Protein AF-A0A1H7SQ66-F1 (afdb_monomer_lite)

InterPro domains:
  IPR025178 Lnb, N-terminal periplasmic domain [PF13387] (1-79)
  IPR057162 Domain of unknown function DUF7840 [PF25222] (220-429)

pLDDT: mean 89.67, std 8.98, range [42.75, 98.56]

Radius of gyration: 25.33 Å; chains: 1; bounding box: 66×62×64 Å

Secondary structure (DSSP, 8-state):
----EEEEB----HHHHHIIIIIIS---EEEEEE---HHHHHHHHHHHHHHBT-EEEEBTTTBSHHHHHHHHHTTT--S--S-TT-S---HHHHHHHHHT-EETTEESEEEEEEE--HHHHHHHHHHHS-HHHHHHHHHHSSBTTB--TT-HHHHTS-HHHHHHHHHHHHHHHHHHHHH---TTHHHHHHHHHHHHHTSPS-----PPPP---GGGSPPS-EEEEEEEEETTTEEEEEEEEE-B---TTS--TTS-TTEEEEEEEEEEEEETTEEEEEEEEEEEEEE----SS-S----PPEEEEEEEEEESSSS-TT-EEEEEEEEEEEE--BTTEEEEEEEEEEEES-HHHH-SEEEEEEEEEEEE-SSSEEEEEEEEEEE-SSSGGGEEEEEEEEEEEE-SSSEEEEEEEEE-SS-EEEEEEEEEE-

Sequence (430 aa):
MFGGYEAKYSRAPFYRNTALYSEREMRDLWHYRLSLSDADRELLVAHLFEVIGQDFDYRFLTQNCASRIARTLKLVVEKDLTPGNAPWVAPETLVRAIGEAVVDGKPLLKGTEHAPSRRLQTEWRYQALAAQEQQAARAVWPAVDTLDLEAAAYRELPARRRAAVLDTLLGHAAFLKQTGDEPGLAERERQLLQARLRLPTGSEPLEPGDQVPLHEATPPARVSVAGIHNDELGGAARVTLRPLQYDLLDSNATRMPNAALEIGRTEVDIGDDGPQLRRLTLFHVTNLHARSVPLPALPDVAWHASAGIERGRLECQRCLEGHATLLAGKSQRLGRHLPFAIIGGRLRSERHQAGPVAPMAQLGVLSSWSAHQRSLLQVTHVDAFKGEAGRRTRWQFQHRLALGKALDLRAGLEGDDEAHEVSLGVSWYY

Organism: NCBI:txid650850

Foldseek 3Di:
DDFDDWDAQADDDPVVVLCCCQQQVVHKDKDFDFPADPVLVVQLVVVSVVRGPPTDTDDPFARHPLNVVQVSCVVRAVDRLAPPPDSGGDNLSSVLSLQVGDDPNHRRGPDMDISGHLVLLLLLLLVPQDPLLVVLLCQQFVAPPDGDCPRPSLVPDDLQSNLSSLVSVLSVLSVQVNVDDDPCSVVVNVVSVVSNVVGDDDHDDRDRDDADDSSLFQFAWKWKWKWKQKPQPGIWIKIKTFGGGDDQWGQDRPHQHSKTKTAQIWIWTQDPVGIATAWTWRIKIWDQDEDSGPGHHDDDKTKIWTWIWHQPFDNDRPRIKTKIDIWIFHWYDDPQKIKTKIKDWMAIPPCPQQHGIWIKIKIWMWGDPDSFKIKIWMKMWTASVRPPSNIKIKIKIKMWGHPDSFKIWMWMWIDMPPMIMTMIMMMGTD

Structure (mmCIF, N/CA/C/O backbone):
data_AF-A0A1H7SQ66-F1
#
_entry.id   AF-A0A1H7SQ66-F1
#
loop_
_atom_site.group_PDB
_atom_site.id
_atom_site.type_symbol
_atom_site.label_atom_id
_atom_site.label_alt_id
_atom_site.label_comp_id
_atom_site.label_asym_id
_atom_site.label_entity_id
_atom_site.label_seq_id
_atom_site.pdbx_PDB_ins_code
_atom_site.Cartn_x
_atom_site.Cartn_y
_atom_site.Cartn_z
_atom_site.occupancy
_atom_site.B_iso_or_equiv
_atom_site.auth_seq_id
_atom_site.auth_comp_id
_atom_site.auth_asym_id
_atom_site.auth_atom_id
_atom_site.pdbx_PDB_model_num
ATOM 1 N N . MET A 1 1 ? -2.657 18.883 -9.194 1.00 49.91 1 MET A N 1
ATOM 2 C CA . MET A 1 1 ? -1.414 19.683 -9.027 1.00 49.91 1 MET A CA 1
ATOM 3 C C . MET A 1 1 ? -1.747 21.151 -9.200 1.00 49.91 1 MET A C 1
ATOM 5 O O . MET A 1 1 ? -1.537 21.920 -8.275 1.00 49.91 1 MET A O 1
ATOM 9 N N . PHE A 1 2 ? -2.378 21.480 -10.325 1.00 42.75 2 PHE A N 1
ATOM 10 C CA . PHE A 1 2 ? -3.319 22.589 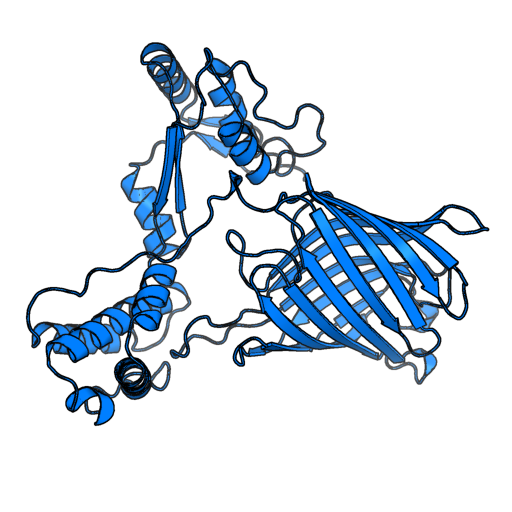-10.468 1.00 42.75 2 PHE A CA 1
ATOM 11 C C . PHE A 1 2 ? -4.651 22.221 -9.766 1.00 42.75 2 PHE A C 1
ATOM 13 O O . PHE A 1 2 ? -4.924 21.024 -9.618 1.00 42.75 2 PHE A O 1
ATOM 20 N N . GLY A 1 3 ? -5.363 23.215 -9.212 1.00 55.09 3 GLY A N 1
ATOM 21 C CA . GLY A 1 3 ? -6.572 23.077 -8.373 1.00 55.09 3 GLY A CA 1
ATOM 22 C C . GLY A 1 3 ? -7.843 22.680 -9.144 1.00 55.09 3 GLY A C 1
ATOM 23 O O . GLY A 1 3 ? -7.746 21.958 -10.130 1.00 55.09 3 GLY A O 1
ATOM 24 N N . GLY A 1 4 ? -9.022 23.130 -8.691 1.00 60.22 4 GLY A N 1
ATOM 25 C CA . GLY A 1 4 ? -10.317 22.897 -9.367 1.00 60.22 4 GLY A CA 1
ATOM 26 C C . GLY A 1 4 ? -11.363 22.116 -8.561 1.00 60.22 4 GLY A C 1
ATOM 27 O O . GLY A 1 4 ? -12.417 21.790 -9.093 1.00 60.22 4 GLY A O 1
ATOM 28 N N . TYR A 1 5 ? -11.080 21.815 -7.293 1.00 65.56 5 TYR A N 1
ATOM 29 C CA . TYR A 1 5 ? -12.041 21.216 -6.370 1.00 65.56 5 TYR A CA 1
ATOM 30 C C . TYR A 1 5 ? -12.492 22.271 -5.365 1.00 65.56 5 TYR A C 1
ATOM 32 O O . TYR A 1 5 ? -11.647 22.927 -4.752 1.00 65.56 5 TYR A O 1
ATOM 40 N N . GLU A 1 6 ? -13.801 22.405 -5.175 1.00 67.62 6 GLU A N 1
ATOM 41 C CA . GLU A 1 6 ? -14.355 23.132 -4.036 1.00 67.62 6 GLU A CA 1
ATOM 42 C C . GLU A 1 6 ? -14.148 22.289 -2.782 1.00 67.62 6 GLU A C 1
ATOM 44 O O . GLU A 1 6 ? -14.595 21.141 -2.694 1.00 67.62 6 GLU A O 1
ATOM 49 N N . ALA A 1 7 ? -13.434 22.846 -1.812 1.00 78.50 7 ALA A N 1
ATOM 50 C CA . ALA A 1 7 ? -13.241 22.215 -0.524 1.00 78.50 7 ALA A CA 1
ATOM 51 C C . ALA A 1 7 ? -13.770 23.138 0.567 1.00 78.50 7 ALA A C 1
ATOM 53 O O . ALA A 1 7 ? -13.508 24.338 0.567 1.00 78.50 7 ALA A O 1
ATOM 54 N N . LYS A 1 8 ? -14.523 22.545 1.494 1.00 84.06 8 LYS A N 1
ATOM 55 C CA . LYS A 1 8 ? -15.189 23.249 2.587 1.00 84.06 8 LYS A CA 1
ATOM 56 C C . LYS A 1 8 ? -15.148 22.436 3.865 1.00 84.06 8 LYS A C 1
ATOM 58 O O . LYS A 1 8 ? -15.172 21.201 3.836 1.00 84.06 8 LYS A O 1
ATOM 63 N N . TYR A 1 9 ? -15.141 23.129 4.996 1.00 84.25 9 TYR A N 1
ATOM 64 C CA . TYR A 1 9 ? -15.409 22.491 6.278 1.00 84.25 9 TYR A CA 1
ATOM 65 C C . TYR A 1 9 ? -16.891 22.136 6.359 1.00 84.25 9 TYR A C 1
ATOM 67 O O . TYR A 1 9 ? -17.762 22.962 6.083 1.00 84.25 9 TYR A O 1
ATOM 75 N N . SER A 1 10 ? -17.184 20.896 6.739 1.00 84.00 10 SER A N 1
ATOM 76 C CA . SER A 1 10 ? -18.552 20.413 6.906 1.00 84.00 10 SER A CA 1
ATOM 77 C C . SER A 1 10 ? -18.713 19.706 8.244 1.00 84.00 10 SER A C 1
ATOM 79 O O . SER A 1 10 ? -17.761 19.157 8.801 1.00 84.00 10 SER A O 1
ATOM 81 N N . ARG A 1 11 ? -19.940 19.728 8.766 1.00 84.44 11 ARG A N 1
ATOM 82 C CA . ARG A 1 11 ? -20.309 19.033 9.997 1.00 84.44 11 ARG A CA 1
ATOM 83 C C . ARG A 1 11 ? -21.093 17.777 9.650 1.00 84.44 11 ARG A C 1
ATOM 85 O O . ARG A 1 11 ? -22.170 17.862 9.066 1.00 84.44 11 ARG A O 1
ATOM 92 N N . ALA A 1 12 ? -20.591 16.632 10.087 1.00 83.88 12 ALA A N 1
ATOM 93 C CA . ALA A 1 12 ? -21.306 15.365 10.047 1.00 83.88 12 ALA A CA 1
ATOM 94 C C . ALA A 1 12 ? -21.246 14.704 11.432 1.00 83.88 12 ALA A C 1
ATOM 96 O O . ALA A 1 12 ? -20.236 14.846 12.125 1.00 83.88 12 ALA A O 1
ATOM 97 N N . PRO A 1 13 ? -22.297 13.979 11.858 1.00 86.19 13 PRO A N 1
ATOM 98 C CA . PRO A 1 13 ? -22.211 13.148 13.049 1.00 86.19 13 PRO A CA 1
ATOM 99 C C . PRO A 1 13 ? -21.061 12.150 12.917 1.00 86.19 13 PRO A C 1
ATOM 101 O O . PRO A 1 13 ? -20.962 11.454 11.907 1.00 86.19 13 PRO A O 1
ATOM 104 N N . PHE A 1 14 ? -20.227 12.052 13.951 1.00 83.69 14 PHE A N 1
ATOM 105 C CA . PHE A 1 14 ? -19.032 11.207 13.946 1.00 83.69 14 PHE A CA 1
ATOM 106 C C . PHE A 1 14 ? -19.333 9.756 13.529 1.00 83.69 14 PHE A C 1
ATOM 108 O O . PHE A 1 14 ? -18.708 9.239 12.605 1.00 83.69 14 PHE A O 1
ATOM 115 N N . TYR A 1 15 ? -20.379 9.151 14.108 1.00 84.50 15 TYR A N 1
ATOM 116 C CA . TYR A 1 15 ? -20.786 7.771 13.811 1.00 84.50 15 TYR A CA 1
ATOM 117 C C . TYR A 1 15 ? -21.137 7.534 12.333 1.00 84.50 15 TYR A C 1
ATOM 119 O O . TYR A 1 15 ? -20.987 6.416 11.841 1.00 84.50 15 TYR A O 1
ATOM 127 N N . ARG A 1 16 ? -21.596 8.567 11.604 1.00 86.06 16 ARG A N 1
ATOM 128 C CA . ARG A 1 16 ? -21.905 8.439 10.173 1.00 86.06 16 ARG A CA 1
ATOM 129 C C . ARG A 1 16 ? -20.640 8.274 9.348 1.00 86.06 16 ARG A C 1
ATOM 131 O O . ARG A 1 16 ? -20.654 7.474 8.424 1.00 86.06 16 ARG A O 1
ATOM 138 N N . ASN A 1 17 ? -19.569 8.992 9.686 1.00 84.88 17 ASN A N 1
ATOM 139 C CA . ASN A 1 17 ? -18.290 8.859 8.991 1.00 84.88 17 ASN A CA 1
ATOM 140 C C . ASN A 1 17 ? -17.645 7.507 9.295 1.00 84.88 17 ASN A C 1
ATOM 142 O O . ASN A 1 17 ? -17.141 6.869 8.378 1.00 84.88 17 ASN A O 1
ATOM 146 N N . THR A 1 18 ? -17.724 7.037 10.545 1.00 83.69 18 THR A N 1
ATOM 147 C CA . THR A 1 18 ? -17.264 5.688 10.895 1.00 83.69 18 THR A CA 1
ATOM 148 C C . THR A 1 18 ? -18.006 4.640 10.070 1.00 83.69 18 THR A C 1
ATOM 150 O O . THR A 1 18 ? -17.362 3.911 9.330 1.00 83.69 18 THR A O 1
ATOM 153 N N . ALA A 1 19 ? -19.345 4.628 10.085 1.00 85.88 19 ALA A N 1
ATOM 154 C CA . ALA A 1 19 ? -20.130 3.674 9.295 1.00 85.88 19 ALA A CA 1
ATOM 155 C C . ALA A 1 19 ? -19.872 3.805 7.782 1.00 85.88 19 ALA A C 1
ATOM 157 O O . ALA A 1 19 ? -19.727 2.812 7.077 1.00 85.88 19 ALA A O 1
ATOM 158 N N . LEU A 1 20 ? -19.769 5.029 7.269 1.00 87.25 20 LEU A N 1
ATOM 159 C CA . LEU A 1 20 ? -19.431 5.278 5.874 1.00 87.25 20 LEU A CA 1
ATOM 160 C C . LEU A 1 20 ? -18.100 4.617 5.492 1.00 87.25 20 LEU A C 1
ATOM 162 O O . LEU A 1 20 ? -18.051 3.834 4.548 1.00 87.25 20 LEU A O 1
ATOM 166 N N . TYR A 1 21 ? -17.026 4.905 6.219 1.00 87.81 21 TYR A N 1
ATOM 167 C CA . TYR A 1 21 ? -15.707 4.422 5.831 1.00 87.81 21 TYR A CA 1
ATOM 168 C C . TYR A 1 21 ? -15.493 2.944 6.180 1.00 87.81 21 TYR A C 1
ATOM 170 O O . TYR A 1 21 ? -15.027 2.192 5.325 1.00 87.81 21 TYR A O 1
ATOM 178 N N . SER A 1 22 ? -15.859 2.501 7.386 1.00 87.12 22 SER A N 1
ATOM 179 C CA . SER A 1 22 ? -15.567 1.140 7.857 1.00 87.12 22 SER A CA 1
ATOM 180 C C . SER A 1 22 ? -16.570 0.093 7.369 1.00 87.12 22 SER A C 1
ATOM 182 O O . SER A 1 22 ? -16.163 -1.027 7.051 1.00 87.12 22 SER A O 1
ATOM 184 N N . GLU A 1 23 ? -17.861 0.439 7.284 1.00 86.00 23 GLU A N 1
ATOM 185 C CA . GLU A 1 23 ? -18.928 -0.496 6.891 1.00 86.00 23 GLU A CA 1
ATOM 186 C C . GLU A 1 23 ? -19.256 -0.426 5.401 1.00 86.00 23 GLU A C 1
ATOM 188 O O . GLU A 1 23 ? -19.527 -1.460 4.801 1.00 86.00 23 GLU A O 1
ATOM 193 N N . ARG A 1 24 ? -19.247 0.767 4.788 1.00 85.38 24 ARG A N 1
ATOM 194 C CA . ARG A 1 24 ? -19.595 0.917 3.365 1.00 85.38 24 ARG A CA 1
ATOM 195 C C . ARG A 1 24 ? -18.369 0.888 2.459 1.00 85.38 24 ARG A C 1
ATOM 197 O O . ARG A 1 24 ? -18.336 0.122 1.509 1.00 85.38 24 ARG A O 1
ATOM 204 N N . GLU A 1 25 ? -17.350 1.695 2.744 1.00 86.75 25 GLU A N 1
ATOM 205 C CA . GLU A 1 25 ? -16.146 1.768 1.898 1.00 86.75 25 GLU A CA 1
ATOM 206 C C . GLU A 1 25 ? -15.096 0.696 2.220 1.00 86.75 25 GLU A C 1
ATOM 208 O O . GLU A 1 25 ? -14.096 0.595 1.509 1.00 86.75 25 GLU A O 1
A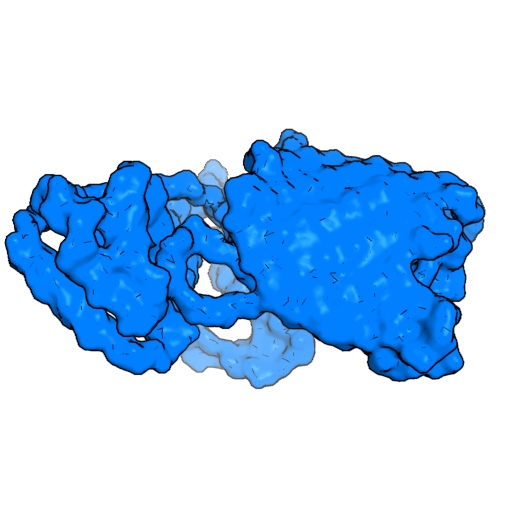TOM 213 N N . MET A 1 26 ? -15.312 -0.112 3.265 1.00 86.75 26 MET A N 1
ATOM 214 C CA . MET A 1 26 ? -14.417 -1.202 3.675 1.00 86.75 26 MET A CA 1
ATOM 215 C C . MET A 1 26 ? -12.983 -0.729 3.986 1.00 86.75 26 MET A C 1
ATOM 217 O O . MET A 1 26 ? -12.004 -1.447 3.747 1.00 86.75 26 MET A O 1
ATOM 221 N N . ARG A 1 27 ? -12.863 0.492 4.523 1.00 88.75 27 ARG A N 1
ATOM 222 C CA . ARG A 1 27 ? -11.601 1.147 4.884 1.00 88.75 27 ARG A CA 1
ATOM 223 C C . ARG A 1 27 ? -11.373 1.097 6.384 1.00 88.75 27 ARG A C 1
ATOM 225 O O . ARG A 1 27 ? -12.259 1.424 7.169 1.00 88.75 27 ARG A O 1
ATOM 232 N N . ASP A 1 28 ? -10.168 0.701 6.761 1.00 88.38 28 ASP A N 1
ATOM 233 C CA . ASP A 1 28 ? -9.736 0.720 8.151 1.00 88.38 28 ASP A CA 1
ATOM 234 C C . ASP A 1 28 ? -9.528 2.171 8.603 1.00 88.38 28 ASP A C 1
ATOM 236 O O . ASP A 1 28 ? -9.085 3.025 7.827 1.00 88.38 28 ASP A O 1
ATOM 240 N N . LEU A 1 29 ? -9.876 2.459 9.854 1.00 90.25 29 LEU A N 1
ATOM 241 C CA . LEU A 1 29 ? -9.805 3.794 10.433 1.00 90.25 29 LEU A CA 1
ATOM 242 C C . LEU A 1 29 ? -8.939 3.793 11.686 1.00 90.25 29 LEU A C 1
ATOM 244 O O . LEU A 1 29 ? -8.945 2.850 12.471 1.00 90.25 29 LEU A O 1
ATOM 248 N N . TRP A 1 30 ? -8.259 4.911 11.915 1.00 91.31 30 TRP A N 1
ATOM 249 C CA . TRP A 1 30 ? -7.535 5.171 13.152 1.00 91.31 30 TRP A CA 1
ATOM 250 C C . TRP A 1 30 ? -8.014 6.475 13.774 1.00 91.31 30 TRP A C 1
ATOM 252 O O . TRP A 1 30 ? -8.009 7.522 13.122 1.00 91.31 30 TRP A O 1
ATOM 262 N N . HIS A 1 31 ? -8.392 6.429 15.048 1.00 92.50 31 HIS A N 1
ATOM 263 C CA . HIS A 1 31 ? -8.678 7.616 15.839 1.00 92.50 31 HIS A CA 1
ATOM 264 C C . HIS A 1 31 ? -7.424 8.028 16.601 1.00 92.50 31 HIS A C 1
ATOM 266 O O . HIS A 1 31 ? -6.850 7.241 17.350 1.00 92.50 31 HIS A O 1
ATOM 272 N N . TYR A 1 32 ? -7.013 9.280 16.422 1.00 94.12 32 TYR A N 1
ATOM 273 C CA . TYR A 1 32 ? -5.888 9.881 17.128 1.00 94.12 32 TYR A CA 1
ATOM 274 C C . TYR A 1 32 ? -6.437 10.824 18.188 1.00 94.12 32 TYR A C 1
ATOM 276 O O . TYR A 1 32 ? -6.980 11.884 17.871 1.00 94.12 32 TYR A O 1
ATOM 284 N N . ARG A 1 33 ? -6.335 10.428 19.457 1.00 94.94 33 ARG A N 1
ATOM 285 C CA . ARG A 1 33 ? -6.831 11.238 20.567 1.00 94.94 33 ARG A CA 1
ATOM 286 C C . ARG A 1 33 ? -5.752 12.220 20.994 1.00 94.94 33 ARG A C 1
ATOM 288 O O . ARG A 1 33 ? -4.684 11.801 21.425 1.00 94.94 33 ARG A O 1
ATOM 295 N N . LEU A 1 34 ? -6.042 13.513 20.914 1.00 94.94 34 LEU A N 1
ATOM 296 C CA . LEU A 1 34 ? -5.110 14.563 21.325 1.00 94.94 34 LEU A CA 1
ATOM 297 C C . LEU A 1 34 ? -5.255 14.883 22.823 1.00 94.94 34 LEU A C 1
ATOM 299 O O . LEU A 1 34 ? -6.350 14.791 23.385 1.00 94.94 34 LEU A O 1
ATOM 303 N N . SER A 1 35 ? -4.152 15.253 23.469 1.00 94.31 35 SER A N 1
ATOM 304 C CA . SER A 1 35 ? -4.072 15.677 24.869 1.00 94.31 35 SER A CA 1
ATOM 305 C C . SER A 1 35 ? -4.124 17.205 24.985 1.00 94.31 35 SER A C 1
ATOM 307 O O . SER A 1 35 ? -3.172 17.826 25.447 1.00 94.31 35 SER A O 1
ATOM 309 N N . LEU A 1 36 ? -5.231 17.804 24.547 1.00 92.75 36 LEU A N 1
ATOM 310 C CA . LEU A 1 36 ? -5.445 19.256 24.601 1.00 92.75 36 LEU A CA 1
ATOM 311 C C . LEU A 1 36 ? -6.039 19.693 25.946 1.00 92.75 36 LEU A C 1
ATOM 313 O O . LEU A 1 36 ? -6.788 18.926 26.564 1.00 92.75 36 LEU A O 1
ATOM 317 N N . SER A 1 37 ? -5.742 20.925 26.370 1.00 93.12 37 SER A N 1
ATOM 318 C CA . SER A 1 37 ? -6.428 21.554 27.502 1.00 93.12 37 SER A CA 1
ATOM 319 C C . SER A 1 37 ? -7.897 21.849 27.159 1.00 93.12 37 SER A C 1
ATOM 321 O O . SER A 1 37 ? -8.301 21.818 25.992 1.00 93.12 37 SER A O 1
ATOM 323 N N . ASP A 1 38 ? -8.726 22.126 28.168 1.00 94.62 38 ASP A N 1
ATOM 324 C CA . ASP A 1 38 ? -10.122 22.508 27.924 1.00 94.62 38 ASP A CA 1
ATOM 325 C C . ASP A 1 38 ? -10.218 23.823 27.132 1.00 94.62 38 ASP 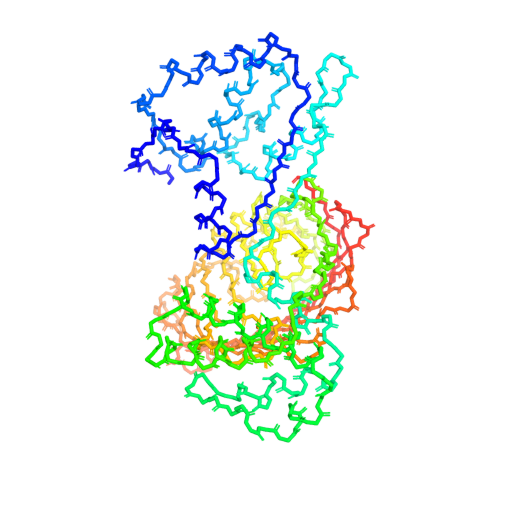A C 1
ATOM 327 O O . ASP A 1 38 ? -11.002 23.897 26.188 1.00 94.62 38 ASP A O 1
ATOM 331 N N . ALA A 1 39 ? -9.353 24.797 27.438 1.00 94.56 39 ALA A N 1
ATOM 332 C CA . ALA A 1 39 ? -9.279 26.072 26.728 1.00 94.56 39 ALA A CA 1
ATOM 333 C C . ALA A 1 39 ? -8.886 25.889 25.251 1.00 94.56 39 ALA A C 1
ATOM 335 O O . ALA A 1 39 ? -9.546 26.425 24.362 1.00 94.56 39 ALA A O 1
ATOM 336 N N . ASP A 1 40 ? -7.872 25.065 24.971 1.00 94.31 40 ASP A N 1
ATOM 337 C CA . ASP A 1 40 ? -7.449 24.758 23.598 1.00 94.31 40 ASP A CA 1
ATOM 338 C C . ASP A 1 40 ? -8.548 24.041 22.816 1.00 94.31 40 ASP A C 1
ATOM 340 O O . ASP A 1 40 ? -8.813 24.335 21.648 1.00 94.31 40 ASP A O 1
ATOM 344 N N . ARG A 1 41 ? -9.225 23.086 23.463 1.00 94.50 41 ARG A N 1
ATOM 345 C CA . ARG A 1 41 ? -10.346 22.372 22.851 1.00 94.50 41 ARG A CA 1
ATOM 346 C C . ARG A 1 41 ? -11.475 23.336 22.497 1.00 94.50 41 ARG A C 1
ATOM 348 O O . ARG A 1 41 ? -12.017 23.240 21.397 1.00 94.50 41 ARG A O 1
ATOM 355 N N . GLU A 1 42 ? -11.838 24.236 23.405 1.00 96.06 42 GLU A N 1
ATOM 356 C CA . GLU A 1 42 ? -12.876 25.243 23.171 1.00 96.06 42 GLU A CA 1
ATOM 357 C C . GLU A 1 42 ? -12.494 26.194 22.036 1.00 96.06 42 GLU A C 1
ATOM 359 O O . GLU A 1 42 ? -13.315 26.429 21.149 1.00 96.06 42 GLU A O 1
ATOM 364 N N . LEU A 1 43 ? -11.239 26.652 21.993 1.00 95.69 43 LEU A N 1
ATOM 365 C CA . LEU A 1 43 ? -10.732 27.501 20.916 1.00 95.69 43 LEU A CA 1
ATOM 366 C C . LEU A 1 43 ? -10.802 26.802 19.552 1.00 95.69 43 LEU A C 1
ATOM 368 O O . LEU A 1 43 ? -11.276 27.392 18.580 1.00 95.69 43 LEU A O 1
ATOM 372 N N . LEU A 1 44 ? -10.397 25.530 19.470 1.00 94.44 44 LEU A N 1
ATOM 373 C CA . LEU A 1 44 ? -10.512 24.749 18.235 1.00 94.44 44 LEU A CA 1
ATOM 374 C C . LEU A 1 44 ? -11.966 24.581 17.789 1.00 94.44 44 LEU A C 1
ATOM 376 O O . LEU A 1 44 ? -12.258 24.699 16.600 1.00 94.44 44 LEU A O 1
ATOM 380 N N . VAL A 1 45 ? -12.881 24.297 18.719 1.00 94.00 45 VAL A N 1
ATOM 381 C CA . VAL A 1 45 ? -14.310 24.145 18.406 1.00 94.00 45 VAL A CA 1
ATOM 382 C C . VAL A 1 45 ? -14.905 25.469 17.929 1.00 94.00 45 VAL A C 1
ATOM 384 O O . VAL A 1 45 ? -15.625 25.473 16.930 1.00 94.00 45 VAL A O 1
ATOM 387 N N . ALA A 1 46 ? -14.580 26.580 18.593 1.00 95.31 46 ALA A N 1
ATOM 388 C CA . ALA A 1 46 ? -15.018 27.914 18.196 1.00 95.31 46 ALA A CA 1
ATOM 389 C C . ALA A 1 46 ? -14.506 28.276 16.795 1.00 95.31 46 ALA A C 1
ATOM 391 O O . ALA A 1 46 ? -15.292 28.684 15.941 1.00 95.31 46 ALA A O 1
ATOM 392 N N . HIS A 1 47 ? -13.223 28.029 16.518 1.00 94.25 47 HIS A N 1
ATOM 393 C CA . HIS A 1 47 ? -12.655 28.266 15.195 1.00 94.25 47 HIS A CA 1
ATOM 394 C C . HIS A 1 47 ? -13.297 27.381 14.119 1.00 94.25 47 HIS A C 1
ATOM 396 O O . HIS A 1 47 ? -13.655 27.866 13.050 1.00 94.25 47 HIS A O 1
ATOM 402 N N . LEU A 1 48 ? -13.496 26.085 14.390 1.00 93.00 48 LEU A N 1
ATOM 403 C CA . LEU A 1 48 ? -14.189 25.190 13.459 1.00 93.00 48 LEU A CA 1
ATOM 404 C C . LEU A 1 48 ? -15.620 25.663 13.179 1.00 93.00 48 LEU A C 1
ATOM 406 O O . LEU A 1 48 ? -16.079 25.542 12.048 1.00 93.00 48 LEU A O 1
ATOM 410 N N . PHE A 1 49 ? -16.315 26.212 14.177 1.00 93.25 49 PHE A N 1
ATOM 411 C CA . PHE A 1 49 ? -17.643 26.793 13.996 1.00 93.25 49 PHE A CA 1
ATOM 412 C C . PHE A 1 49 ? -17.619 28.029 13.086 1.00 93.25 49 PHE A C 1
ATOM 414 O O . PHE A 1 49 ? -18.485 28.152 12.224 1.00 93.25 49 PHE A O 1
ATOM 421 N N . GLU A 1 50 ? -16.615 28.894 13.228 1.00 92.75 50 GLU A N 1
ATOM 422 C CA . GLU A 1 50 ? -16.416 30.080 12.386 1.00 92.75 50 GLU A CA 1
ATOM 423 C C . GLU A 1 50 ? -16.156 29.718 10.913 1.00 92.75 50 GLU A C 1
ATOM 425 O O . GLU A 1 50 ? -16.719 30.335 10.008 1.00 92.75 50 GLU A O 1
ATOM 430 N N . VAL A 1 51 ? -15.329 28.697 10.657 1.00 91.19 51 VAL A N 1
ATOM 431 C CA . VAL A 1 51 ? -14.905 28.335 9.290 1.00 91.19 51 VAL A CA 1
ATOM 432 C C . VAL A 1 51 ? -15.799 27.299 8.603 1.00 91.19 51 VAL A C 1
ATOM 434 O O . VAL A 1 51 ? -15.580 26.979 7.431 1.00 91.19 51 VAL A O 1
ATOM 437 N N . ILE A 1 52 ? -16.803 26.742 9.290 1.00 90.81 52 ILE A N 1
ATOM 438 C CA . ILE A 1 52 ? -17.766 25.818 8.673 1.00 90.81 52 ILE A CA 1
ATOM 439 C C . ILE A 1 52 ? -18.492 26.511 7.515 1.00 90.81 52 ILE A C 1
ATOM 441 O O . ILE A 1 52 ? -18.973 27.633 7.632 1.00 90.81 52 ILE A O 1
ATOM 445 N N . GLY A 1 53 ? -18.595 25.809 6.384 1.00 84.75 53 GLY A N 1
ATOM 446 C CA . GLY A 1 53 ? -19.242 26.324 5.177 1.00 84.75 53 GLY A CA 1
ATOM 447 C C . GLY A 1 53 ? -18.408 27.328 4.381 1.00 84.75 53 GLY A C 1
ATOM 448 O O . GLY A 1 53 ? -18.845 27.704 3.301 1.00 84.75 53 GLY A O 1
ATOM 449 N N . GLN A 1 54 ? -17.224 27.720 4.865 1.00 86.31 54 GLN A N 1
ATOM 450 C CA . GLN A 1 54 ? -16.302 28.563 4.110 1.00 86.31 54 GLN A CA 1
ATOM 451 C C . GLN A 1 54 ? -15.536 27.733 3.081 1.00 86.31 54 GLN A C 1
ATOM 453 O O . GLN A 1 54 ? -14.992 26.665 3.400 1.00 86.31 54 GLN A O 1
ATOM 458 N N . ASP A 1 55 ? -15.472 28.258 1.863 1.00 84.19 55 ASP A N 1
ATOM 459 C CA . ASP A 1 55 ? -14.702 27.668 0.779 1.00 84.19 55 ASP A CA 1
ATOM 460 C C . ASP A 1 55 ? -13.217 27.981 0.934 1.00 84.19 55 ASP A C 1
ATOM 462 O O . ASP A 1 55 ? -12.802 29.028 1.442 1.00 84.19 55 ASP A O 1
ATOM 466 N N . PHE A 1 56 ? -12.387 27.058 0.470 1.00 82.94 56 PHE A N 1
ATOM 467 C CA . PHE A 1 56 ? -10.957 27.274 0.403 1.00 82.94 56 PHE A CA 1
ATOM 468 C C . PHE A 1 56 ? -10.337 26.626 -0.825 1.00 82.94 56 PHE A C 1
ATOM 470 O O . PHE A 1 56 ? -10.752 25.557 -1.274 1.00 82.94 56 PHE A O 1
ATOM 477 N N . ASP A 1 57 ? -9.256 27.242 -1.305 1.00 81.56 57 ASP A N 1
ATOM 478 C CA . ASP A 1 57 ? -8.450 26.679 -2.381 1.00 81.56 57 ASP A CA 1
ATOM 479 C C . ASP A 1 57 ? -7.950 25.279 -2.008 1.00 81.56 57 ASP A C 1
ATOM 481 O O . ASP A 1 57 ? -7.236 25.090 -1.008 1.00 81.56 57 ASP A O 1
ATOM 485 N N . TYR A 1 58 ? -8.304 24.303 -2.843 1.00 83.12 58 TYR A N 1
ATOM 486 C CA . TYR A 1 58 ? -7.797 22.944 -2.753 1.00 83.12 58 TYR A CA 1
ATOM 487 C C . TYR A 1 58 ? -6.721 22.702 -3.811 1.00 83.12 58 TYR A C 1
ATOM 489 O O . TYR A 1 58 ? -6.988 22.581 -5.011 1.00 83.12 58 TYR A O 1
ATOM 497 N N . ARG A 1 59 ? -5.474 22.578 -3.353 1.00 81.50 59 ARG A N 1
ATOM 498 C CA . ARG A 1 59 ? -4.322 22.180 -4.174 1.00 81.50 59 ARG A CA 1
ATOM 499 C C . ARG A 1 59 ? -3.799 20.856 -3.651 1.00 81.50 59 ARG A C 1
ATOM 501 O O . ARG A 1 59 ? -3.270 20.800 -2.549 1.00 81.50 59 ARG A O 1
ATOM 508 N N . PHE A 1 60 ? -3.902 19.800 -4.455 1.00 79.00 60 PHE A N 1
ATOM 509 C CA . PHE A 1 60 ? -3.597 18.426 -4.031 1.00 79.00 60 PHE A CA 1
ATOM 510 C C . PHE A 1 60 ? -2.240 18.261 -3.319 1.00 79.00 60 PHE A C 1
ATOM 512 O O . PHE A 1 60 ? -2.153 17.540 -2.329 1.00 79.00 60 PHE A O 1
ATOM 519 N N . LEU A 1 61 ? -1.191 18.942 -3.798 1.00 78.69 61 LEU A N 1
ATOM 520 C CA . LEU A 1 61 ? 0.152 18.827 -3.221 1.00 78.69 61 LEU A CA 1
ATOM 521 C C . LEU A 1 61 ? 0.348 19.670 -1.955 1.00 78.69 61 LEU A C 1
ATOM 523 O O . LEU A 1 61 ? 1.042 19.222 -1.053 1.00 78.69 61 LEU A O 1
ATOM 527 N N . THR A 1 62 ? -0.240 20.866 -1.868 1.00 80.38 62 THR A N 1
ATOM 528 C CA . THR A 1 62 ? 0.134 21.870 -0.848 1.00 80.38 62 THR A CA 1
ATOM 529 C C . THR A 1 62 ? -1.015 22.335 0.044 1.00 80.38 62 THR A C 1
ATOM 531 O O . THR A 1 62 ? -0.781 22.718 1.184 1.00 80.38 62 THR A O 1
ATOM 534 N N . GLN A 1 63 ? -2.254 22.308 -0.449 1.00 82.94 63 GLN A N 1
ATOM 535 C CA . GLN A 1 63 ? -3.458 22.798 0.234 1.00 82.94 63 GLN A CA 1
ATOM 536 C C . GLN A 1 63 ? -4.536 21.702 0.293 1.00 82.94 63 GLN A C 1
ATOM 538 O O . GLN A 1 63 ? -5.686 21.914 -0.085 1.00 82.94 63 GLN A O 1
ATOM 543 N N . ASN A 1 64 ? -4.141 20.501 0.714 1.00 84.88 64 ASN A N 1
ATOM 544 C CA . ASN A 1 64 ? -5.026 19.345 0.876 1.00 84.88 64 ASN A CA 1
ATOM 545 C C . ASN A 1 64 ? -5.580 19.225 2.311 1.00 84.88 64 ASN A C 1
ATOM 547 O O . ASN A 1 64 ? -5.274 20.043 3.182 1.00 84.88 64 ASN A O 1
ATOM 551 N N . CYS A 1 65 ? -6.374 18.186 2.584 1.00 86.12 65 CYS A N 1
ATOM 552 C CA . CYS A 1 65 ? -6.982 17.952 3.899 1.00 86.12 65 CYS A CA 1
ATOM 553 C C . CYS A 1 65 ? -5.968 17.949 5.055 1.00 86.12 65 CYS A C 1
ATOM 555 O O . CYS A 1 65 ? -6.244 18.526 6.103 1.00 86.12 65 CYS A O 1
ATOM 557 N N . ALA A 1 66 ? -4.780 17.368 4.863 1.00 88.56 66 ALA A N 1
ATOM 558 C CA . ALA A 1 66 ? -3.750 17.338 5.898 1.00 88.56 66 ALA A CA 1
ATOM 559 C C . ALA A 1 66 ? -3.232 18.747 6.214 1.00 88.56 66 ALA A C 1
ATOM 561 O O . ALA A 1 66 ? -3.180 19.141 7.374 1.00 88.56 66 ALA A O 1
ATOM 562 N N . SER A 1 67 ? -2.955 19.564 5.195 1.00 87.50 67 SER A N 1
ATOM 563 C CA . SER A 1 67 ? -2.542 20.960 5.418 1.00 87.50 67 SER A CA 1
ATOM 564 C C . SER A 1 67 ? -3.586 21.781 6.193 1.00 87.50 67 SER A C 1
ATOM 566 O O . SER A 1 67 ? -3.233 22.642 6.998 1.00 87.50 67 SER A O 1
ATOM 568 N N . ARG A 1 68 ? -4.880 21.502 5.974 1.00 88.31 68 ARG A N 1
ATOM 569 C CA . ARG A 1 68 ? -5.995 22.193 6.632 1.00 88.31 68 ARG A CA 1
ATOM 570 C C . ARG A 1 68 ? -6.118 21.780 8.093 1.00 88.31 68 ARG A C 1
ATOM 572 O O . ARG A 1 68 ? -6.151 22.656 8.948 1.00 88.31 68 ARG A O 1
ATOM 579 N N . ILE A 1 69 ? -6.049 20.478 8.379 1.00 90.81 69 ILE A N 1
ATOM 580 C CA . ILE A 1 69 ? -6.009 19.957 9.753 1.00 90.81 69 ILE A CA 1
ATOM 581 C C . ILE A 1 69 ? -4.808 20.535 10.510 1.00 90.81 69 ILE A C 1
ATOM 583 O O . ILE A 1 69 ? -4.969 21.033 11.620 1.00 90.81 69 ILE A O 1
ATOM 587 N N . ALA A 1 70 ? -3.620 20.529 9.902 1.00 90.44 70 ALA A N 1
ATOM 588 C CA . ALA A 1 70 ? -2.418 21.072 10.525 1.00 90.44 70 ALA A CA 1
ATOM 589 C C . ALA A 1 70 ? -2.553 22.571 10.843 1.00 90.44 70 ALA A C 1
ATOM 591 O O . ALA A 1 70 ? -2.196 23.007 11.933 1.00 90.44 70 ALA A O 1
ATOM 592 N N . ARG A 1 71 ? -3.125 23.358 9.919 1.00 88.31 71 ARG A N 1
ATOM 593 C CA . ARG A 1 71 ? -3.381 24.790 10.130 1.00 88.31 71 ARG A CA 1
ATOM 594 C C . ARG A 1 71 ? -4.384 25.043 11.252 1.00 88.31 71 ARG A C 1
ATOM 596 O O . ARG A 1 71 ? -4.169 25.957 12.034 1.00 88.31 71 ARG A O 1
ATOM 603 N N . THR A 1 72 ? -5.446 24.244 11.341 1.00 91.19 72 THR A N 1
ATOM 604 C CA . THR A 1 72 ? -6.402 24.321 12.452 1.00 91.19 72 THR A CA 1
ATOM 605 C C . THR A 1 72 ? -5.721 23.999 13.780 1.00 91.19 72 THR A C 1
ATOM 607 O O . THR A 1 72 ? -5.882 24.743 14.739 1.00 91.19 72 THR A O 1
ATOM 610 N N . LEU A 1 73 ? -4.902 22.944 13.831 1.00 92.56 73 LEU A N 1
ATOM 611 C CA . LEU A 1 73 ? -4.169 22.570 15.043 1.00 92.56 73 LEU A CA 1
ATOM 612 C C . LEU A 1 73 ? -3.118 23.606 15.457 1.00 92.56 73 LEU A C 1
ATOM 614 O O . LEU A 1 73 ? -2.874 23.756 16.648 1.00 92.56 73 LEU A O 1
ATOM 618 N N . LYS A 1 74 ? -2.552 24.370 14.515 1.00 90.38 74 LYS A N 1
ATOM 619 C CA . LYS A 1 74 ? -1.585 25.443 14.800 1.00 90.38 74 LYS A CA 1
ATOM 620 C C . LYS A 1 74 ? -2.129 26.539 15.731 1.00 90.38 74 LYS A C 1
ATOM 622 O O . LYS A 1 74 ? -1.345 27.269 16.321 1.00 90.38 74 LYS A O 1
ATOM 627 N N . LEU A 1 75 ? -3.451 26.651 15.889 1.00 90.50 75 LEU A N 1
ATOM 628 C CA . LEU A 1 75 ? -4.058 27.570 16.861 1.00 90.50 75 LEU A CA 1
ATOM 629 C C . LEU A 1 75 ? -3.721 27.224 18.314 1.00 90.50 75 LEU A C 1
ATOM 631 O O . LEU A 1 75 ? -3.746 28.109 19.159 1.00 90.50 75 LEU A O 1
ATOM 635 N N . VAL A 1 76 ? -3.441 25.948 18.591 1.00 90.56 76 VAL A N 1
ATOM 636 C CA . VAL A 1 76 ? -3.226 25.422 19.951 1.00 90.56 76 VAL A CA 1
ATOM 637 C C . VAL A 1 76 ? -1.966 24.564 20.068 1.00 90.56 76 VAL A C 1
ATOM 639 O O . VAL A 1 76 ? -1.643 24.050 21.131 1.00 90.56 76 VAL A O 1
ATOM 642 N N . VAL A 1 77 ? -1.251 24.368 18.960 1.00 88.62 77 VAL A N 1
ATOM 643 C CA . VAL A 1 77 ? 0.004 23.623 18.897 1.00 88.62 77 VAL A CA 1
ATOM 644 C C . VAL A 1 77 ? 1.054 24.529 18.270 1.00 88.62 77 VAL A C 1
ATOM 646 O O . VAL A 1 77 ? 0.993 24.822 17.078 1.00 88.62 77 VAL A O 1
ATOM 649 N N . GLU A 1 78 ? 2.035 24.953 19.067 1.00 82.50 78 GLU A N 1
ATOM 650 C CA . GLU A 1 78 ? 3.109 25.841 18.599 1.00 82.50 78 GLU A CA 1
ATOM 651 C C . GLU A 1 78 ? 4.037 25.160 17.582 1.00 82.50 78 GLU A C 1
ATOM 653 O O . GLU A 1 78 ? 4.535 25.801 16.653 1.00 82.50 78 GLU A O 1
ATOM 658 N N . LYS A 1 79 ? 4.262 23.846 17.739 1.00 81.56 79 LYS A N 1
ATOM 659 C CA . LYS A 1 79 ? 5.085 23.051 16.820 1.00 81.56 79 LYS A CA 1
ATOM 660 C C . LYS A 1 79 ? 4.449 23.038 15.432 1.00 81.56 79 LYS A C 1
ATOM 662 O O . LYS A 1 79 ? 3.264 22.748 15.283 1.00 81.56 79 LYS A O 1
ATOM 667 N N . ASP A 1 80 ? 5.259 23.267 14.402 1.00 80.38 80 ASP A N 1
ATOM 668 C CA . ASP A 1 80 ? 4.802 23.089 13.028 1.00 80.38 80 ASP A CA 1
ATOM 669 C C . ASP A 1 80 ? 4.505 21.605 12.766 1.00 80.38 80 ASP A C 1
ATOM 671 O O . ASP A 1 80 ? 5.395 20.752 12.789 1.00 80.38 80 ASP A O 1
ATOM 675 N N . LEU A 1 81 ? 3.223 21.298 12.566 1.00 83.44 81 LEU A N 1
ATOM 676 C CA . LEU A 1 81 ? 2.733 19.956 12.248 1.00 83.44 81 LEU A CA 1
ATOM 677 C C . LEU A 1 81 ? 2.744 19.672 10.741 1.00 83.44 81 LEU A C 1
ATOM 679 O O . LEU A 1 81 ? 2.392 18.572 10.309 1.00 83.44 81 LEU A O 1
ATOM 683 N N . THR A 1 82 ? 3.122 20.660 9.930 1.00 75.31 82 THR A N 1
ATOM 684 C CA . THR A 1 82 ? 3.449 20.465 8.521 1.00 75.31 82 THR A CA 1
ATOM 685 C C . THR A 1 82 ? 4.960 20.371 8.341 1.00 75.31 82 THR A C 1
ATOM 687 O O . THR A 1 82 ? 5.717 20.896 9.155 1.00 75.31 82 THR A O 1
ATOM 690 N N . PRO A 1 83 ? 5.440 19.701 7.282 1.00 64.06 83 PRO A N 1
ATOM 691 C CA . PRO A 1 83 ? 6.862 19.669 6.971 1.00 64.06 83 PRO A CA 1
ATOM 692 C C . PRO A 1 83 ? 7.335 21.030 6.429 1.00 64.06 83 PRO A C 1
ATOM 694 O O . PRO A 1 83 ? 7.651 21.126 5.254 1.00 64.06 83 PRO A O 1
ATOM 697 N N . GLY A 1 84 ? 7.361 22.082 7.255 1.00 64.75 84 GLY A N 1
ATOM 698 C CA . GLY A 1 84 ? 7.907 23.420 6.972 1.00 64.75 84 GLY A CA 1
ATOM 699 C C . GLY A 1 84 ? 7.930 23.838 5.491 1.00 64.75 84 GLY A C 1
ATOM 700 O O . GLY A 1 84 ? 6.889 24.043 4.871 1.00 64.75 84 GLY A O 1
ATOM 701 N N . ASN A 1 85 ? 9.137 23.934 4.914 1.00 60.91 85 ASN A N 1
ATOM 702 C CA . ASN A 1 85 ? 9.386 24.354 3.523 1.00 60.91 85 ASN A CA 1
ATOM 703 C C . ASN A 1 85 ? 9.256 23.225 2.478 1.00 60.91 85 ASN A C 1
ATOM 705 O O . ASN A 1 85 ? 9.766 23.358 1.362 1.00 60.91 85 ASN A O 1
ATOM 709 N N . ALA A 1 86 ? 8.644 22.088 2.812 1.00 69.88 86 ALA A N 1
ATOM 710 C CA . ALA A 1 86 ? 8.531 20.987 1.869 1.00 69.88 86 ALA A CA 1
ATOM 711 C C . ALA A 1 86 ? 7.628 21.368 0.679 1.00 69.88 86 ALA A C 1
ATOM 713 O O . ALA A 1 86 ? 6.574 21.982 0.855 1.00 69.88 86 ALA A O 1
ATOM 714 N N . PRO A 1 87 ? 7.986 20.946 -0.545 1.00 74.25 87 PRO A N 1
ATOM 715 C CA . PRO A 1 87 ? 7.195 21.217 -1.749 1.00 74.25 87 PRO A CA 1
ATOM 716 C C . PRO A 1 87 ? 5.801 20.553 -1.759 1.00 74.25 87 PRO A C 1
ATOM 718 O O . PRO A 1 87 ? 4.988 20.849 -2.638 1.00 74.25 87 PRO A O 1
ATOM 721 N N . TRP A 1 88 ? 5.500 19.665 -0.805 1.00 80.88 88 TRP A N 1
ATOM 722 C CA . TRP A 1 88 ? 4.203 19.003 -0.642 1.00 80.88 88 TRP A CA 1
ATOM 723 C C . TRP A 1 88 ? 3.900 18.680 0.831 1.00 80.88 88 TRP A C 1
ATOM 725 O O . TRP A 1 88 ? 4.803 18.521 1.650 1.00 80.88 88 TRP A O 1
ATOM 735 N N . VAL A 1 89 ? 2.615 18.502 1.152 1.00 81.00 89 VAL A N 1
ATOM 736 C CA . VAL A 1 89 ? 2.115 18.070 2.466 1.00 81.00 89 VAL A CA 1
ATOM 737 C C . VAL A 1 89 ? 1.485 16.686 2.329 1.00 81.00 89 VAL A C 1
ATOM 739 O O . VAL A 1 89 ? 0.353 16.555 1.862 1.00 81.00 89 VAL A O 1
ATOM 742 N N . ALA A 1 90 ? 2.203 15.635 2.723 1.00 82.56 90 ALA A N 1
ATOM 743 C CA . ALA A 1 90 ? 1.649 14.283 2.735 1.00 82.56 90 ALA A CA 1
ATOM 744 C C . ALA A 1 90 ? 0.827 14.045 4.021 1.00 82.56 90 ALA A C 1
ATOM 746 O O . ALA A 1 90 ? 1.297 14.393 5.106 1.00 82.56 90 ALA A O 1
ATOM 747 N N . PRO A 1 91 ? -0.364 13.415 3.947 1.00 84.81 91 PRO A N 1
ATOM 748 C CA . PRO A 1 91 ? -1.165 13.111 5.137 1.00 84.81 91 PRO A CA 1
ATOM 749 C C . PRO A 1 91 ? -0.430 12.292 6.202 1.00 84.81 91 PRO A C 1
ATOM 751 O O . PRO A 1 91 ? -0.585 12.552 7.392 1.00 84.81 91 PRO A O 1
ATOM 754 N N . GLU A 1 92 ? 0.414 11.349 5.778 1.00 86.06 92 GLU A N 1
ATOM 755 C CA . GLU A 1 92 ? 1.238 10.542 6.684 1.00 86.06 92 GLU A CA 1
ATOM 756 C C . GLU A 1 92 ? 2.196 11.410 7.519 1.00 86.06 92 GLU A C 1
ATOM 758 O O . GLU A 1 92 ? 2.374 11.153 8.708 1.00 86.06 92 GLU A O 1
ATOM 763 N N . THR A 1 93 ? 2.752 12.478 6.937 1.00 85.00 93 THR A N 1
ATOM 764 C CA . THR A 1 93 ? 3.683 13.381 7.627 1.00 85.00 93 THR A CA 1
ATOM 765 C C . THR A 1 93 ? 3.008 14.145 8.761 1.00 85.00 93 THR A C 1
ATOM 767 O O . THR A 1 93 ? 3.585 14.247 9.838 1.00 85.00 93 THR A O 1
ATOM 770 N N . LEU A 1 94 ? 1.772 14.621 8.567 1.00 89.06 94 LEU A N 1
ATOM 771 C CA . LEU A 1 94 ? 1.001 15.265 9.638 1.00 89.06 94 LEU A CA 1
ATOM 772 C C . LEU A 1 94 ? 0.761 14.298 10.801 1.00 89.06 94 LEU A C 1
ATOM 774 O O . LEU A 1 94 ? 0.970 14.633 11.963 1.00 89.06 94 LEU A O 1
ATOM 778 N N . VAL A 1 95 ? 0.307 13.087 10.484 1.00 91.06 95 VAL A N 1
ATOM 779 C CA . VAL A 1 95 ? -0.025 12.077 11.492 1.00 91.06 95 VAL A CA 1
ATOM 780 C C . VAL A 1 95 ? 1.218 11.671 12.292 1.00 91.06 95 VAL A C 1
ATOM 782 O O . VAL A 1 95 ? 1.140 11.505 13.510 1.00 91.06 95 VAL A O 1
ATOM 785 N N . ARG A 1 96 ? 2.377 11.583 11.631 1.00 89.56 96 ARG A N 1
ATOM 786 C CA . ARG A 1 96 ? 3.679 11.393 12.279 1.00 89.56 96 ARG A CA 1
ATOM 787 C C . ARG A 1 96 ? 4.062 12.574 13.168 1.00 89.56 96 ARG A C 1
ATOM 789 O O . ARG A 1 96 ? 4.374 12.365 14.335 1.00 89.56 96 ARG A O 1
ATOM 796 N N . ALA A 1 97 ? 3.944 13.801 12.660 1.00 90.31 97 ALA A N 1
ATOM 797 C CA . ALA A 1 97 ? 4.245 15.008 13.424 1.00 90.31 97 ALA A CA 1
ATOM 798 C C . ALA A 1 97 ? 3.388 15.116 14.697 1.00 90.31 97 ALA A C 1
ATOM 800 O O . ALA A 1 97 ? 3.909 15.503 15.738 1.00 90.31 97 ALA A O 1
ATOM 801 N N . ILE A 1 98 ? 2.111 14.713 14.641 1.00 92.56 98 ILE A N 1
ATOM 802 C CA . ILE A 1 98 ? 1.229 14.611 15.816 1.00 92.56 98 ILE A CA 1
ATOM 803 C C . ILE A 1 98 ? 1.761 13.588 16.828 1.00 92.56 98 ILE A C 1
ATOM 805 O O . ILE A 1 98 ? 1.773 13.871 18.024 1.00 92.56 98 ILE A O 1
ATOM 809 N N . GLY A 1 99 ? 2.204 12.415 16.362 1.00 92.06 99 GLY A N 1
ATOM 810 C CA . GLY A 1 99 ? 2.774 11.371 17.221 1.00 92.06 99 GLY A CA 1
ATOM 811 C C . GLY A 1 99 ? 4.075 11.780 17.921 1.00 92.06 99 GLY A C 1
ATOM 812 O O . GLY A 1 99 ? 4.365 11.288 19.005 1.00 92.06 99 GLY A O 1
ATOM 813 N N . GLU A 1 100 ? 4.829 12.710 17.334 1.00 89.88 100 GLU A N 1
ATOM 814 C CA . GLU A 1 100 ? 6.112 13.209 17.849 1.00 89.88 100 GLU A CA 1
ATOM 815 C C . GLU A 1 100 ? 6.008 14.590 18.526 1.00 89.88 100 GLU A C 1
ATOM 817 O O . GLU A 1 100 ? 7.013 15.159 18.961 1.00 89.88 100 GLU A O 1
ATOM 822 N N . ALA A 1 101 ? 4.830 15.214 18.533 1.00 90.75 101 ALA A N 1
ATOM 823 C CA . ALA A 1 101 ? 4.640 16.550 19.085 1.00 90.75 101 ALA A CA 1
ATOM 824 C C . ALA A 1 101 ? 4.496 16.517 20.610 1.00 90.75 101 ALA A C 1
ATOM 826 O O . ALA A 1 101 ? 3.891 15.612 21.184 1.00 90.75 101 ALA A O 1
ATOM 827 N N . VAL A 1 102 ? 5.023 17.557 21.253 1.00 89.06 102 VAL A N 1
ATOM 828 C CA . VAL A 1 102 ? 4.924 17.801 22.693 1.00 89.06 102 VAL A CA 1
ATOM 829 C C . VAL A 1 102 ? 4.395 19.221 22.878 1.00 89.06 102 VAL A C 1
ATOM 831 O O . VAL A 1 102 ? 4.904 20.141 22.241 1.00 89.06 102 VAL A O 1
ATOM 834 N N . VAL A 1 103 ? 3.375 19.382 23.717 1.00 86.19 103 VAL A N 1
ATOM 835 C CA . VAL A 1 103 ? 2.751 20.663 24.083 1.00 86.19 103 VAL A CA 1
ATOM 836 C C . VAL A 1 103 ? 2.758 20.749 25.607 1.00 86.19 103 VAL A C 1
ATOM 838 O O . VAL A 1 103 ? 2.376 19.789 26.276 1.00 86.19 103 VAL A O 1
ATOM 841 N N . ASP A 1 104 ? 3.280 21.844 26.163 1.00 85.00 104 ASP A N 1
ATOM 842 C CA . ASP A 1 104 ? 3.429 22.054 27.615 1.00 85.00 104 ASP A CA 1
ATOM 843 C C . ASP A 1 104 ? 4.120 20.893 28.352 1.00 85.00 104 ASP A C 1
ATOM 845 O O . ASP A 1 104 ? 3.706 20.448 29.426 1.00 85.00 104 ASP A O 1
ATOM 849 N N . GLY A 1 105 ? 5.170 20.339 27.737 1.00 85.62 105 GLY A N 1
ATOM 850 C CA . GLY A 1 105 ? 5.927 19.214 28.291 1.00 85.62 105 GLY A CA 1
ATOM 851 C C . GLY A 1 105 ? 5.187 17.869 28.279 1.00 85.62 105 GLY A C 1
ATOM 852 O O . GLY A 1 105 ? 5.699 16.897 28.833 1.00 85.62 105 GLY A O 1
ATOM 853 N N . LYS A 1 106 ? 4.010 17.777 27.644 1.00 89.94 106 LYS A N 1
ATOM 854 C CA . LYS A 1 106 ? 3.229 16.539 27.503 1.00 89.94 106 LYS A CA 1
ATOM 855 C C . LYS A 1 106 ? 3.114 16.122 26.035 1.00 89.94 106 LYS A C 1
ATOM 857 O O . LYS A 1 106 ? 2.961 16.987 25.174 1.00 89.94 106 LYS A O 1
ATOM 862 N N . PRO A 1 107 ? 3.152 14.818 25.714 1.00 93.81 107 PRO A N 1
ATOM 863 C CA . PRO A 1 107 ? 2.873 14.351 24.360 1.00 93.81 107 PRO A CA 1
ATOM 864 C C . PRO A 1 107 ? 1.511 14.852 23.869 1.00 93.81 107 PRO A C 1
ATOM 866 O O . PRO A 1 107 ? 0.503 14.712 24.565 1.00 93.81 107 PRO A O 1
ATOM 869 N N . LEU A 1 108 ? 1.474 15.409 22.657 1.00 94.44 108 LEU A N 1
ATOM 870 C CA . LEU A 1 108 ? 0.231 15.845 22.024 1.00 94.44 108 LEU A CA 1
ATOM 871 C C . LEU A 1 108 ? -0.693 14.648 21.778 1.00 94.44 108 LEU A C 1
ATOM 873 O O . LEU A 1 108 ? -1.906 14.755 21.943 1.00 94.44 108 LEU A O 1
ATOM 877 N N . LEU A 1 109 ? -0.133 13.503 21.390 1.00 95.50 109 LEU A N 1
ATOM 878 C CA . LEU A 1 109 ? -0.882 12.269 21.200 1.00 95.50 109 LEU A CA 1
ATOM 879 C C . LEU A 1 109 ? -1.129 11.579 22.548 1.00 95.50 109 LEU A C 1
ATOM 881 O O . LEU A 1 109 ? -0.211 11.063 23.177 1.00 95.50 109 LEU A O 1
ATOM 885 N N . LYS A 1 110 ? -2.396 11.522 22.967 1.00 94.81 110 LYS A N 1
ATOM 886 C CA . LYS A 1 110 ? -2.839 10.795 24.166 1.00 94.81 110 LYS A CA 1
ATOM 887 C C . LYS A 1 110 ? -2.931 9.287 23.934 1.00 94.81 110 LYS A C 1
ATOM 889 O O . LYS A 1 110 ? -2.734 8.510 24.861 1.00 94.81 110 LYS A O 1
ATOM 894 N N . GLY A 1 111 ? -3.308 8.876 22.726 1.00 94.69 111 GLY A N 1
ATOM 895 C CA . GLY A 1 111 ? -3.466 7.472 22.365 1.00 94.69 111 GLY A CA 1
ATOM 896 C C . GLY A 1 111 ? -4.107 7.296 20.996 1.00 94.69 111 GLY A C 1
ATOM 897 O O . GLY A 1 111 ? -4.632 8.251 20.414 1.00 94.69 111 GLY A O 1
ATOM 898 N N . THR A 1 112 ? -4.071 6.063 20.499 1.00 94.50 112 THR A N 1
ATOM 899 C CA . THR A 1 112 ? -4.707 5.679 19.239 1.00 94.50 112 THR A CA 1
ATOM 900 C C . THR A 1 112 ? -5.724 4.570 19.458 1.00 94.50 112 THR A C 1
ATOM 902 O O . THR A 1 112 ? -5.568 3.742 20.352 1.00 94.50 112 THR A O 1
ATOM 905 N N . GLU A 1 113 ? -6.780 4.575 18.654 1.00 92.25 113 GLU A N 1
ATOM 906 C CA . GLU A 1 113 ? -7.795 3.526 18.632 1.00 92.25 113 GLU A CA 1
ATOM 907 C C . GLU A 1 113 ? -8.000 3.086 17.185 1.00 92.25 113 GLU A C 1
ATOM 909 O O . GLU A 1 113 ? -8.216 3.918 16.300 1.00 92.25 113 GLU A O 1
ATOM 914 N N . HIS A 1 114 ? -7.909 1.783 16.942 1.00 91.12 114 HIS A N 1
ATOM 915 C CA . HIS A 1 114 ? -8.159 1.211 15.630 1.00 91.12 114 HIS A CA 1
ATOM 916 C C . HIS A 1 114 ? -9.637 0.841 15.497 1.00 91.12 114 HIS A C 1
ATOM 918 O O . HIS A 1 114 ? -10.163 0.054 16.282 1.00 91.12 114 HIS A O 1
ATOM 924 N N . ALA A 1 115 ? -10.292 1.386 14.477 1.00 90.25 115 ALA A N 1
ATOM 925 C CA . ALA A 1 115 ? -11.642 1.030 14.075 1.00 90.25 115 ALA A CA 1
ATOM 926 C C . ALA A 1 115 ? -11.559 0.204 12.773 1.00 90.25 115 ALA A C 1
ATOM 928 O O . ALA A 1 115 ? -11.509 0.778 11.678 1.00 90.25 115 ALA A O 1
ATOM 929 N N . PRO A 1 116 ? -11.502 -1.140 12.871 1.00 90.25 116 PRO A N 1
ATOM 930 C CA . PRO A 1 116 ? -11.304 -2.012 11.719 1.00 90.25 116 PRO A CA 1
ATOM 931 C C . PRO A 1 116 ? -12.518 -1.991 10.786 1.00 90.25 116 PRO A C 1
ATOM 933 O O . PRO A 1 116 ? -13.671 -1.983 11.230 1.00 90.25 116 PRO A O 1
ATOM 936 N N . SER A 1 117 ? -12.269 -2.062 9.481 1.00 90.94 117 SER A N 1
ATOM 937 C CA . SER A 1 117 ? -13.325 -2.233 8.483 1.00 90.94 117 SER A CA 1
ATOM 938 C C . SER A 1 117 ? -14.066 -3.557 8.646 1.00 90.94 117 SER A C 1
ATOM 940 O O . SER A 1 117 ? -13.524 -4.539 9.160 1.00 90.94 117 SER A O 1
ATOM 942 N N . ARG A 1 118 ? -15.295 -3.628 8.125 1.00 89.06 118 ARG A N 1
ATOM 943 C CA . ARG A 1 118 ? -16.051 -4.888 8.058 1.00 89.06 118 ARG A CA 1
ATOM 944 C C . ARG A 1 118 ? -15.278 -5.975 7.299 1.00 89.06 118 ARG A C 1
ATOM 946 O O . ARG A 1 118 ? -15.319 -7.141 7.697 1.00 89.06 118 ARG A O 1
ATOM 953 N N . ARG A 1 119 ? -14.528 -5.593 6.257 1.00 89.94 119 ARG A N 1
ATOM 954 C CA . ARG A 1 119 ? -13.611 -6.481 5.526 1.00 89.94 119 ARG A CA 1
ATOM 955 C C . ARG A 1 119 ? -12.554 -7.068 6.461 1.00 89.94 119 ARG A C 1
ATOM 957 O O . ARG A 1 119 ? -12.473 -8.285 6.574 1.00 89.94 119 ARG A O 1
ATOM 964 N N . LEU A 1 120 ? -11.791 -6.231 7.166 1.00 89.44 120 LEU A N 1
ATOM 965 C CA . LEU A 1 120 ? -10.719 -6.695 8.054 1.00 89.44 120 LEU A CA 1
ATOM 966 C C . LEU A 1 120 ? -11.253 -7.540 9.221 1.00 89.44 120 LEU A C 1
ATOM 968 O O . LEU A 1 120 ? -10.682 -8.574 9.552 1.00 89.44 120 LEU A O 1
ATOM 972 N N . GLN A 1 121 ? -12.403 -7.166 9.787 1.00 91.25 121 GLN A N 1
ATOM 973 C CA . GLN A 1 121 ? -13.077 -7.979 10.803 1.00 91.25 121 GLN A CA 1
ATOM 974 C C . GLN A 1 121 ? -13.450 -9.373 10.275 1.00 91.25 121 GLN A C 1
ATOM 976 O O . GLN A 1 121 ? -13.316 -10.361 10.992 1.00 91.25 121 GLN A O 1
ATOM 981 N N . THR A 1 122 ? -13.910 -9.467 9.024 1.00 91.38 122 THR A N 1
ATOM 982 C CA . THR A 1 122 ? -14.225 -10.748 8.370 1.00 91.38 122 THR A CA 1
ATOM 983 C C . THR A 1 122 ? -12.965 -11.585 8.164 1.00 91.38 122 THR A C 1
ATOM 985 O O . THR A 1 122 ? -12.978 -12.788 8.421 1.00 91.38 122 THR A O 1
ATOM 988 N N . GLU A 1 123 ? -11.863 -10.952 7.755 1.00 90.50 123 GLU A N 1
ATOM 989 C CA . GLU A 1 123 ? -10.565 -11.612 7.595 1.00 90.50 123 GLU A CA 1
ATOM 990 C C . GLU A 1 123 ? -10.063 -12.199 8.918 1.00 90.50 123 GLU A C 1
ATOM 992 O O . GLU A 1 123 ? -9.701 -13.374 8.964 1.00 90.50 123 GLU A O 1
ATOM 997 N N . TRP A 1 124 ? -10.105 -11.422 10.004 1.00 91.62 124 TRP A N 1
ATOM 998 C CA . TRP A 1 124 ? -9.725 -11.892 11.337 1.00 91.62 124 TRP A CA 1
ATOM 999 C C . TRP A 1 124 ? -10.618 -13.024 11.835 1.00 91.62 124 TRP A C 1
ATOM 1001 O O . TRP A 1 124 ? -10.104 -14.022 12.332 1.00 91.62 124 TRP A O 1
ATOM 1011 N N . ARG A 1 125 ? -11.941 -12.923 11.639 1.00 92.12 125 ARG A N 1
ATOM 1012 C CA . ARG A 1 125 ? -12.870 -14.014 11.973 1.00 92.12 125 ARG A CA 1
ATOM 1013 C C . ARG A 1 125 ? -12.498 -15.294 11.240 1.00 92.12 125 ARG A C 1
ATOM 1015 O O . ARG A 1 125 ? -12.360 -16.329 11.877 1.00 92.12 125 ARG A O 1
ATOM 1022 N N . TYR A 1 126 ? -12.266 -15.215 9.930 1.00 93.56 126 TYR A N 1
ATOM 1023 C CA . TYR A 1 126 ? -11.870 -16.374 9.135 1.00 93.56 126 TYR A CA 1
ATOM 1024 C C . TYR A 1 126 ? -10.531 -16.967 9.600 1.00 93.56 126 TYR A C 1
ATOM 1026 O O . TYR A 1 126 ? -10.389 -18.184 9.668 1.00 93.56 126 TYR A O 1
ATOM 1034 N N . GLN A 1 127 ? -9.546 -16.126 9.920 1.00 91.31 127 GLN A N 1
ATOM 1035 C CA . GLN A 1 127 ? -8.230 -16.572 10.388 1.00 91.31 127 GLN A CA 1
ATOM 1036 C C . GLN A 1 127 ? -8.280 -17.206 11.784 1.00 91.31 127 GLN A C 1
ATOM 1038 O O . GLN A 1 127 ? -7.500 -18.117 12.052 1.00 91.31 127 GLN A O 1
ATOM 1043 N N . ALA A 1 128 ? -9.203 -16.763 12.641 1.00 91.88 128 ALA A N 1
ATOM 1044 C CA . ALA A 1 128 ? -9.437 -17.337 13.962 1.00 91.88 128 ALA A CA 1
ATOM 1045 C C . ALA A 1 128 ? -10.161 -18.697 13.913 1.00 91.88 128 ALA A C 1
ATOM 1047 O O . ALA A 1 128 ? -10.063 -19.469 14.867 1.00 91.88 128 ALA A O 1
ATOM 1048 N N . LEU A 1 129 ? -10.856 -19.013 12.810 1.00 93.19 129 LEU A N 1
ATOM 1049 C CA . LEU A 1 129 ? -11.477 -20.324 12.616 1.00 93.19 129 LEU A CA 1
ATOM 1050 C C . LEU A 1 129 ? -10.417 -21.433 12.596 1.00 93.19 129 LEU A C 1
ATOM 1052 O O . LEU A 1 129 ? -9.385 -21.328 11.923 1.00 93.19 129 LEU A O 1
ATOM 1056 N N . ALA A 1 130 ? -10.721 -22.549 13.255 1.00 94.81 130 ALA A N 1
ATOM 1057 C CA . ALA A 1 130 ? -9.907 -23.757 13.177 1.00 94.81 130 ALA A CA 1
ATOM 1058 C C . ALA A 1 130 ? -9.873 -24.311 11.739 1.00 94.81 130 ALA A C 1
ATOM 1060 O O . ALA A 1 130 ? -10.770 -24.064 10.933 1.00 94.81 130 ALA A O 1
ATOM 1061 N N . ALA A 1 131 ? -8.875 -25.133 11.402 1.00 95.62 131 ALA A N 1
ATOM 1062 C CA . ALA A 1 131 ? -8.712 -25.657 10.039 1.00 95.62 131 ALA A CA 1
ATOM 1063 C C . ALA A 1 131 ? -9.967 -26.383 9.496 1.00 95.62 131 ALA A C 1
ATOM 1065 O O . ALA A 1 131 ? -10.319 -26.213 8.327 1.00 95.62 131 ALA A O 1
ATOM 1066 N N . GLN A 1 132 ? -10.669 -27.137 10.352 1.00 96.62 132 GLN A N 1
ATOM 1067 C CA . GLN A 1 132 ? -11.938 -27.800 10.012 1.00 96.62 132 GLN A CA 1
ATOM 1068 C C . GLN A 1 132 ? -13.069 -26.795 9.743 1.00 96.62 132 GLN A C 1
ATOM 1070 O O . GLN A 1 132 ? -13.839 -26.961 8.803 1.00 96.62 132 GLN A O 1
ATOM 1075 N N . GLU A 1 133 ? -13.144 -25.716 10.519 1.00 96.56 133 GLU A N 1
ATOM 1076 C CA . GLU A 1 133 ? -14.141 -24.653 10.351 1.00 96.56 133 GLU A CA 1
ATOM 1077 C C . GLU A 1 133 ? -13.871 -23.827 9.087 1.00 96.56 133 GLU A C 1
ATOM 1079 O O . GLU A 1 133 ? -14.797 -23.494 8.352 1.00 96.56 133 GLU A O 1
ATOM 1084 N N . GLN A 1 134 ? -12.603 -23.560 8.766 1.00 96.50 134 GLN A N 1
ATOM 1085 C CA . GLN A 1 134 ? -12.216 -22.939 7.498 1.00 96.50 134 GLN A CA 1
ATOM 1086 C C . GLN A 1 134 ? -12.578 -23.823 6.297 1.00 96.50 134 GLN A C 1
ATOM 1088 O O . GLN A 1 134 ? -13.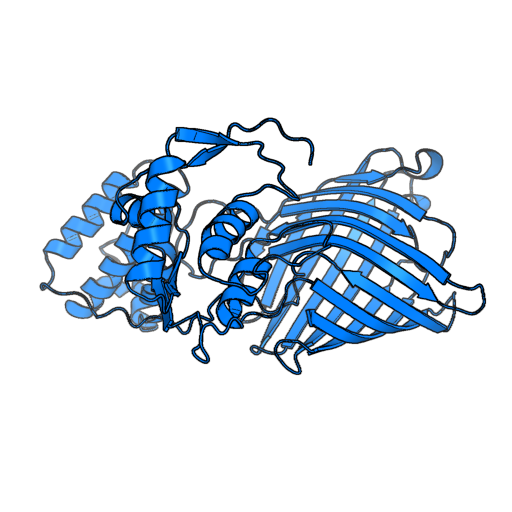021 -23.321 5.263 1.00 96.50 134 GLN A O 1
ATOM 1093 N N . GLN A 1 135 ? -12.394 -25.143 6.411 1.00 96.50 135 GLN A N 1
ATOM 1094 C CA . GLN A 1 135 ? -12.838 -26.092 5.389 1.00 96.50 135 GLN A CA 1
ATOM 1095 C C . GLN A 1 135 ? -14.360 -26.071 5.237 1.00 96.50 135 GLN A C 1
ATOM 1097 O O . GLN A 1 135 ? -14.845 -26.026 4.109 1.00 96.50 135 GLN A O 1
ATOM 1102 N N . ALA A 1 136 ? -15.099 -26.035 6.346 1.00 97.56 136 ALA A N 1
ATOM 1103 C CA . ALA A 1 136 ? -16.548 -25.895 6.333 1.00 97.56 136 ALA A CA 1
ATOM 1104 C C . ALA A 1 136 ? -16.995 -24.586 5.668 1.00 97.56 136 ALA A C 1
ATOM 1106 O O . ALA A 1 136 ? -17.888 -24.614 4.832 1.00 97.56 136 ALA A O 1
ATOM 1107 N N . ALA A 1 137 ? -16.343 -23.456 5.961 1.00 97.50 137 ALA A N 1
ATOM 1108 C CA . ALA A 1 137 ? -16.649 -22.168 5.336 1.00 97.50 137 ALA A CA 1
ATOM 1109 C C . ALA A 1 137 ? -16.493 -22.214 3.805 1.00 97.50 137 ALA A C 1
ATOM 1111 O O . ALA A 1 137 ? -17.379 -21.763 3.081 1.00 97.50 137 ALA A O 1
ATOM 1112 N N . ARG A 1 138 ? -15.404 -22.821 3.309 1.00 96.62 138 ARG A N 1
ATOM 1113 C CA . ARG A 1 138 ? -15.179 -23.026 1.866 1.00 96.62 138 ARG A CA 1
ATOM 1114 C C . ARG A 1 138 ? -16.159 -24.019 1.243 1.00 96.62 138 ARG A C 1
ATOM 1116 O O . ARG A 1 138 ? -16.499 -23.871 0.078 1.00 96.62 138 ARG A O 1
ATOM 1123 N N . ALA A 1 139 ? -16.588 -25.029 1.996 1.00 96.75 139 ALA A N 1
ATOM 1124 C CA . ALA A 1 139 ? -17.574 -25.998 1.528 1.00 96.75 139 ALA A CA 1
ATOM 1125 C C . ALA A 1 139 ? -18.980 -25.386 1.451 1.00 96.75 139 ALA A C 1
ATOM 1127 O O . ALA A 1 139 ? -19.709 -25.675 0.512 1.00 96.75 139 ALA A O 1
ATOM 1128 N N . VAL A 1 140 ? -19.334 -24.506 2.396 1.00 97.69 140 VAL A N 1
ATOM 1129 C CA . VAL A 1 140 ? -20.620 -23.796 2.399 1.00 97.69 140 VAL A CA 1
ATOM 1130 C C . VAL A 1 140 ? -20.693 -22.759 1.289 1.00 97.69 140 VAL A C 1
ATOM 1132 O O . VAL A 1 140 ? -21.754 -22.580 0.703 1.00 97.69 140 VAL A O 1
ATOM 1135 N N . TRP A 1 141 ? -19.594 -22.072 0.981 1.00 96.31 141 TRP A N 1
ATOM 1136 C CA . TRP A 1 141 ? -19.568 -21.071 -0.083 1.00 96.31 141 TRP A CA 1
ATOM 1137 C C . TRP A 1 141 ? -18.405 -21.343 -1.051 1.00 96.31 141 TRP A C 1
ATOM 1139 O O . TRP A 1 141 ? -17.362 -20.696 -0.954 1.00 96.31 141 TRP A O 1
ATOM 1149 N N . PRO A 1 142 ? -18.543 -22.321 -1.967 1.00 94.06 142 PRO A N 1
ATOM 1150 C CA . PRO A 1 142 ? -17.456 -22.739 -2.856 1.00 94.06 142 PRO A CA 1
ATOM 1151 C C . PRO A 1 142 ? -17.249 -21.811 -4.063 1.00 94.06 142 PRO A C 1
ATOM 1153 O O . PRO A 1 142 ? -16.132 -21.703 -4.568 1.00 94.06 142 PRO A O 1
ATOM 1156 N N . ALA A 1 143 ? -18.299 -21.125 -4.522 1.00 91.56 143 ALA A N 1
ATOM 1157 C CA . ALA A 1 143 ? -18.260 -20.185 -5.643 1.00 91.56 143 ALA A CA 1
ATOM 1158 C C . ALA A 1 143 ? -19.186 -18.993 -5.375 1.00 91.56 143 ALA A C 1
ATOM 1160 O O . ALA A 1 143 ? -20.124 -19.109 -4.594 1.00 91.56 143 ALA A O 1
ATOM 1161 N N . VAL A 1 144 ? -18.938 -17.838 -6.003 1.00 88.75 144 VAL A N 1
ATOM 1162 C CA . VAL A 1 144 ? -19.677 -16.585 -5.722 1.00 88.75 144 VAL A CA 1
ATOM 1163 C C . VAL A 1 144 ? -21.195 -16.770 -5.863 1.00 88.75 144 VAL A C 1
ATOM 1165 O O . VAL A 1 144 ? -21.970 -16.225 -5.074 1.00 88.75 144 VAL A O 1
ATOM 1168 N N . ASP A 1 145 ? -21.610 -17.605 -6.812 1.00 90.50 145 ASP A N 1
ATOM 1169 C CA . ASP A 1 145 ? -22.999 -17.899 -7.143 1.00 90.50 145 ASP A CA 1
ATOM 1170 C C . ASP A 1 145 ? -23.615 -19.082 -6.373 1.00 90.50 145 ASP A C 1
ATOM 1172 O O . ASP A 1 145 ? -24.841 -19.231 -6.374 1.00 90.50 145 ASP A O 1
ATOM 1176 N N . THR A 1 146 ? -22.799 -19.869 -5.670 1.00 92.38 146 THR A N 1
ATOM 1177 C CA . THR A 1 146 ? -23.171 -21.174 -5.109 1.00 92.38 146 THR A CA 1
ATOM 1178 C C . THR A 1 146 ? -23.068 -21.176 -3.583 1.00 92.38 146 THR A C 1
ATOM 1180 O O . THR A 1 146 ? -22.003 -20.907 -3.030 1.00 92.38 146 THR A O 1
ATOM 1183 N N . LEU A 1 147 ? -24.163 -21.531 -2.902 1.00 95.56 147 LEU A N 1
ATOM 1184 C CA . LEU A 1 147 ? -24.220 -21.714 -1.448 1.00 95.56 147 LEU A CA 1
ATOM 1185 C C . LEU A 1 147 ? -24.739 -23.123 -1.117 1.00 95.56 147 LEU A C 1
ATOM 1187 O O . LEU A 1 147 ? -25.806 -23.506 -1.592 1.00 95.56 147 LEU A O 1
ATOM 1191 N N . ASP A 1 148 ? -24.010 -23.870 -0.289 1.00 96.81 148 ASP A N 1
ATOM 1192 C CA . ASP A 1 148 ? -24.346 -25.228 0.151 1.00 96.81 148 ASP A CA 1
ATOM 1193 C C . ASP A 1 148 ? -24.347 -25.340 1.686 1.00 96.81 148 ASP A C 1
ATOM 1195 O O . ASP A 1 148 ? -23.366 -25.713 2.331 1.00 96.81 148 ASP A O 1
ATOM 1199 N N . LEU A 1 149 ? -25.490 -25.032 2.301 1.00 96.44 149 LEU A N 1
ATOM 1200 C CA . LEU A 1 149 ? -25.684 -25.189 3.748 1.00 96.44 149 LEU A CA 1
ATOM 1201 C C . LEU A 1 149 ? -25.790 -26.659 4.199 1.00 96.44 149 LEU A C 1
ATOM 1203 O O . LEU A 1 149 ? -25.784 -26.923 5.403 1.00 96.44 149 LEU A O 1
ATOM 1207 N N . GLU A 1 150 ? -25.860 -27.610 3.264 1.00 96.56 150 GLU A N 1
ATOM 1208 C CA . GLU A 1 150 ? -25.927 -29.048 3.540 1.00 96.56 150 GLU A CA 1
ATOM 1209 C C . GLU A 1 150 ? -24.556 -29.738 3.450 1.00 96.56 150 GLU A C 1
ATOM 1211 O O . GLU A 1 150 ? -24.445 -30.943 3.713 1.00 96.56 150 GLU A O 1
ATOM 1216 N N . ALA A 1 151 ? -23.491 -28.983 3.166 1.00 96.75 151 ALA A N 1
ATOM 1217 C CA . ALA A 1 151 ? -22.125 -29.483 3.137 1.00 96.75 151 ALA A CA 1
ATOM 1218 C C . ALA A 1 151 ? -21.791 -30.290 4.409 1.00 96.75 151 ALA A C 1
ATOM 1220 O O . ALA A 1 151 ? -21.927 -29.804 5.537 1.00 96.75 151 ALA A O 1
ATOM 1221 N N . ALA A 1 152 ? -21.324 -31.535 4.239 1.00 96.62 152 ALA A N 1
ATOM 1222 C CA . ALA A 1 152 ? -21.040 -32.453 5.351 1.00 96.62 152 ALA A CA 1
ATOM 1223 C C . ALA A 1 152 ? -20.054 -31.846 6.364 1.00 96.62 152 ALA A C 1
ATOM 1225 O O . ALA A 1 152 ? -20.341 -31.806 7.559 1.00 96.62 152 ALA A O 1
ATOM 1226 N N . ALA A 1 153 ? -18.976 -31.235 5.856 1.00 96.50 153 ALA A N 1
ATOM 1227 C CA . ALA A 1 153 ? -17.965 -30.545 6.657 1.00 96.50 153 ALA A CA 1
ATOM 1228 C C . ALA A 1 153 ? -18.540 -29.431 7.551 1.00 96.50 153 ALA A C 1
ATOM 1230 O O . ALA A 1 153 ? -17.940 -29.098 8.565 1.00 96.50 153 ALA A O 1
ATOM 1231 N N . TYR A 1 154 ? -19.687 -28.849 7.189 1.00 97.50 154 TYR A N 1
ATOM 1232 C CA . TYR A 1 154 ? -20.387 -27.857 8.000 1.00 97.50 154 TYR A CA 1
ATOM 1233 C C . TYR A 1 154 ? -21.396 -28.492 8.958 1.00 97.50 154 TYR A C 1
ATOM 1235 O O . TYR A 1 154 ? -21.430 -28.128 10.133 1.00 97.50 154 TYR A O 1
ATOM 1243 N N . ARG A 1 155 ? -22.208 -29.450 8.496 1.00 96.62 155 ARG A N 1
ATOM 1244 C CA . ARG A 1 155 ? -23.256 -30.074 9.323 1.00 96.62 155 ARG A CA 1
ATOM 1245 C C . ARG A 1 155 ? -22.705 -30.871 10.500 1.00 96.62 155 ARG A C 1
ATOM 1247 O O . ARG A 1 155 ? -23.341 -30.896 11.551 1.00 96.62 155 ARG A O 1
ATOM 1254 N N . GLU A 1 156 ? -21.533 -31.471 10.332 1.00 96.00 156 GLU A N 1
ATOM 1255 C CA . GLU A 1 156 ? -20.848 -32.248 11.370 1.00 96.00 156 GLU A CA 1
ATOM 1256 C C . GLU A 1 156 ? -20.267 -31.372 12.492 1.00 96.00 156 GLU A C 1
ATOM 1258 O O . GLU A 1 156 ? -19.952 -31.874 13.573 1.00 96.00 156 GLU A O 1
ATOM 1263 N N . LEU A 1 157 ? -20.162 -30.053 12.287 1.00 96.75 157 LEU A N 1
ATOM 1264 C CA . LEU A 1 157 ? -19.646 -29.150 13.309 1.00 96.75 157 LEU A CA 1
ATOM 1265 C C . LEU A 1 157 ? -20.645 -28.956 14.468 1.00 96.75 157 LEU A C 1
ATOM 1267 O O . LEU A 1 157 ? -21.857 -28.793 14.257 1.00 96.75 157 LEU A O 1
ATOM 1271 N N . PRO A 1 158 ? -20.148 -28.836 15.715 1.00 95.69 158 PRO A N 1
ATOM 1272 C CA . PRO A 1 158 ? -20.971 -28.432 16.849 1.00 95.69 158 PRO A CA 1
ATOM 1273 C C . PRO A 1 158 ? -21.696 -27.106 16.582 1.00 95.69 158 PRO A C 1
ATOM 1275 O O . PRO A 1 158 ? -21.168 -26.217 15.915 1.00 95.69 158 PRO A O 1
ATOM 1278 N N . ALA A 1 159 ? -22.892 -26.927 17.153 1.00 94.62 159 ALA A N 1
ATOM 1279 C CA . ALA A 1 159 ? -23.748 -25.762 16.885 1.00 94.62 159 ALA A CA 1
ATOM 1280 C C . ALA A 1 159 ? -23.037 -24.403 17.066 1.00 94.62 159 ALA A C 1
ATOM 1282 O O . ALA A 1 159 ? -23.233 -23.499 16.258 1.00 94.62 159 ALA A O 1
ATOM 1283 N N . ARG A 1 160 ? -22.170 -24.269 18.081 1.00 93.25 160 ARG A N 1
ATOM 1284 C CA . ARG A 1 160 ? -21.367 -23.049 18.292 1.00 93.25 160 ARG A CA 1
ATOM 1285 C C . ARG A 1 160 ? -20.355 -22.798 17.169 1.00 93.25 160 ARG A C 1
ATOM 1287 O O . ARG A 1 160 ? -20.221 -21.666 16.725 1.00 93.25 160 ARG A O 1
ATOM 1294 N N . ARG A 1 161 ? -19.695 -23.845 16.664 1.00 94.62 161 ARG A N 1
ATOM 1295 C CA . ARG A 1 161 ? -18.720 -23.729 15.567 1.00 94.62 161 ARG A CA 1
ATOM 1296 C C . ARG A 1 161 ? -19.400 -23.440 14.230 1.00 94.62 161 ARG A C 1
ATOM 1298 O O . ARG A 1 161 ? -18.924 -22.611 13.463 1.00 94.62 161 ARG A O 1
ATOM 1305 N N . ARG A 1 162 ? -20.587 -24.015 13.999 1.00 96.19 162 ARG A N 1
ATOM 1306 C CA . ARG A 1 162 ? -21.453 -23.632 12.869 1.00 96.19 162 ARG A CA 1
ATOM 1307 C C . ARG A 1 162 ? -21.829 -22.153 12.907 1.00 96.19 162 ARG A C 1
ATOM 1309 O O . ARG A 1 162 ? -21.834 -21.508 11.864 1.00 96.19 162 ARG A O 1
ATOM 1316 N N . ALA A 1 163 ? -22.120 -21.612 14.091 1.00 95.75 163 ALA A N 1
ATOM 1317 C CA . ALA A 1 163 ? -22.437 -20.196 14.248 1.00 95.75 163 ALA A CA 1
ATOM 1318 C C . ALA A 1 163 ? -21.236 -19.303 13.896 1.00 95.75 163 ALA A C 1
ATOM 1320 O O . ALA A 1 163 ? -21.412 -18.346 13.149 1.00 95.75 163 ALA A O 1
ATOM 1321 N N . ALA A 1 164 ? -20.023 -19.657 14.338 1.00 94.88 164 ALA A N 1
ATOM 1322 C CA . ALA A 1 164 ? -18.797 -18.927 13.998 1.00 94.88 164 ALA A CA 1
ATOM 1323 C C . ALA A 1 164 ? -18.509 -18.912 12.482 1.00 94.88 164 ALA A C 1
ATOM 1325 O O . ALA A 1 164 ? -18.170 -17.867 11.916 1.00 94.88 164 ALA A O 1
ATOM 1326 N N . VAL A 1 165 ? -18.717 -20.047 11.802 1.00 96.44 165 VAL A N 1
ATOM 1327 C CA . VAL A 1 165 ? -18.616 -20.142 10.335 1.00 96.44 165 VAL A CA 1
ATOM 1328 C C . VAL A 1 165 ? -19.631 -19.216 9.663 1.00 96.44 165 VAL A C 1
ATOM 1330 O O . VAL A 1 165 ? -19.250 -18.400 8.827 1.00 96.44 165 VAL A O 1
ATOM 1333 N N . LEU A 1 166 ? -20.908 -19.282 10.050 1.00 96.94 166 LEU A N 1
ATOM 1334 C CA . LEU A 1 166 ? -21.947 -18.427 9.467 1.00 96.94 166 LEU A CA 1
ATOM 1335 C C . LEU A 1 166 ? -21.711 -16.936 9.736 1.00 96.94 166 LEU A C 1
ATOM 1337 O O . LEU A 1 166 ? -21.904 -16.133 8.830 1.00 96.94 166 LEU A O 1
ATOM 1341 N N . ASP A 1 167 ? -21.256 -16.556 10.932 1.00 95.38 167 ASP A N 1
ATOM 1342 C CA . ASP A 1 167 ? -20.930 -15.161 11.259 1.00 95.38 167 ASP A CA 1
ATOM 1343 C C . ASP A 1 167 ? -19.805 -14.623 10.357 1.00 95.38 167 ASP A C 1
ATOM 1345 O O . ASP A 1 167 ? -19.841 -13.471 9.923 1.00 95.38 167 ASP A O 1
ATOM 1349 N N . THR A 1 168 ? -18.826 -15.471 10.027 1.00 95.50 168 THR A N 1
ATOM 1350 C CA . THR A 1 168 ? -17.756 -15.145 9.072 1.00 95.50 168 THR A CA 1
ATOM 1351 C C . THR A 1 168 ? -18.309 -14.978 7.655 1.00 95.50 168 THR A C 1
ATOM 1353 O O . THR A 1 168 ? -18.011 -13.990 6.986 1.00 95.50 168 THR A O 1
ATOM 1356 N N . LEU A 1 169 ? -19.160 -15.903 7.200 1.00 96.19 169 LEU A N 1
ATOM 1357 C CA . LEU A 1 169 ? -19.762 -15.846 5.864 1.00 96.19 169 LEU A CA 1
ATOM 1358 C C . LEU A 1 169 ? -20.732 -14.666 5.699 1.00 96.19 169 LEU A C 1
ATOM 1360 O O . LEU A 1 169 ? -20.802 -14.088 4.620 1.00 96.19 169 LEU A O 1
ATOM 1364 N N . LEU A 1 170 ? -21.436 -14.254 6.755 1.00 95.38 170 LEU A N 1
ATOM 1365 C CA . LEU A 1 170 ? -22.266 -13.044 6.749 1.00 95.38 170 LEU A CA 1
ATOM 1366 C C . LEU A 1 170 ? -21.418 -11.774 6.593 1.00 95.38 170 LEU A C 1
ATOM 1368 O O . LEU A 1 170 ? -21.773 -10.888 5.816 1.00 95.38 170 LEU A O 1
ATOM 1372 N N . GLY A 1 171 ? -20.268 -11.701 7.273 1.00 92.88 171 GLY A N 1
ATOM 1373 C CA . GLY A 1 171 ? -19.292 -10.629 7.052 1.00 92.88 171 GLY A CA 1
ATOM 1374 C C . GLY A 1 171 ? -18.778 -10.601 5.609 1.00 92.88 171 GLY A C 1
ATOM 1375 O O . GLY A 1 171 ? -18.694 -9.538 4.992 1.00 92.88 171 GLY A O 1
ATOM 1376 N N . HIS A 1 172 ? -18.533 -11.781 5.034 1.00 93.25 172 HIS A N 1
ATOM 1377 C CA . HIS A 1 172 ? -18.117 -11.928 3.639 1.00 93.25 172 HIS A CA 1
ATOM 1378 C C . HIS A 1 172 ? -19.209 -11.512 2.642 1.00 93.25 172 HIS A C 1
ATOM 1380 O O . HIS A 1 172 ? -18.921 -10.814 1.672 1.00 93.25 172 HIS A O 1
ATOM 1386 N N . ALA A 1 173 ? -20.476 -11.844 2.907 1.00 92.94 173 ALA A N 1
ATOM 1387 C CA . ALA A 1 173 ? -21.609 -11.382 2.105 1.00 92.94 173 ALA A CA 1
ATOM 1388 C C . ALA A 1 173 ? -21.700 -9.846 2.082 1.00 92.94 173 ALA A C 1
ATOM 1390 O O . ALA A 1 173 ? -21.879 -9.247 1.020 1.00 92.94 173 ALA A O 1
ATOM 1391 N N . ALA A 1 174 ? -21.508 -9.198 3.237 1.00 90.06 174 ALA A N 1
ATOM 1392 C CA . ALA A 1 174 ? -21.477 -7.740 3.332 1.00 90.06 174 ALA A CA 1
ATOM 1393 C C . ALA A 1 174 ? -20.310 -7.129 2.535 1.00 90.06 174 ALA A C 1
ATOM 1395 O O . ALA A 1 174 ? -20.481 -6.086 1.904 1.00 90.06 174 ALA A O 1
ATOM 1396 N N . PHE A 1 175 ? -19.145 -7.785 2.526 1.00 88.81 175 PHE A N 1
ATOM 1397 C CA . PHE A 1 175 ? -18.007 -7.396 1.691 1.00 88.81 175 PHE A CA 1
ATOM 1398 C C . PHE A 1 175 ? -18.319 -7.502 0.190 1.00 88.81 175 PHE A C 1
ATOM 1400 O O . PHE A 1 175 ? -18.111 -6.537 -0.550 1.00 88.81 175 PHE A O 1
ATOM 1407 N N . LEU A 1 176 ? -18.883 -8.628 -0.258 1.00 88.69 176 LEU A N 1
ATOM 1408 C CA . LEU A 1 176 ? -19.278 -8.827 -1.657 1.00 88.69 176 LEU A CA 1
ATOM 1409 C C . LEU A 1 176 ? -20.242 -7.738 -2.140 1.00 88.69 176 LEU A C 1
ATOM 1411 O O . LEU A 1 176 ? -20.038 -7.159 -3.202 1.00 88.69 176 LEU A O 1
ATOM 1415 N N . LYS A 1 177 ? -21.212 -7.368 -1.302 1.00 88.06 177 LYS A N 1
ATOM 1416 C CA . LYS A 1 177 ? -22.218 -6.340 -1.600 1.00 88.06 177 LYS A CA 1
ATOM 1417 C C . LYS A 1 177 ? -21.633 -4.951 -1.883 1.00 88.06 177 LYS A C 1
ATOM 1419 O O . LYS A 1 177 ? -22.283 -4.149 -2.542 1.00 88.06 177 LYS A O 1
ATOM 1424 N N . GLN A 1 178 ? -20.438 -4.647 -1.369 1.00 85.00 178 GLN A N 1
ATOM 1425 C CA . GLN A 1 178 ? -19.750 -3.373 -1.625 1.00 85.00 178 GLN A CA 1
ATOM 1426 C C . GLN A 1 178 ? -18.783 -3.433 -2.810 1.00 85.00 178 GLN A C 1
ATOM 1428 O O . GLN A 1 178 ? -18.388 -2.392 -3.328 1.00 85.00 178 GLN A O 1
ATOM 1433 N N . THR A 1 179 ? -18.371 -4.632 -3.227 1.00 77.50 179 THR A N 1
ATOM 1434 C CA . THR A 1 179 ? -17.375 -4.810 -4.297 1.00 77.50 179 THR A CA 1
ATOM 1435 C C . THR A 1 179 ? -18.002 -4.979 -5.677 1.00 77.50 179 THR A C 1
ATOM 1437 O O . THR A 1 179 ? -17.323 -4.747 -6.676 1.00 77.50 179 THR A O 1
ATOM 1440 N N . GLY A 1 180 ? -19.294 -5.303 -5.749 1.00 75.69 180 GLY A N 1
ATOM 1441 C CA . GLY A 1 180 ? -20.064 -5.322 -6.988 1.00 75.69 180 GLY A CA 1
ATOM 1442 C C . GLY A 1 180 ? -21.516 -5.734 -6.764 1.00 75.69 180 GLY A C 1
ATOM 1443 O O . GLY A 1 180 ? -21.911 -6.112 -5.661 1.00 75.69 180 GLY A O 1
ATOM 1444 N N . ASP A 1 181 ? -22.311 -5.642 -7.826 1.00 76.25 181 ASP A N 1
ATOM 1445 C CA . ASP A 1 181 ? -23.722 -6.031 -7.816 1.00 76.25 181 ASP A CA 1
ATOM 1446 C C . ASP A 1 181 ? -23.859 -7.490 -8.263 1.00 76.25 181 ASP A C 1
ATOM 1448 O O . ASP A 1 181 ? -24.068 -7.788 -9.437 1.00 76.25 181 ASP A O 1
ATOM 1452 N N . GLU A 1 182 ? -23.638 -8.409 -7.322 1.00 82.31 182 GLU A N 1
ATOM 1453 C CA . GLU A 1 182 ? -23.681 -9.846 -7.585 1.00 82.31 182 GLU A CA 1
ATOM 1454 C C . GLU A 1 182 ? -25.119 -10.393 -7.541 1.00 82.31 182 GLU A C 1
ATOM 1456 O O . GLU A 1 182 ? -25.748 -10.405 -6.470 1.00 82.31 182 GLU A O 1
ATOM 1461 N N . PRO A 1 183 ? -25.655 -10.920 -8.663 1.00 85.56 183 PRO A N 1
ATOM 1462 C CA . PRO A 1 183 ? -27.011 -11.450 -8.704 1.00 85.56 183 PRO A CA 1
ATOM 1463 C C . PRO A 1 183 ? -27.228 -12.558 -7.667 1.00 85.56 183 PRO A C 1
ATOM 1465 O O . PRO A 1 183 ? -26.421 -13.480 -7.506 1.00 85.56 183 PRO A O 1
ATOM 1468 N N . GLY A 1 184 ? -28.349 -12.480 -6.949 1.00 90.00 184 GLY A N 1
ATOM 1469 C CA . GLY A 1 184 ? -28.724 -13.463 -5.929 1.00 90.00 184 GLY A CA 1
ATOM 1470 C C . GLY A 1 184 ? -27.966 -13.348 -4.601 1.00 90.00 184 GLY A C 1
ATOM 1471 O O . GLY A 1 184 ? -28.266 -14.113 -3.686 1.00 90.00 184 GLY A O 1
ATOM 1472 N N . LEU A 1 185 ? -27.042 -12.389 -4.434 1.00 92.31 185 LEU A N 1
ATOM 1473 C CA . LEU A 1 185 ? -26.309 -12.214 -3.173 1.00 92.31 185 LEU A CA 1
ATOM 1474 C C . LEU A 1 185 ? -27.249 -11.941 -1.989 1.00 92.31 185 LEU A C 1
ATOM 1476 O O . LEU A 1 185 ? -27.055 -12.508 -0.919 1.00 92.31 185 LEU A O 1
ATOM 1480 N N . ALA A 1 186 ? -28.302 -11.144 -2.193 1.00 92.56 186 ALA A N 1
ATOM 1481 C CA . ALA A 1 186 ? -29.310 -10.871 -1.165 1.00 92.56 186 ALA A CA 1
ATOM 1482 C C . ALA A 1 186 ? -30.057 -12.140 -0.711 1.00 92.56 186 ALA A C 1
ATOM 1484 O O . ALA A 1 186 ? -30.384 -12.285 0.465 1.00 92.56 186 ALA A O 1
ATOM 1485 N N . GLU A 1 187 ? -30.300 -13.080 -1.628 1.00 94.50 187 GLU A N 1
ATOM 1486 C CA . GLU A 1 187 ? -30.929 -14.363 -1.305 1.00 94.50 187 GLU A CA 1
ATOM 1487 C C . GLU A 1 187 ? -29.971 -15.271 -0.524 1.00 94.50 187 GLU A C 1
ATOM 1489 O O . GLU A 1 187 ? -30.367 -15.862 0.478 1.00 94.50 187 GLU A O 1
ATOM 1494 N N . ARG A 1 188 ? -28.690 -15.325 -0.910 1.00 94.69 188 ARG A N 1
ATOM 1495 C CA . ARG A 1 188 ? -27.658 -16.068 -0.162 1.00 94.69 188 ARG A CA 1
ATOM 1496 C C . ARG A 1 188 ? -27.459 -15.487 1.242 1.00 94.69 188 ARG A C 1
ATOM 1498 O O . ARG A 1 188 ? -27.424 -16.234 2.216 1.00 94.69 188 ARG A O 1
ATOM 1505 N N . GLU A 1 189 ? -27.407 -14.159 1.366 1.00 95.31 189 GLU A N 1
ATOM 1506 C CA . GLU A 1 189 ? -27.372 -13.450 2.653 1.00 95.31 189 GLU A CA 1
ATOM 1507 C C . GLU A 1 189 ? -28.588 -13.833 3.515 1.00 95.31 189 GLU A C 1
ATOM 1509 O O . GLU A 1 189 ? -28.436 -14.193 4.684 1.00 95.31 189 GLU A O 1
ATOM 1514 N N . ARG A 1 190 ? -29.793 -13.863 2.927 1.00 96.62 190 ARG A N 1
ATOM 1515 C CA . ARG A 1 190 ? -31.019 -14.307 3.608 1.00 96.62 190 ARG A CA 1
ATOM 1516 C C . ARG A 1 190 ? -30.923 -15.755 4.096 1.00 96.62 190 ARG A C 1
ATOM 1518 O O . ARG A 1 190 ? -31.304 -16.027 5.234 1.00 96.62 190 ARG A O 1
ATOM 1525 N N . GLN A 1 191 ? -30.412 -16.674 3.279 1.00 97.44 191 GLN A N 1
ATOM 1526 C CA . GLN A 1 191 ? -30.232 -18.085 3.646 1.00 97.44 191 GLN A CA 1
ATOM 1527 C C . GLN A 1 191 ? -29.234 -18.254 4.801 1.00 97.44 191 GLN A C 1
ATOM 1529 O O . GLN A 1 191 ? -29.519 -18.975 5.761 1.00 97.44 191 GLN A O 1
ATOM 1534 N N . LEU A 1 192 ? -28.109 -17.532 4.765 1.00 97.38 192 LEU A N 1
ATOM 1535 C CA . LEU A 1 192 ? -27.129 -17.501 5.856 1.00 97.38 192 LEU A CA 1
ATOM 1536 C C . LEU A 1 192 ? -27.746 -16.970 7.158 1.00 97.38 192 LEU A C 1
ATOM 1538 O O . LEU A 1 192 ? -27.567 -17.578 8.214 1.00 97.38 192 LEU A O 1
ATOM 1542 N N . LEU A 1 193 ? -28.523 -15.882 7.088 1.00 97.06 193 LEU A N 1
ATOM 1543 C CA . LEU A 1 193 ? -29.235 -15.323 8.242 1.00 97.06 193 LEU A CA 1
ATOM 1544 C C . LEU A 1 193 ? -30.245 -16.324 8.820 1.00 97.06 193 LEU A C 1
ATOM 1546 O O . LEU A 1 193 ? -30.285 -16.532 10.031 1.00 97.06 193 LEU A O 1
ATOM 1550 N N . GLN A 1 194 ? -31.029 -16.991 7.971 1.00 97.69 194 GLN A N 1
ATOM 1551 C CA . GLN A 1 194 ? -31.987 -18.015 8.399 1.00 97.69 194 GLN A CA 1
ATOM 1552 C C . GLN A 1 194 ? -31.303 -19.203 9.081 1.00 97.69 194 GLN A C 1
ATOM 1554 O O . GLN A 1 194 ? -31.780 -19.672 10.116 1.00 97.69 194 GLN A O 1
ATOM 1559 N N . ALA A 1 195 ? -30.180 -19.677 8.536 1.00 96.94 195 ALA A N 1
ATOM 1560 C CA . ALA A 1 195 ? -29.387 -20.731 9.157 1.00 96.94 195 ALA A CA 1
ATOM 1561 C C . ALA A 1 195 ? -28.821 -20.275 10.510 1.00 96.94 195 ALA A C 1
ATOM 1563 O O . ALA A 1 195 ? -28.873 -21.019 11.491 1.00 96.94 195 ALA A O 1
ATOM 1564 N N . ARG A 1 196 ? -28.356 -19.023 10.593 1.00 96.81 196 ARG A N 1
ATOM 1565 C CA . ARG A 1 196 ? -27.778 -18.447 11.808 1.00 96.81 196 ARG A CA 1
ATOM 1566 C C . ARG A 1 196 ? -28.797 -18.281 12.935 1.00 96.81 196 ARG A C 1
ATOM 1568 O O . ARG A 1 196 ? -28.451 -18.526 14.091 1.00 96.81 196 ARG A O 1
ATOM 1575 N N . LEU A 1 197 ? -30.038 -17.920 12.602 1.00 96.19 197 LEU A N 1
ATOM 1576 C CA . LEU A 1 197 ? -31.154 -17.768 13.548 1.00 96.19 197 LEU A CA 1
ATOM 1577 C C . LEU A 1 197 ? -31.567 -19.085 14.226 1.00 96.19 197 LEU A C 1
ATOM 1579 O O . LEU A 1 197 ? -32.151 -19.054 15.304 1.00 96.19 197 LEU A O 1
ATOM 1583 N N . ARG A 1 198 ? -31.269 -20.241 13.618 1.00 95.56 198 ARG A N 1
ATOM 1584 C CA . ARG A 1 198 ? -31.564 -21.572 14.186 1.00 95.56 198 ARG A CA 1
ATOM 1585 C C . ARG A 1 198 ? -30.509 -22.053 15.189 1.00 95.56 198 ARG A C 1
ATOM 1587 O O . ARG A 1 198 ? -30.674 -23.116 15.783 1.00 95.56 198 ARG A O 1
ATOM 1594 N N . LEU A 1 199 ? -29.409 -21.318 15.342 1.00 95.38 199 LEU A N 1
ATOM 1595 C CA . LEU A 1 199 ? -28.297 -21.663 16.225 1.00 95.38 199 LEU A CA 1
ATOM 1596 C C . LEU A 1 199 ? -28.347 -20.835 17.520 1.00 95.38 199 LEU A C 1
ATOM 1598 O O . LEU A 1 199 ? -28.997 -19.789 17.551 1.00 95.38 199 LEU A O 1
ATOM 1602 N N . PRO A 1 200 ? -27.656 -21.268 18.594 1.00 92.00 200 PRO A N 1
ATOM 1603 C CA . PRO A 1 200 ? -27.618 -20.526 19.849 1.00 92.00 200 PRO A CA 1
ATOM 1604 C C . PRO A 1 200 ? -27.195 -19.059 19.679 1.00 92.00 200 PRO A C 1
ATOM 1606 O O . PRO A 1 200 ? -26.389 -18.707 18.809 1.00 92.00 200 PRO A O 1
ATOM 1609 N N . THR A 1 201 ? -27.731 -18.201 20.544 1.00 88.81 201 THR A N 1
ATOM 1610 C CA . THR A 1 201 ? -27.389 -16.776 20.600 1.00 88.81 201 THR A CA 1
ATOM 1611 C C . THR A 1 201 ? -25.941 -16.554 21.033 1.00 88.81 201 THR A C 1
ATOM 1613 O O . THR A 1 201 ? -25.386 -17.339 21.803 1.00 88.81 201 THR A O 1
ATOM 1616 N N . GLY A 1 202 ? -25.372 -15.426 20.607 1.00 81.62 202 GLY A N 1
ATOM 1617 C CA . GLY A 1 202 ? -24.000 -15.028 20.916 1.00 81.62 202 GLY A CA 1
ATOM 1618 C C . GLY A 1 202 ? -23.039 -15.343 19.775 1.00 81.62 202 GLY A C 1
ATOM 1619 O O . GLY A 1 202 ? -23.264 -16.268 18.999 1.00 81.62 202 GLY A O 1
ATOM 1620 N N . SER A 1 203 ? -21.984 -14.546 19.669 1.00 77.12 203 SER A N 1
ATOM 1621 C CA . SER A 1 203 ? -20.880 -14.728 18.728 1.00 77.12 203 SER A CA 1
ATOM 1622 C C . SER A 1 203 ? -19.591 -14.905 19.513 1.00 77.12 203 SER A C 1
ATOM 1624 O O . SER A 1 203 ? -19.463 -14.348 20.606 1.00 77.12 203 SER A O 1
ATOM 1626 N N . GLU A 1 204 ? -18.623 -15.628 18.957 1.00 78.75 204 GLU A N 1
ATOM 1627 C CA . GLU A 1 204 ? -17.274 -15.598 19.521 1.00 78.75 204 GLU A CA 1
ATOM 1628 C C . GLU A 1 204 ? -16.742 -14.150 19.473 1.00 78.75 204 GLU A C 1
ATOM 1630 O O . GLU A 1 204 ? -16.973 -13.452 18.472 1.00 78.75 204 GLU A O 1
ATOM 1635 N N . PRO A 1 205 ? -16.119 -13.655 20.560 1.00 79.50 205 PRO A N 1
ATOM 1636 C CA . PRO A 1 205 ? -15.449 -12.365 20.550 1.00 79.50 205 PRO A CA 1
ATOM 1637 C C . PRO A 1 205 ? -14.436 -12.305 19.410 1.00 79.50 205 PRO A C 1
ATOM 1639 O O . PRO A 1 205 ? -13.722 -13.270 19.143 1.00 79.50 205 PRO A O 1
ATOM 1642 N N . LEU A 1 206 ? -14.401 -11.170 18.719 1.00 81.75 206 LEU A N 1
ATOM 1643 C CA . LEU A 1 206 ? -13.385 -10.921 17.713 1.00 81.75 206 LEU A CA 1
ATOM 1644 C C . LEU A 1 206 ? -12.139 -10.402 18.418 1.00 81.75 206 LEU A C 1
ATOM 1646 O O . LEU A 1 206 ? -12.135 -9.257 18.861 1.00 81.75 206 LEU A O 1
ATOM 1650 N N . GLU A 1 207 ? -11.101 -11.226 18.488 1.00 80.56 207 GLU A N 1
ATOM 1651 C CA . GLU A 1 207 ? -9.776 -10.771 18.899 1.00 80.56 207 GLU A CA 1
ATOM 1652 C C . GLU A 1 207 ? -9.166 -9.955 17.747 1.00 80.56 207 GLU A C 1
ATOM 1654 O O . GLU A 1 207 ? -8.989 -10.493 16.646 1.00 80.56 207 GLU A O 1
ATOM 1659 N N . PRO A 1 208 ? -8.894 -8.651 17.934 1.00 79.38 208 PRO A N 1
ATOM 1660 C CA . PRO A 1 208 ? -8.253 -7.849 16.905 1.00 79.38 208 PRO A CA 1
ATOM 1661 C C . PRO A 1 208 ? -6.848 -8.381 16.630 1.00 79.38 208 PRO A C 1
ATOM 1663 O O . PRO A 1 208 ? -6.101 -8.684 17.557 1.00 79.38 208 PRO A O 1
ATOM 1666 N N . GLY A 1 209 ? -6.466 -8.456 15.356 1.00 74.94 209 GLY A N 1
ATOM 1667 C CA . GLY A 1 209 ? -5.068 -8.694 15.012 1.00 74.94 209 GLY A CA 1
ATOM 1668 C C . GLY A 1 209 ? -4.194 -7.508 15.425 1.00 74.94 209 GLY A C 1
ATOM 1669 O O . GLY A 1 209 ? -4.677 -6.377 15.519 1.00 74.94 209 GLY A O 1
ATOM 1670 N N . ASP A 1 210 ? -2.894 -7.746 15.600 1.00 76.94 210 ASP A N 1
ATOM 1671 C CA . ASP A 1 210 ? -1.928 -6.670 15.821 1.00 76.94 210 ASP A CA 1
ATOM 1672 C C . ASP A 1 210 ? -1.960 -5.690 14.645 1.00 76.94 210 ASP A C 1
ATOM 1674 O O . ASP A 1 210 ? -1.855 -6.084 13.478 1.00 76.94 210 ASP A O 1
ATOM 1678 N N . GLN A 1 211 ? -2.119 -4.403 14.944 1.00 83.50 211 GLN A N 1
ATOM 1679 C CA . GLN A 1 211 ? -2.128 -3.335 13.951 1.00 83.50 211 GLN A CA 1
ATOM 1680 C C . GLN A 1 211 ? -1.187 -2.226 14.392 1.00 83.50 211 GLN A C 1
ATOM 1682 O O . GLN A 1 211 ? -1.179 -1.815 15.551 1.00 83.50 211 GLN A O 1
ATOM 1687 N N . VAL A 1 212 ? -0.393 -1.733 13.447 1.00 87.19 212 VAL A N 1
ATOM 1688 C CA . VAL A 1 212 ? 0.541 -0.636 13.697 1.00 87.19 212 VAL A CA 1
ATOM 1689 C C . VAL A 1 212 ? -0.164 0.673 13.327 1.00 87.19 212 VAL A C 1
ATOM 1691 O O . VAL A 1 212 ? -0.720 0.773 12.234 1.00 87.19 212 VAL A O 1
ATOM 1694 N N . PRO A 1 213 ? -0.177 1.698 14.188 1.00 89.69 213 PRO A N 1
ATOM 1695 C CA . PRO A 1 213 ? -0.679 3.010 13.806 1.00 89.69 213 PRO A CA 1
ATOM 1696 C C . PRO A 1 213 ? 0.164 3.636 12.688 1.00 89.69 213 PRO A C 1
ATOM 1698 O O . PRO A 1 213 ? 1.378 3.441 12.616 1.00 89.69 213 PRO A O 1
ATOM 1701 N N . LEU A 1 214 ? -0.439 4.479 11.847 1.00 88.56 214 LEU A N 1
ATOM 1702 C CA . LEU A 1 214 ? 0.259 5.093 10.707 1.00 88.56 214 LEU A CA 1
ATOM 1703 C C . LEU A 1 214 ? 1.518 5.886 11.114 1.00 88.56 214 LEU A C 1
ATOM 1705 O O . LEU A 1 214 ? 2.523 5.845 10.411 1.00 88.56 214 LEU A O 1
ATOM 1709 N N . HIS A 1 215 ? 1.487 6.564 12.267 1.00 89.38 215 HIS A N 1
ATOM 1710 C CA . HIS A 1 215 ? 2.618 7.359 12.770 1.00 89.38 215 HIS A CA 1
ATOM 1711 C C . HIS A 1 215 ? 3.814 6.500 13.209 1.00 89.38 215 HIS A C 1
ATOM 1713 O O . HIS A 1 215 ? 4.934 6.992 13.304 1.00 89.38 215 HIS A O 1
ATOM 1719 N N . GLU A 1 216 ? 3.597 5.206 13.431 1.00 88.62 216 GLU A N 1
ATOM 1720 C CA . GLU A 1 216 ? 4.630 4.250 13.814 1.00 88.62 216 GLU A CA 1
ATOM 1721 C C . GLU A 1 216 ? 5.178 3.434 12.641 1.00 88.62 216 GLU A C 1
ATOM 1723 O O . GLU A 1 216 ? 6.167 2.714 12.806 1.00 88.62 216 GLU A O 1
ATOM 1728 N N . ALA A 1 217 ? 4.550 3.540 11.469 1.00 87.12 217 ALA A N 1
ATOM 1729 C CA . ALA A 1 217 ? 4.978 2.862 10.256 1.00 87.12 217 ALA A CA 1
ATOM 1730 C C . ALA A 1 217 ? 6.321 3.404 9.746 1.00 87.12 217 ALA A C 1
ATOM 1732 O O . ALA A 1 217 ? 6.713 4.528 10.069 1.00 87.12 217 ALA A O 1
ATOM 1733 N N . THR A 1 218 ? 7.004 2.625 8.901 1.00 87.75 218 THR A N 1
ATOM 1734 C CA . THR A 1 218 ? 8.192 3.088 8.167 1.00 87.75 218 THR A CA 1
ATOM 1735 C C . THR A 1 218 ? 7.856 4.363 7.394 1.00 87.75 218 THR A C 1
ATOM 1737 O O . THR A 1 218 ? 6.890 4.329 6.630 1.00 87.75 218 THR A O 1
ATOM 1740 N N . PRO A 1 219 ? 8.619 5.458 7.546 1.00 87.88 219 PRO A N 1
ATOM 1741 C CA . PRO A 1 219 ? 8.343 6.703 6.839 1.00 87.88 219 PRO A CA 1
ATOM 1742 C C . PRO A 1 219 ? 8.273 6.539 5.310 1.00 87.88 219 PRO A C 1
ATOM 1744 O O . PRO A 1 219 ? 8.818 5.578 4.759 1.00 87.88 219 PRO A O 1
ATOM 1747 N N . PRO A 1 220 ? 7.546 7.419 4.603 1.00 86.06 220 PRO A N 1
ATOM 1748 C CA . PRO A 1 220 ? 7.306 7.253 3.176 1.00 86.06 220 PRO A CA 1
ATOM 1749 C C . PRO A 1 220 ? 8.510 7.683 2.331 1.00 86.06 220 PRO A C 1
ATOM 1751 O O . PRO A 1 220 ? 8.750 7.081 1.282 1.00 86.06 220 PRO A O 1
ATOM 1754 N N . ALA A 1 221 ? 9.260 8.702 2.762 1.00 89.12 221 ALA A N 1
ATOM 1755 C CA . ALA A 1 221 ? 10.412 9.178 2.017 1.00 89.12 221 ALA A CA 1
ATOM 1756 C C . ALA A 1 221 ? 11.629 8.302 2.313 1.00 89.12 221 ALA A C 1
ATOM 1758 O O . ALA A 1 221 ? 11.779 7.761 3.408 1.00 89.12 221 ALA A O 1
ATOM 1759 N N . ARG A 1 222 ? 12.493 8.136 1.312 1.00 92.56 222 ARG A N 1
ATOM 1760 C CA . ARG A 1 222 ? 13.693 7.310 1.410 1.00 92.56 222 ARG A CA 1
ATOM 1761 C C . ARG A 1 222 ? 14.838 7.923 0.620 1.00 92.56 222 ARG A C 1
ATOM 1763 O O . ARG A 1 222 ? 14.666 8.294 -0.541 1.00 92.56 222 ARG A O 1
ATOM 1770 N N . VAL A 1 223 ? 16.020 7.929 1.221 1.00 96.44 223 VAL A N 1
ATOM 1771 C CA . VAL A 1 223 ? 17.298 8.113 0.524 1.00 96.44 223 VAL A CA 1
ATOM 1772 C C . VAL A 1 223 ? 18.093 6.824 0.663 1.00 96.44 223 VAL A C 1
ATOM 1774 O O . VAL A 1 223 ? 18.119 6.230 1.737 1.00 96.44 223 VAL A O 1
ATOM 1777 N N . SER A 1 224 ? 18.729 6.364 -0.409 1.00 97.25 224 SER A N 1
ATOM 1778 C CA . SER A 1 224 ? 19.619 5.204 -0.347 1.00 97.25 224 SER A CA 1
ATOM 1779 C C . SER A 1 224 ? 20.912 5.438 -1.105 1.00 97.25 224 SER A C 1
ATOM 1781 O O . SER A 1 224 ? 20.933 6.144 -2.116 1.00 97.25 224 SER A O 1
ATOM 1783 N N . VAL A 1 225 ? 21.970 4.794 -0.623 1.00 98.38 225 VAL A N 1
ATOM 1784 C CA . VAL A 1 225 ? 23.280 4.741 -1.271 1.00 98.38 225 VAL A CA 1
ATOM 1785 C C . VAL A 1 225 ? 23.643 3.275 -1.469 1.00 98.38 225 VAL A C 1
ATOM 1787 O O . VAL A 1 225 ? 23.543 2.480 -0.532 1.00 98.38 225 VAL A O 1
ATOM 1790 N N . ALA A 1 226 ? 24.033 2.912 -2.687 1.00 98.44 226 ALA A N 1
ATOM 1791 C CA . ALA A 1 226 ? 24.430 1.556 -3.043 1.00 98.44 226 ALA A CA 1
ATOM 1792 C C . ALA A 1 226 ? 25.728 1.557 -3.850 1.00 98.44 226 ALA A C 1
ATOM 1794 O O . ALA A 1 226 ? 25.926 2.423 -4.697 1.00 98.44 226 ALA A O 1
ATOM 1795 N N . GLY A 1 227 ? 26.588 0.570 -3.617 1.00 98.31 227 GLY A N 1
ATOM 1796 C CA . GLY A 1 227 ? 27.634 0.216 -4.571 1.00 98.31 227 GLY A CA 1
ATOM 1797 C C . GLY A 1 227 ? 27.026 -0.641 -5.675 1.00 98.31 227 GLY A C 1
ATOM 1798 O O . GLY A 1 227 ? 26.233 -1.540 -5.377 1.00 98.31 227 GLY A O 1
ATOM 1799 N N . ILE A 1 228 ? 27.372 -0.352 -6.926 1.00 97.38 228 ILE A N 1
ATOM 1800 C CA . ILE A 1 228 ? 26.955 -1.135 -8.087 1.00 97.38 228 ILE A CA 1
ATOM 1801 C C . ILE A 1 228 ? 28.170 -1.620 -8.872 1.00 97.38 228 ILE A C 1
ATOM 1803 O O . ILE A 1 228 ? 29.194 -0.938 -8.926 1.00 97.38 228 ILE A O 1
ATOM 1807 N N . HIS A 1 229 ? 28.036 -2.784 -9.493 1.00 97.44 229 HIS A N 1
ATOM 1808 C CA . HIS A 1 229 ? 28.966 -3.285 -10.494 1.00 97.44 229 HIS A CA 1
ATOM 1809 C C . HIS A 1 229 ? 28.163 -3.775 -11.690 1.00 97.44 229 HIS A C 1
ATOM 1811 O O . HIS A 1 229 ? 27.319 -4.658 -11.539 1.00 97.44 229 HIS A O 1
ATOM 1817 N N . ASN A 1 230 ? 28.418 -3.177 -12.846 1.00 96.25 230 ASN A N 1
ATOM 1818 C CA . ASN A 1 230 ? 27.923 -3.616 -14.135 1.00 96.25 230 ASN A CA 1
ATOM 1819 C C . ASN A 1 230 ? 29.093 -4.212 -14.926 1.00 96.25 230 ASN A C 1
ATOM 1821 O O . ASN A 1 230 ? 30.203 -3.682 -14.871 1.00 96.25 230 ASN A O 1
ATOM 1825 N N . ASP A 1 231 ? 28.856 -5.320 -15.617 1.00 96.12 231 ASP A N 1
ATOM 1826 C CA . ASP A 1 231 ? 29.883 -6.027 -16.389 1.00 96.12 231 ASP A CA 1
ATOM 1827 C C . ASP A 1 231 ? 30.417 -5.207 -17.578 1.00 96.12 231 ASP A C 1
ATOM 1829 O O . ASP A 1 231 ? 31.614 -5.266 -17.849 1.00 96.12 231 ASP A O 1
ATOM 1833 N N . GLU A 1 232 ? 29.583 -4.371 -18.201 1.00 95.25 232 GLU A N 1
ATOM 1834 C CA . GLU A 1 232 ? 29.972 -3.510 -19.333 1.00 95.25 232 GLU A CA 1
ATOM 1835 C C . GLU A 1 232 ? 30.442 -2.102 -18.913 1.00 95.25 232 GLU A C 1
ATOM 1837 O O . GLU A 1 232 ? 31.363 -1.530 -19.495 1.00 95.25 232 GLU A O 1
ATOM 1842 N N . LEU A 1 233 ? 29.822 -1.517 -17.884 1.00 93.00 233 LEU A N 1
ATOM 1843 C CA . LEU A 1 233 ? 30.057 -0.133 -17.443 1.00 93.00 233 LEU A CA 1
ATOM 1844 C C . LEU A 1 233 ? 30.951 -0.010 -16.202 1.00 93.00 233 LEU A C 1
ATOM 1846 O O . LEU A 1 233 ? 31.273 1.104 -15.788 1.00 93.00 233 LEU A O 1
ATOM 1850 N N . GLY A 1 234 ? 31.339 -1.127 -15.587 1.00 94.56 234 GLY A N 1
ATOM 1851 C CA . GLY A 1 234 ? 32.193 -1.151 -14.405 1.00 94.56 234 GLY A CA 1
ATOM 1852 C C . GLY A 1 234 ? 31.479 -0.783 -13.100 1.00 94.56 234 GLY A C 1
ATOM 1853 O O . GLY A 1 234 ? 30.279 -0.996 -12.914 1.00 94.56 234 GLY A O 1
ATOM 1854 N N . GLY A 1 235 ? 32.256 -0.302 -12.127 1.00 96.38 235 GLY A N 1
ATOM 1855 C CA . GLY A 1 235 ? 31.767 0.041 -10.789 1.00 96.38 235 GLY A CA 1
ATOM 1856 C C . GLY A 1 235 ? 31.258 1.480 -10.684 1.00 96.38 235 GLY A C 1
ATOM 1857 O O . GLY A 1 235 ? 31.860 2.394 -11.238 1.00 96.38 235 GLY A O 1
ATOM 1858 N N . ALA A 1 236 ? 30.186 1.702 -9.920 1.00 97.00 236 ALA A N 1
ATOM 1859 C CA . ALA A 1 236 ? 29.712 3.048 -9.587 1.00 97.00 236 ALA A CA 1
ATOM 1860 C C . ALA A 1 236 ? 29.016 3.091 -8.216 1.00 97.00 236 ALA A C 1
ATOM 1862 O O . ALA A 1 236 ? 28.693 2.061 -7.619 1.00 97.00 236 ALA A O 1
ATOM 1863 N N . ALA A 1 237 ? 28.750 4.295 -7.713 1.00 98.06 237 ALA A N 1
ATOM 1864 C CA . ALA A 1 237 ? 27.880 4.514 -6.562 1.00 98.06 237 ALA A CA 1
ATOM 1865 C C . ALA A 1 237 ? 26.503 5.006 -7.028 1.00 98.06 237 ALA A C 1
ATOM 1867 O O . ALA A 1 237 ? 26.404 6.006 -7.732 1.00 98.06 237 ALA A O 1
ATOM 1868 N N . ARG A 1 238 ? 25.422 4.346 -6.610 1.00 98.06 238 ARG A N 1
ATOM 1869 C CA . ARG A 1 238 ? 24.046 4.766 -6.894 1.00 98.06 238 ARG A CA 1
ATOM 1870 C C . ARG A 1 238 ? 23.455 5.514 -5.713 1.00 98.06 238 ARG A C 1
ATOM 1872 O O . ARG A 1 238 ? 23.322 4.956 -4.624 1.00 98.06 238 ARG A O 1
ATOM 1879 N N . VAL A 1 239 ? 23.001 6.738 -5.959 1.00 98.44 239 VAL A N 1
ATOM 1880 C CA . VAL A 1 239 ? 22.168 7.508 -5.031 1.00 98.44 239 VAL A CA 1
ATOM 1881 C C . VAL A 1 239 ? 20.725 7.450 -5.511 1.00 98.44 239 VAL A C 1
ATOM 1883 O O . VAL A 1 239 ? 20.425 7.793 -6.653 1.00 98.44 239 VAL A O 1
ATOM 1886 N N . THR A 1 240 ? 19.815 7.014 -4.641 1.00 97.75 240 THR A N 1
ATOM 1887 C CA . THR A 1 240 ? 18.373 7.021 -4.921 1.00 97.75 240 THR A CA 1
ATOM 1888 C C . THR A 1 240 ? 17.661 7.957 -3.964 1.00 97.75 240 THR A C 1
ATOM 1890 O O . THR A 1 240 ? 17.744 7.787 -2.750 1.00 97.75 240 THR A O 1
ATOM 1893 N N . LEU A 1 241 ? 16.903 8.898 -4.516 1.00 96.50 241 LEU A N 1
ATOM 1894 C CA . LEU A 1 241 ? 15.961 9.737 -3.789 1.00 96.50 241 LEU A CA 1
ATOM 1895 C C . LEU A 1 241 ? 14.544 9.288 -4.139 1.00 96.50 241 LEU A C 1
ATOM 1897 O O . LEU A 1 241 ? 14.141 9.346 -5.298 1.00 96.50 241 LEU A O 1
ATOM 1901 N N . ARG A 1 242 ? 13.768 8.868 -3.144 1.00 93.62 242 ARG A N 1
ATOM 1902 C CA . ARG A 1 242 ? 12.345 8.552 -3.289 1.00 93.62 242 ARG A CA 1
ATOM 1903 C C . ARG A 1 242 ? 11.557 9.426 -2.315 1.00 93.62 242 ARG A C 1
ATOM 1905 O O . ARG A 1 242 ? 11.440 9.069 -1.147 1.00 93.62 242 ARG A O 1
ATOM 1912 N N . PRO A 1 243 ? 11.028 10.572 -2.765 1.00 89.12 243 PRO A N 1
ATOM 1913 C CA . PRO A 1 243 ? 10.374 11.513 -1.867 1.00 89.12 243 PRO A CA 1
ATOM 1914 C C . PRO A 1 243 ? 9.014 11.023 -1.366 1.00 89.12 243 PRO A C 1
ATOM 1916 O O . PRO A 1 243 ? 8.600 11.401 -0.273 1.00 89.12 243 PRO A O 1
ATOM 1919 N N . LEU A 1 244 ? 8.296 10.227 -2.166 1.00 84.31 244 LEU A N 1
ATOM 1920 C CA . LEU A 1 244 ? 6.925 9.848 -1.855 1.00 84.31 244 LEU A CA 1
ATOM 1921 C C . LEU A 1 244 ? 6.620 8.373 -2.124 1.00 84.31 244 LEU A C 1
ATOM 1923 O O . LEU A 1 244 ? 6.821 7.855 -3.225 1.00 84.31 244 LEU A O 1
ATOM 1927 N N . GLN A 1 245 ? 6.049 7.818 -1.052 1.00 81.06 245 GLN A N 1
ATOM 1928 C CA . GLN A 1 245 ? 5.479 6.501 -0.785 1.00 81.06 245 GLN A CA 1
ATOM 1929 C C . GLN A 1 245 ? 6.413 5.299 -1.004 1.00 81.06 245 GLN A C 1
ATOM 1931 O O . GLN A 1 245 ? 7.625 5.417 -0.860 1.00 81.06 245 GLN A O 1
ATOM 1936 N N . TYR A 1 246 ? 5.837 4.107 -1.112 1.00 89.31 246 TYR A N 1
ATOM 1937 C CA . TYR A 1 246 ? 6.453 2.829 -0.778 1.00 89.31 246 TYR A CA 1
ATOM 1938 C C . TYR A 1 246 ? 6.517 1.899 -1.985 1.00 89.31 246 TYR A C 1
ATOM 1940 O O . TYR A 1 246 ? 5.657 1.935 -2.866 1.00 89.31 246 TYR A O 1
ATOM 1948 N N . ASP A 1 247 ? 7.531 1.038 -2.001 1.00 92.69 247 ASP A N 1
ATOM 1949 C CA . ASP A 1 247 ? 7.680 -0.003 -3.017 1.00 92.69 247 ASP A CA 1
ATOM 1950 C C . ASP A 1 247 ? 7.126 -1.359 -2.545 1.00 92.69 247 ASP A C 1
ATOM 1952 O O . ASP A 1 247 ? 6.668 -1.514 -1.413 1.00 92.69 247 ASP A O 1
ATOM 1956 N N . LEU A 1 248 ? 7.160 -2.370 -3.421 1.00 93.12 248 LEU A N 1
ATOM 1957 C CA . LEU A 1 248 ? 6.635 -3.707 -3.115 1.00 93.12 248 LEU A CA 1
ATOM 1958 C C . LEU A 1 248 ? 7.395 -4.424 -1.985 1.00 93.12 248 LEU A C 1
ATOM 1960 O O . LEU A 1 248 ? 6.862 -5.391 -1.433 1.00 93.12 248 LEU A O 1
ATOM 1964 N N . LEU A 1 249 ? 8.620 -3.998 -1.657 1.00 93.31 249 LEU A N 1
ATOM 1965 C CA . LEU A 1 249 ? 9.473 -4.610 -0.633 1.00 93.31 249 LEU A CA 1
ATOM 1966 C C . LEU A 1 249 ? 9.344 -3.926 0.729 1.00 93.31 249 LEU A C 1
ATOM 1968 O O . LEU A 1 249 ? 9.706 -4.522 1.748 1.00 93.31 249 LEU A O 1
ATOM 1972 N N . ASP A 1 250 ? 8.820 -2.706 0.777 1.00 88.44 250 ASP A N 1
ATOM 1973 C CA . ASP A 1 250 ? 8.589 -1.991 2.026 1.00 88.44 250 ASP A CA 1
ATOM 1974 C C . ASP A 1 250 ? 7.621 -2.744 2.955 1.00 88.44 250 ASP A C 1
ATOM 1976 O O . ASP A 1 250 ? 6.874 -3.641 2.552 1.00 88.44 250 ASP A O 1
ATOM 1980 N N . SER A 1 251 ? 7.686 -2.440 4.255 1.00 68.00 251 SER A N 1
ATOM 1981 C CA . SER A 1 251 ? 6.750 -3.020 5.222 1.00 68.00 251 SER A CA 1
ATOM 1982 C C . SER A 1 251 ? 5.355 -2.441 4.991 1.00 68.00 251 SER A C 1
ATOM 1984 O O . SER A 1 251 ? 5.185 -1.223 4.920 1.00 68.00 251 SER A O 1
ATOM 1986 N N . ASN A 1 252 ? 4.362 -3.326 4.889 1.00 66.69 252 ASN A N 1
ATOM 1987 C CA . ASN A 1 252 ? 2.994 -2.978 4.509 1.00 66.69 252 ASN A CA 1
ATOM 1988 C C . ASN A 1 252 ? 2.007 -2.993 5.686 1.00 66.69 252 ASN A C 1
ATOM 1990 O O . ASN A 1 252 ? 0.809 -2.972 5.442 1.00 66.69 252 ASN A O 1
ATOM 1994 N N . ALA A 1 253 ? 2.465 -3.037 6.944 1.00 66.25 253 ALA A N 1
ATOM 1995 C CA . ALA A 1 253 ? 1.570 -3.216 8.098 1.00 66.25 253 ALA A CA 1
ATOM 1996 C C . ALA A 1 253 ? 0.445 -2.162 8.194 1.00 66.25 253 ALA A C 1
ATOM 1998 O O . ALA A 1 253 ? -0.610 -2.451 8.741 1.00 66.25 253 ALA A O 1
ATOM 1999 N N . THR A 1 254 ? 0.657 -0.963 7.643 1.00 75.12 254 THR A N 1
ATOM 2000 C CA . THR A 1 254 ? -0.289 0.171 7.682 1.00 75.12 254 THR A CA 1
ATOM 2001 C C . THR A 1 254 ? -0.690 0.673 6.294 1.00 75.12 254 THR A C 1
ATOM 2003 O O . THR A 1 254 ? -1.308 1.729 6.151 1.00 75.12 254 THR A O 1
ATOM 2006 N N . ARG A 1 255 ? -0.277 -0.049 5.250 1.00 79.81 255 ARG A N 1
ATOM 2007 C CA . ARG A 1 255 ? -0.373 0.345 3.841 1.00 79.81 255 ARG A CA 1
ATOM 2008 C C . ARG A 1 255 ? -1.135 -0.713 3.068 1.00 79.81 255 ARG A C 1
ATOM 2010 O O . ARG A 1 255 ? -1.334 -1.826 3.547 1.00 79.81 255 ARG A O 1
ATOM 2017 N N . MET A 1 256 ? -1.551 -0.380 1.849 1.00 80.25 256 MET A N 1
ATOM 2018 C CA . MET A 1 256 ? -2.266 -1.349 1.030 1.00 80.25 256 MET A CA 1
ATOM 2019 C C . MET A 1 256 ? -1.354 -2.562 0.757 1.00 80.25 256 MET A C 1
ATOM 2021 O O . MET A 1 256 ? -0.244 -2.400 0.238 1.00 80.25 256 MET A O 1
ATOM 2025 N N . PRO A 1 257 ? -1.769 -3.785 1.126 1.00 81.56 257 PRO A N 1
ATOM 2026 C CA . PRO A 1 257 ? -0.899 -4.942 1.031 1.00 81.56 257 PRO A CA 1
ATOM 2027 C C . PRO A 1 257 ? -0.643 -5.308 -0.434 1.00 81.56 257 PRO A C 1
ATOM 2029 O O . PRO A 1 257 ? -1.563 -5.415 -1.239 1.00 81.56 257 PRO A O 1
ATOM 2032 N N . ASN A 1 258 ? 0.620 -5.593 -0.760 1.00 88.69 258 ASN A N 1
ATOM 2033 C CA . ASN A 1 258 ? 1.067 -6.000 -2.104 1.00 88.69 258 ASN A CA 1
ATOM 2034 C C . ASN A 1 258 ? 0.805 -4.936 -3.177 1.00 88.69 258 ASN A C 1
ATOM 2036 O O . ASN A 1 258 ? 0.596 -5.257 -4.348 1.00 88.69 258 ASN A O 1
ATOM 2040 N N . ALA A 1 259 ? 0.832 -3.676 -2.755 1.00 91.81 259 ALA A N 1
ATOM 2041 C CA . ALA A 1 259 ? 0.816 -2.525 -3.627 1.00 91.81 259 ALA A CA 1
ATOM 2042 C C . ALA A 1 259 ? 2.131 -1.746 -3.508 1.00 91.81 259 ALA A C 1
ATOM 2044 O O . ALA A 1 259 ? 2.862 -1.883 -2.526 1.00 91.81 259 ALA A O 1
ATOM 2045 N N . ALA A 1 260 ? 2.411 -0.940 -4.522 1.00 93.31 260 ALA A N 1
ATOM 2046 C CA . ALA A 1 260 ? 3.473 0.050 -4.536 1.00 93.31 260 ALA A CA 1
ATOM 2047 C C . ALA A 1 260 ? 2.918 1.362 -5.087 1.00 93.31 260 ALA A C 1
ATOM 2049 O O . ALA A 1 260 ? 2.108 1.352 -6.017 1.00 93.31 260 ALA A O 1
ATOM 2050 N N . LEU A 1 261 ? 3.384 2.472 -4.529 1.00 92.12 261 LEU A N 1
ATOM 2051 C CA . LEU A 1 261 ? 3.141 3.816 -5.024 1.00 92.12 261 LEU A CA 1
ATOM 2052 C C . LEU A 1 261 ? 4.432 4.604 -4.844 1.00 92.12 261 LEU A C 1
ATOM 2054 O O . LEU A 1 261 ? 4.799 4.943 -3.727 1.00 92.12 261 LEU A O 1
ATOM 2058 N N . GLU A 1 262 ? 5.113 4.903 -5.939 1.00 92.75 262 GLU A N 1
ATOM 2059 C CA . GLU A 1 262 ? 6.317 5.728 -5.925 1.00 92.75 262 GLU A CA 1
ATOM 2060 C C . GLU A 1 262 ? 6.088 6.946 -6.816 1.00 92.75 262 GLU A C 1
ATOM 2062 O O . GLU A 1 262 ? 5.613 6.821 -7.946 1.00 92.75 262 GLU A O 1
ATOM 2067 N N . ILE A 1 263 ? 6.409 8.135 -6.311 1.00 91.56 263 ILE A N 1
ATOM 2068 C CA . ILE A 1 263 ? 6.283 9.397 -7.050 1.00 91.56 263 ILE A CA 1
ATOM 2069 C C . ILE A 1 263 ? 7.613 10.138 -6.950 1.00 91.56 263 ILE A C 1
ATOM 2071 O O . ILE A 1 263 ? 8.165 10.280 -5.859 1.00 91.56 263 ILE A O 1
ATOM 2075 N N . GLY A 1 264 ? 8.129 10.614 -8.084 1.00 93.12 264 GLY A N 1
ATOM 2076 C CA . GLY A 1 264 ? 9.356 11.416 -8.134 1.00 93.12 264 GLY A CA 1
ATOM 2077 C C . GLY A 1 264 ? 10.641 10.661 -7.775 1.00 93.12 264 GLY A C 1
ATOM 2078 O O . GLY A 1 264 ? 11.618 11.295 -7.376 1.00 93.12 264 GLY A O 1
ATOM 2079 N N . ARG A 1 265 ? 10.664 9.323 -7.870 1.00 96.25 265 ARG A N 1
ATOM 2080 C CA . ARG A 1 265 ? 11.879 8.538 -7.586 1.00 96.25 265 ARG A CA 1
ATOM 2081 C C . ARG A 1 265 ? 12.970 8.876 -8.597 1.00 96.25 265 ARG A C 1
ATOM 2083 O O . ARG A 1 265 ? 12.764 8.712 -9.795 1.00 96.25 265 ARG A O 1
ATOM 2090 N N . THR A 1 266 ? 14.127 9.290 -8.105 1.00 97.75 266 THR A N 1
ATOM 2091 C CA . THR A 1 266 ? 15.286 9.689 -8.906 1.00 97.75 266 THR A CA 1
ATOM 2092 C C . THR A 1 266 ? 16.484 8.824 -8.538 1.00 97.75 266 THR A C 1
ATOM 2094 O O . THR A 1 266 ? 16.803 8.694 -7.358 1.00 97.75 266 THR A O 1
ATOM 2097 N N . GLU A 1 267 ? 17.141 8.241 -9.535 1.00 97.94 267 GLU A N 1
ATOM 2098 C CA . GLU A 1 267 ? 18.353 7.432 -9.387 1.00 97.94 267 GLU A CA 1
ATOM 2099 C C . GLU A 1 267 ? 19.476 8.038 -10.216 1.00 97.94 267 GLU A C 1
ATOM 2101 O O . GLU A 1 267 ? 19.323 8.245 -11.425 1.00 97.94 267 GLU A O 1
ATOM 2106 N N . VAL A 1 268 ? 20.603 8.289 -9.563 1.00 98.00 268 VAL A N 1
ATOM 2107 C CA . VAL A 1 268 ? 21.816 8.819 -10.181 1.00 98.00 268 VAL A CA 1
ATOM 2108 C C . VAL A 1 268 ? 22.953 7.851 -9.895 1.00 98.00 268 VAL A C 1
ATOM 2110 O O . VAL A 1 268 ? 23.201 7.522 -8.734 1.00 98.00 268 VAL A O 1
ATOM 2113 N N . ASP A 1 269 ? 23.627 7.410 -10.952 1.00 97.12 269 ASP A N 1
ATOM 2114 C CA . ASP A 1 269 ? 24.854 6.623 -10.861 1.00 97.12 269 ASP A CA 1
ATOM 2115 C C . ASP A 1 269 ? 26.048 7.586 -10.933 1.00 97.12 269 ASP A C 1
ATOM 2117 O O . ASP A 1 269 ? 26.103 8.454 -11.803 1.00 97.12 269 ASP A O 1
ATOM 2121 N N . ILE A 1 270 ? 26.985 7.457 -10.000 1.00 97.06 270 ILE A N 1
ATOM 2122 C CA . ILE A 1 270 ? 28.190 8.278 -9.874 1.00 97.06 270 ILE A CA 1
ATOM 2123 C C . ILE A 1 270 ? 29.383 7.353 -10.111 1.00 97.06 270 ILE A C 1
ATOM 2125 O O . ILE A 1 270 ? 29.747 6.573 -9.229 1.00 97.06 270 ILE A O 1
ATOM 2129 N N . GLY A 1 271 ? 29.933 7.411 -11.322 1.00 93.06 271 GLY A N 1
ATOM 2130 C CA . GLY A 1 271 ? 31.138 6.685 -11.730 1.00 93.06 271 GLY A CA 1
ATOM 2131 C C . GLY A 1 271 ? 32.246 7.645 -12.162 1.00 93.06 271 GLY A C 1
ATOM 2132 O O . GLY A 1 271 ? 32.196 8.837 -11.849 1.00 93.06 271 GLY A O 1
ATOM 2133 N N . ASP A 1 272 ? 33.215 7.134 -12.919 1.00 89.00 272 ASP A N 1
ATOM 2134 C CA . ASP A 1 272 ? 34.392 7.898 -13.356 1.00 89.00 272 ASP A CA 1
ATOM 2135 C C . ASP A 1 272 ? 34.039 9.065 -14.298 1.00 89.00 272 ASP A C 1
ATOM 2137 O O . ASP A 1 272 ? 34.619 10.146 -14.199 1.00 89.00 272 ASP A O 1
ATOM 2141 N N . ASP A 1 273 ? 33.015 8.899 -15.142 1.00 87.69 273 ASP A N 1
ATOM 2142 C CA . ASP A 1 273 ? 32.502 9.938 -16.053 1.00 87.69 273 ASP A CA 1
ATOM 2143 C C . ASP A 1 273 ? 31.628 11.003 -15.357 1.00 87.69 273 ASP A C 1
ATOM 2145 O O . ASP A 1 273 ? 31.012 11.853 -16.011 1.00 87.69 273 ASP A O 1
ATOM 2149 N N . GLY A 1 274 ? 31.536 10.954 -14.026 1.00 92.44 274 GLY A N 1
ATOM 2150 C CA . GLY A 1 274 ? 30.712 11.842 -13.214 1.00 92.44 274 GLY A CA 1
ATOM 2151 C C . GLY A 1 274 ? 29.271 11.350 -13.007 1.00 92.44 274 GLY A C 1
ATOM 2152 O O . GLY A 1 274 ? 28.933 10.203 -13.309 1.00 92.44 274 GLY A O 1
ATOM 2153 N N . PRO A 1 275 ? 28.399 12.200 -12.431 1.00 95.62 275 PRO A N 1
ATOM 2154 C CA . PRO A 1 275 ? 27.029 11.828 -12.099 1.00 95.62 275 PRO A CA 1
ATOM 2155 C C . PRO A 1 275 ? 26.158 11.737 -13.353 1.00 95.62 275 PRO A C 1
ATOM 2157 O O . PRO A 1 275 ? 26.041 12.690 -14.125 1.00 95.62 275 PRO A O 1
ATOM 2160 N N . GLN A 1 276 ? 25.473 10.612 -13.517 1.00 95.94 276 GLN A N 1
ATOM 2161 C CA . GLN A 1 276 ? 24.568 10.373 -14.630 1.00 95.94 276 GLN A CA 1
ATOM 2162 C C . GLN A 1 276 ? 23.199 9.910 -14.146 1.00 95.94 276 GLN A C 1
ATOM 2164 O O . GLN A 1 276 ? 23.075 9.030 -13.293 1.00 95.94 276 GLN A O 1
ATOM 2169 N N . LEU A 1 277 ? 22.146 10.479 -14.731 1.00 96.69 277 LEU A N 1
ATOM 2170 C CA . LEU A 1 277 ? 20.784 10.039 -14.461 1.00 96.69 277 LEU A CA 1
ATOM 2171 C C . LEU A 1 277 ? 20.594 8.613 -14.994 1.00 96.69 277 LEU A C 1
ATOM 2173 O O . LEU A 1 277 ? 20.790 8.356 -16.181 1.00 96.69 277 LEU A O 1
ATOM 2177 N N . ARG A 1 278 ? 20.160 7.701 -14.124 1.00 95.62 278 ARG A N 1
ATOM 2178 C CA . ARG A 1 278 ? 19.727 6.352 -14.506 1.00 95.62 278 ARG A CA 1
ATOM 2179 C C . ARG A 1 278 ? 18.220 6.297 -14.719 1.00 95.62 278 ARG A C 1
ATOM 2181 O O . ARG A 1 278 ? 17.748 5.694 -15.683 1.00 95.62 278 ARG A O 1
ATOM 2188 N N . ARG A 1 279 ? 17.466 6.897 -13.794 1.00 97.00 279 ARG A N 1
ATOM 2189 C CA . ARG A 1 279 ? 16.004 6.801 -13.736 1.00 97.00 279 ARG A CA 1
ATOM 2190 C C . ARG A 1 279 ? 15.396 8.032 -13.077 1.00 97.00 279 ARG A C 1
ATOM 2192 O O . ARG A 1 279 ? 15.821 8.440 -12.003 1.00 97.00 279 ARG A O 1
ATOM 2199 N N . LEU A 1 280 ? 14.337 8.552 -13.679 1.00 97.81 280 LEU A N 1
ATOM 2200 C CA . LEU A 1 280 ? 13.400 9.499 -13.093 1.00 97.81 280 LEU A CA 1
ATOM 2201 C C . LEU A 1 280 ? 11.982 8.947 -13.261 1.00 97.81 280 LEU A C 1
ATOM 2203 O O . LEU A 1 280 ? 11.433 8.918 -14.357 1.00 97.81 280 LEU A O 1
ATOM 2207 N N . THR A 1 281 ? 11.375 8.511 -12.168 1.00 97.31 281 THR A N 1
ATOM 2208 C CA . THR A 1 281 ? 10.001 8.004 -12.132 1.00 97.31 281 THR A CA 1
ATOM 2209 C C . THR A 1 281 ? 9.061 9.150 -11.797 1.00 97.31 281 THR A C 1
ATOM 2211 O O . THR A 1 281 ? 9.145 9.713 -10.706 1.00 97.31 281 THR A O 1
ATOM 2214 N N . LEU A 1 282 ? 8.139 9.482 -12.701 1.00 95.75 282 LEU A N 1
ATOM 2215 C CA . LEU A 1 282 ? 7.095 10.468 -12.418 1.00 95.75 282 LEU A CA 1
ATOM 2216 C C . LEU A 1 282 ? 6.051 9.857 -11.485 1.00 95.75 282 LEU A C 1
ATOM 2218 O O . LEU A 1 282 ? 5.765 10.412 -10.426 1.00 95.75 282 LEU A O 1
ATOM 2222 N N . PHE A 1 283 ? 5.546 8.680 -11.851 1.00 95.31 283 PHE A N 1
ATOM 2223 C CA . PHE A 1 283 ? 4.724 7.837 -10.993 1.00 95.31 283 PHE A CA 1
ATOM 2224 C C . PHE A 1 283 ? 4.953 6.360 -11.322 1.00 95.31 283 PHE A C 1
ATOM 2226 O O . PHE A 1 283 ? 5.213 5.996 -12.469 1.00 95.31 283 PHE A O 1
ATOM 2233 N N . HIS A 1 284 ? 4.820 5.508 -10.316 1.00 96.25 284 HIS A N 1
ATOM 2234 C CA . HIS A 1 284 ? 4.845 4.060 -10.446 1.00 96.25 284 HIS A CA 1
ATOM 2235 C C . HIS A 1 284 ? 3.848 3.480 -9.450 1.00 96.25 284 HIS A C 1
ATOM 2237 O O . HIS A 1 284 ? 4.058 3.542 -8.239 1.00 96.25 284 HIS A O 1
ATOM 2243 N N . VAL A 1 285 ? 2.747 2.940 -9.965 1.00 96.44 285 VAL A N 1
ATOM 2244 C CA . VAL A 1 285 ? 1.666 2.369 -9.169 1.00 96.44 285 VAL A CA 1
ATOM 2245 C C . VAL A 1 285 ? 1.501 0.914 -9.550 1.00 96.44 285 VAL A C 1
ATOM 2247 O O . VAL A 1 285 ? 1.344 0.579 -10.719 1.00 96.44 285 VAL A O 1
ATOM 2250 N N . THR A 1 286 ? 1.554 0.035 -8.562 1.00 95.69 286 THR A N 1
ATOM 2251 C CA . THR A 1 286 ? 1.279 -1.389 -8.745 1.00 95.69 286 THR A CA 1
ATOM 2252 C C . THR A 1 286 ? 0.296 -1.817 -7.684 1.00 95.69 286 THR A C 1
ATOM 2254 O O . THR A 1 286 ? 0.470 -1.481 -6.516 1.00 95.69 286 THR A O 1
ATOM 2257 N N . ASN A 1 287 ? -0.710 -2.589 -8.065 1.00 93.88 287 ASN A N 1
ATOM 2258 C CA . ASN A 1 287 ? -1.558 -3.283 -7.119 1.00 93.88 287 ASN A CA 1
ATOM 2259 C C . ASN A 1 287 ? -1.684 -4.731 -7.558 1.00 93.88 287 ASN A C 1
ATOM 2261 O O . ASN A 1 287 ? -2.336 -5.029 -8.555 1.00 93.88 287 ASN A O 1
ATOM 2265 N N . LEU A 1 288 ? -1.035 -5.636 -6.828 1.00 92.19 288 LEU A N 1
ATOM 2266 C CA . LEU A 1 288 ? -1.075 -7.047 -7.185 1.00 92.19 288 LEU A CA 1
ATOM 2267 C C . LEU A 1 288 ? -2.392 -7.710 -6.780 1.00 92.19 288 LEU A C 1
ATOM 2269 O O . LEU A 1 288 ? -2.634 -8.807 -7.256 1.00 92.19 288 LEU A O 1
ATOM 2273 N N . HIS A 1 289 ? -3.234 -7.073 -5.953 1.00 81.56 289 HIS A N 1
ATOM 2274 C CA . HIS A 1 289 ? -4.515 -7.623 -5.489 1.00 81.56 289 HIS A CA 1
ATOM 2275 C C . HIS A 1 289 ? -4.403 -9.098 -5.058 1.00 81.56 289 HIS A C 1
ATOM 2277 O O . HIS A 1 289 ? -4.735 -10.019 -5.799 1.00 81.56 289 HIS A O 1
ATOM 2283 N N . ALA A 1 290 ? -3.910 -9.333 -3.840 1.00 72.38 290 ALA A N 1
ATOM 2284 C CA . ALA A 1 290 ? -3.830 -10.680 -3.280 1.00 72.38 290 ALA A CA 1
ATOM 2285 C C . ALA A 1 290 ? -4.933 -10.881 -2.242 1.00 72.38 290 ALA A C 1
ATOM 2287 O O . ALA A 1 290 ? -4.954 -10.172 -1.235 1.00 72.38 290 ALA A O 1
ATOM 2288 N N . ARG A 1 291 ? -5.801 -11.875 -2.459 1.00 74.31 291 ARG A N 1
ATOM 2289 C CA . ARG A 1 291 ? -6.825 -12.251 -1.477 1.00 74.31 291 ARG A CA 1
ATOM 2290 C C . ARG A 1 291 ? -6.161 -12.709 -0.174 1.00 74.31 291 ARG A C 1
ATOM 2292 O O . ARG A 1 291 ? -5.240 -13.527 -0.190 1.00 74.31 291 ARG A O 1
ATOM 2299 N N . SER A 1 292 ? -6.632 -12.156 0.936 1.00 73.75 292 SER A N 1
ATOM 2300 C CA . SER A 1 292 ? -6.222 -12.470 2.310 1.00 73.75 292 SER A CA 1
ATOM 2301 C C . SER A 1 292 ? -6.879 -13.756 2.824 1.00 73.75 292 SER A C 1
ATOM 2303 O O . SER A 1 292 ? -6.266 -14.492 3.596 1.00 73.75 292 SER A O 1
ATOM 2305 N N . VAL A 1 293 ? -8.097 -14.051 2.355 1.00 84.81 293 VAL A N 1
ATOM 2306 C CA . VAL A 1 293 ? -8.879 -15.244 2.702 1.00 84.81 293 VAL A CA 1
ATOM 2307 C C . VAL A 1 293 ? -9.321 -16.002 1.441 1.00 84.81 293 VAL A C 1
ATOM 2309 O O . VAL A 1 293 ? -9.655 -15.376 0.433 1.00 84.81 293 VAL A O 1
ATOM 2312 N N . PRO A 1 294 ? -9.340 -17.347 1.456 1.00 87.25 294 PRO A N 1
ATOM 2313 C CA . PRO A 1 294 ? -9.722 -18.177 0.315 1.00 87.25 294 PRO A CA 1
ATOM 2314 C C . PRO A 1 294 ? -11.250 -18.368 0.234 1.00 87.25 294 PRO A C 1
ATOM 2316 O O . PRO A 1 294 ? -11.729 -19.496 0.132 1.00 87.25 294 PRO A O 1
ATOM 2319 N N . LEU A 1 295 ? -12.010 -17.273 0.318 1.00 88.94 295 LEU A N 1
ATOM 2320 C CA . LEU A 1 295 ? -13.456 -17.254 0.076 1.00 88.94 295 LEU A CA 1
ATOM 2321 C C . LEU A 1 295 ? -13.744 -16.715 -1.337 1.00 88.94 295 LEU A C 1
ATOM 2323 O O . LEU A 1 295 ? -12.934 -15.942 -1.864 1.00 88.94 295 LEU A O 1
ATOM 2327 N N . PRO A 1 296 ? -14.867 -17.096 -1.974 1.00 86.75 296 PRO A N 1
ATOM 2328 C CA . PRO A 1 296 ? -15.189 -16.631 -3.317 1.00 86.75 296 PRO A CA 1
ATOM 2329 C C . PRO A 1 296 ? -15.362 -15.118 -3.346 1.00 86.75 296 PRO A C 1
ATOM 2331 O O . PRO A 1 296 ? -16.181 -14.571 -2.618 1.00 86.75 296 PRO A O 1
ATOM 2334 N N . ALA A 1 297 ? -14.618 -14.437 -4.205 1.00 82.19 297 ALA A N 1
ATOM 2335 C CA . ALA A 1 297 ? -14.736 -13.002 -4.401 1.00 82.19 297 ALA A CA 1
ATOM 2336 C C . ALA A 1 297 ? -14.762 -12.669 -5.887 1.00 82.19 297 ALA A C 1
ATOM 2338 O O . ALA A 1 297 ? -14.343 -13.477 -6.726 1.00 82.19 297 ALA A O 1
ATOM 2339 N N . LEU A 1 298 ? -15.234 -11.462 -6.185 1.00 75.69 298 LEU A N 1
ATOM 2340 C CA . LEU A 1 298 ? -15.238 -10.902 -7.527 1.00 75.69 298 LEU A CA 1
ATOM 2341 C C . LEU A 1 298 ? -13.851 -10.988 -8.188 1.00 75.69 298 LEU A C 1
ATOM 2343 O O . LEU A 1 298 ? -12.831 -11.125 -7.497 1.00 75.69 298 LEU A O 1
ATOM 2347 N N . PRO A 1 299 ? -13.767 -10.977 -9.529 1.00 70.19 299 PRO A N 1
ATOM 2348 C CA . PRO A 1 299 ? -12.488 -11.033 -10.218 1.00 70.19 299 PRO A CA 1
ATOM 2349 C C . PRO A 1 299 ? -11.625 -9.803 -9.903 1.00 70.19 299 PRO A C 1
ATOM 2351 O O . PRO A 1 299 ? -11.731 -8.773 -10.555 1.00 70.19 299 PRO A O 1
ATOM 2354 N N . ASP A 1 300 ? -10.694 -9.945 -8.964 1.00 78.00 300 ASP A N 1
ATOM 2355 C CA . ASP A 1 300 ? -9.701 -8.907 -8.700 1.00 78.00 300 ASP A CA 1
ATOM 2356 C C . ASP A 1 300 ? -8.656 -8.905 -9.826 1.00 78.00 300 ASP A C 1
ATOM 2358 O O . ASP A 1 300 ? -8.160 -9.964 -10.241 1.00 78.00 300 ASP A O 1
ATOM 2362 N N . VAL A 1 301 ? -8.352 -7.727 -10.370 1.00 89.25 301 VAL A N 1
ATOM 2363 C CA . VAL A 1 301 ? -7.357 -7.545 -11.434 1.00 89.25 301 VAL A CA 1
ATOM 2364 C C . VAL A 1 301 ? -6.082 -6.994 -10.812 1.00 89.25 301 VAL A C 1
ATOM 2366 O O . VAL A 1 301 ? -6.090 -5.911 -10.233 1.00 89.25 301 VAL A O 1
ATOM 2369 N N . ALA A 1 302 ? -4.981 -7.735 -10.943 1.00 94.50 302 ALA A N 1
ATOM 2370 C CA . ALA A 1 302 ? -3.662 -7.186 -10.662 1.00 94.50 302 ALA A CA 1
ATOM 2371 C C . ALA A 1 302 ? -3.328 -6.177 -11.760 1.00 94.50 302 ALA A C 1
ATOM 2373 O O . ALA A 1 302 ? -3.533 -6.473 -12.935 1.00 94.50 302 ALA A O 1
ATOM 2374 N N . TRP A 1 303 ? -2.815 -5.004 -11.414 1.00 95.88 303 TRP A N 1
ATOM 2375 C CA . TRP A 1 303 ? -2.522 -3.972 -12.404 1.00 95.88 303 TRP A CA 1
ATOM 2376 C C . TRP A 1 303 ? -1.276 -3.170 -12.056 1.00 95.88 303 TRP A C 1
ATOM 2378 O O . TRP A 1 303 ? -0.845 -3.092 -10.902 1.00 95.88 303 TRP A O 1
ATOM 2388 N N . HIS A 1 304 ? -0.698 -2.573 -13.090 1.00 97.38 304 HIS A N 1
ATOM 2389 C CA . HIS A 1 304 ? 0.475 -1.725 -12.995 1.00 97.38 304 HIS A CA 1
ATOM 2390 C C . HIS A 1 304 ? 0.339 -0.548 -13.957 1.00 97.38 304 HIS A C 1
ATOM 2392 O O . HIS A 1 304 ? 0.008 -0.735 -15.126 1.00 97.38 304 HIS A O 1
ATOM 2398 N N . ALA A 1 305 ? 0.632 0.654 -13.472 1.00 97.94 305 ALA A N 1
ATOM 2399 C CA . ALA A 1 305 ? 0.741 1.852 -14.286 1.00 97.94 305 ALA A CA 1
ATOM 2400 C C . ALA A 1 305 ? 1.991 2.639 -13.890 1.00 97.94 305 ALA A C 1
ATOM 2402 O O . ALA A 1 305 ? 2.202 2.928 -12.711 1.00 97.94 305 ALA A O 1
ATOM 2403 N N . SER A 1 306 ? 2.807 3.027 -14.864 1.00 97.56 306 SER A N 1
ATOM 2404 C CA . SER A 1 306 ? 4.013 3.818 -14.610 1.00 97.56 306 SER A CA 1
ATOM 2405 C C . SER A 1 306 ? 4.302 4.807 -15.728 1.00 97.56 306 SER A C 1
ATOM 2407 O O . SER A 1 306 ? 3.902 4.603 -16.872 1.00 97.56 306 SER A O 1
ATOM 2409 N N . ALA A 1 307 ? 5.004 5.886 -15.396 1.00 97.75 307 ALA A N 1
ATOM 2410 C CA . ALA A 1 307 ? 5.605 6.778 -16.374 1.00 97.75 307 ALA A CA 1
ATOM 2411 C C . ALA A 1 307 ? 6.898 7.385 -15.831 1.00 97.75 307 ALA A C 1
ATOM 2413 O O . ALA A 1 307 ? 7.011 7.698 -14.640 1.00 97.75 307 ALA A O 1
ATOM 2414 N N . GLY A 1 308 ? 7.864 7.599 -16.715 1.00 97.12 308 GLY A N 1
ATOM 2415 C CA . GLY A 1 308 ? 9.163 8.123 -16.328 1.00 97.12 308 GLY A CA 1
ATOM 2416 C C . GLY A 1 308 ? 10.151 8.202 -17.475 1.00 97.12 308 GLY A C 1
ATOM 2417 O O . GLY A 1 308 ? 9.806 8.001 -18.636 1.00 97.12 308 GLY A O 1
ATOM 2418 N N . ILE A 1 309 ? 11.391 8.496 -17.114 1.00 96.12 309 ILE A N 1
ATOM 2419 C CA . ILE A 1 309 ? 12.559 8.466 -17.982 1.00 96.12 309 ILE A CA 1
ATOM 2420 C C . ILE A 1 309 ? 13.527 7.457 -17.373 1.00 96.12 309 ILE A C 1
ATOM 2422 O O . ILE A 1 309 ? 13.810 7.524 -16.180 1.00 96.12 309 ILE A O 1
ATOM 2426 N N . GLU A 1 310 ? 14.021 6.505 -18.149 1.00 94.75 310 GLU A N 1
ATOM 2427 C CA . GLU A 1 310 ? 15.023 5.543 -17.679 1.00 94.75 310 GLU A CA 1
ATOM 2428 C C . GLU A 1 310 ? 16.012 5.198 -18.787 1.00 94.75 310 GLU A C 1
ATOM 2430 O O . GLU A 1 310 ? 15.710 5.395 -19.963 1.00 94.75 310 GLU A O 1
ATOM 2435 N N . ARG A 1 311 ? 17.188 4.678 -18.426 1.00 91.75 311 ARG A N 1
ATOM 2436 C CA . ARG A 1 311 ? 18.091 4.063 -19.405 1.00 91.75 311 ARG A CA 1
ATOM 2437 C C . ARG A 1 311 ? 17.385 2.881 -20.065 1.00 91.75 311 ARG A C 1
ATOM 2439 O O . ARG A 1 311 ? 16.886 1.989 -19.377 1.00 91.75 311 ARG A O 1
ATOM 2446 N N . GLY A 1 312 ? 17.350 2.883 -21.394 1.00 87.56 312 GLY A N 1
ATOM 2447 C CA . GLY A 1 312 ? 16.687 1.834 -22.163 1.00 87.56 312 GLY A CA 1
ATOM 2448 C C . GLY A 1 312 ? 17.388 0.477 -22.074 1.00 87.56 312 GLY A C 1
ATOM 2449 O O . GLY A 1 312 ? 16.723 -0.545 -22.246 1.00 87.56 312 GLY A O 1
ATOM 2450 N N . ARG A 1 313 ? 18.703 0.464 -21.830 1.00 89.38 313 ARG A N 1
ATOM 2451 C CA . ARG A 1 313 ? 19.525 -0.745 -21.693 1.00 89.38 313 ARG A CA 1
ATOM 2452 C C . ARG A 1 313 ? 20.554 -0.598 -20.575 1.00 89.38 313 ARG A C 1
ATOM 2454 O O . ARG A 1 313 ? 20.867 0.536 -20.197 1.00 89.38 313 ARG A O 1
ATOM 2461 N N . LEU A 1 314 ? 21.038 -1.713 -20.039 1.00 91.50 314 LEU A N 1
ATOM 2462 C CA . LEU A 1 314 ? 21.992 -1.727 -18.931 1.00 91.50 314 LEU A CA 1
ATOM 2463 C C . LEU A 1 314 ? 23.416 -1.359 -19.364 1.00 91.50 314 LEU A C 1
ATOM 2465 O O . LEU A 1 314 ? 24.068 -0.616 -18.636 1.00 91.50 314 LEU A O 1
ATOM 2469 N N . GLU A 1 315 ? 23.854 -1.759 -20.558 1.00 92.56 315 GLU A N 1
ATOM 2470 C CA . GLU A 1 315 ? 25.191 -1.478 -21.107 1.00 92.56 315 GLU A CA 1
ATOM 2471 C C . GLU A 1 315 ? 25.379 -0.020 -21.560 1.00 92.56 315 GLU A C 1
ATOM 2473 O O . GLU A 1 315 ? 26.447 0.388 -22.009 1.00 92.56 315 GLU A O 1
ATOM 2478 N N . CYS A 1 316 ? 24.326 0.799 -21.485 1.00 89.88 316 CYS A N 1
ATOM 2479 C CA . CYS A 1 316 ? 24.294 2.097 -22.137 1.00 89.88 316 CYS A CA 1
ATOM 2480 C C . CYS A 1 316 ? 24.002 3.255 -21.173 1.00 89.88 316 CYS A C 1
ATOM 2482 O O . CYS A 1 316 ? 22.910 3.435 -20.630 1.00 89.88 316 CYS A O 1
ATOM 2484 N N . GLN A 1 317 ? 24.997 4.131 -21.038 1.00 86.62 317 GLN A N 1
ATOM 2485 C CA . GLN A 1 317 ? 24.963 5.297 -20.158 1.00 86.62 317 GLN A CA 1
ATOM 2486 C C . GLN A 1 317 ? 24.117 6.473 -20.682 1.00 86.62 317 GLN A C 1
ATOM 2488 O O . GLN A 1 317 ? 23.535 7.216 -19.889 1.00 86.62 317 GLN A O 1
ATOM 2493 N N . ARG A 1 318 ? 24.029 6.651 -22.010 1.00 88.06 318 ARG A N 1
ATOM 2494 C CA . ARG A 1 318 ? 23.434 7.835 -22.674 1.00 88.06 318 ARG A CA 1
ATOM 2495 C C . ARG A 1 318 ? 22.219 7.519 -23.558 1.00 88.06 318 ARG A C 1
ATOM 2497 O O . ARG A 1 318 ? 21.997 8.185 -24.562 1.00 88.06 318 ARG A O 1
ATOM 2504 N N . CYS A 1 319 ? 21.412 6.532 -23.181 1.00 89.38 319 CYS A N 1
ATOM 2505 C CA . CYS A 1 319 ? 20.161 6.167 -23.868 1.00 89.38 319 CYS A CA 1
ATOM 2506 C C . CYS A 1 319 ? 18.963 6.301 -22.929 1.00 89.38 319 CYS A C 1
ATOM 2508 O O . CYS A 1 319 ? 18.237 5.342 -22.653 1.00 89.38 319 CYS A O 1
ATOM 2510 N N . LEU A 1 320 ? 18.784 7.504 -22.389 1.00 92.25 320 LEU A N 1
ATOM 2511 C CA . LEU A 1 320 ? 17.589 7.827 -21.626 1.00 92.25 320 LEU A CA 1
ATOM 2512 C C . LEU A 1 320 ? 16.380 7.873 -22.552 1.00 92.25 320 LEU A C 1
ATOM 2514 O O . LEU A 1 320 ? 16.371 8.586 -23.554 1.00 92.25 320 LEU A O 1
ATOM 2518 N N . GLU A 1 321 ? 15.332 7.167 -22.160 1.00 90.38 321 GLU A N 1
ATOM 2519 C CA . GLU A 1 321 ? 14.073 7.150 -22.875 1.00 90.38 321 GLU A CA 1
ATOM 2520 C C . GLU A 1 321 ? 12.895 7.426 -21.954 1.00 90.38 321 GLU A C 1
ATOM 2522 O O . GLU A 1 321 ? 12.805 6.921 -20.833 1.00 90.38 321 GLU A O 1
ATOM 2527 N N . GLY A 1 322 ? 11.960 8.225 -22.457 1.00 93.12 322 GLY A N 1
ATOM 2528 C CA . GLY A 1 322 ? 10.661 8.396 -21.834 1.00 93.12 322 GLY A CA 1
ATOM 2529 C C . GLY A 1 322 ? 9.799 7.163 -22.072 1.00 93.12 322 GLY A C 1
ATOM 2530 O O . GLY A 1 322 ? 9.783 6.617 -23.178 1.00 93.12 322 GLY A O 1
ATOM 2531 N N . HIS A 1 323 ? 9.048 6.750 -21.057 1.00 93.12 323 HIS A N 1
ATOM 2532 C CA . HIS A 1 323 ? 8.087 5.664 -21.166 1.00 93.12 323 HIS A CA 1
ATOM 2533 C C . HIS A 1 323 ? 6.791 5.943 -20.407 1.00 93.12 323 HIS A C 1
ATOM 2535 O O . HIS A 1 323 ? 6.763 6.708 -19.440 1.00 93.12 323 HIS A O 1
ATOM 2541 N N . ALA A 1 324 ? 5.726 5.269 -20.837 1.00 95.75 324 ALA A N 1
ATOM 2542 C CA . ALA A 1 324 ? 4.485 5.128 -20.084 1.00 95.75 324 ALA A CA 1
ATOM 2543 C C . ALA A 1 324 ? 3.956 3.701 -20.250 1.00 95.75 324 ALA A C 1
ATOM 2545 O O . ALA A 1 324 ? 3.832 3.222 -21.373 1.00 95.75 324 ALA A O 1
ATOM 2546 N N . THR A 1 325 ? 3.647 3.017 -19.156 1.00 95.94 325 THR A N 1
ATOM 2547 C CA . THR A 1 325 ? 3.286 1.596 -19.151 1.00 95.94 325 THR A CA 1
ATOM 2548 C C . THR A 1 325 ? 1.933 1.401 -18.486 1.00 95.94 325 THR A C 1
ATOM 2550 O O . THR A 1 325 ? 1.668 2.004 -17.446 1.00 95.94 325 THR A O 1
ATOM 2553 N N . LEU A 1 326 ? 1.102 0.529 -19.056 1.00 97.56 326 LEU A N 1
ATOM 2554 C CA . LEU A 1 326 ? -0.152 0.077 -18.459 1.00 97.56 326 LEU A CA 1
ATOM 2555 C C . LEU A 1 326 ? -0.296 -1.436 -18.652 1.00 97.56 326 LEU A C 1
ATOM 2557 O O . LEU A 1 326 ? -0.332 -1.909 -19.789 1.00 97.56 326 LEU A O 1
ATOM 2561 N N . LEU A 1 327 ? -0.386 -2.179 -17.547 1.00 97.56 327 LEU A N 1
ATOM 2562 C CA . LEU A 1 327 ? -0.501 -3.639 -17.518 1.00 97.56 327 LEU A CA 1
ATOM 2563 C C . LEU A 1 327 ? -1.661 -4.074 -16.616 1.00 97.56 327 LEU A C 1
ATOM 2565 O O . LEU A 1 327 ? -1.959 -3.424 -15.611 1.00 97.56 327 LEU A O 1
ATOM 2569 N N . ALA A 1 328 ? -2.254 -5.219 -16.937 1.00 97.50 328 ALA A N 1
ATOM 2570 C CA . ALA A 1 328 ? -3.283 -5.881 -16.148 1.00 97.50 328 ALA A CA 1
ATOM 2571 C C . ALA A 1 328 ? -3.091 -7.406 -16.171 1.00 97.50 328 ALA A C 1
ATOM 2573 O O . ALA A 1 328 ? -2.519 -7.966 -17.104 1.00 97.50 328 ALA A O 1
ATOM 2574 N N . GLY A 1 329 ? -3.571 -8.097 -15.144 1.00 96.12 329 GLY A N 1
ATOM 2575 C CA . GLY A 1 329 ? -3.475 -9.546 -15.050 1.00 96.12 329 GLY A CA 1
ATOM 2576 C C . GLY A 1 329 ? -3.925 -10.088 -13.702 1.00 96.12 329 GLY A C 1
ATOM 2577 O O . GLY A 1 329 ? -4.932 -9.648 -13.142 1.00 96.12 329 GLY A O 1
ATOM 2578 N N . LYS A 1 330 ? -3.206 -11.089 -13.193 1.00 94.25 330 LYS A N 1
ATOM 2579 C CA . LYS A 1 330 ? -3.593 -11.849 -11.999 1.00 94.25 330 LYS A CA 1
ATOM 2580 C C . LYS A 1 330 ? -2.408 -12.081 -11.071 1.00 94.25 330 LYS A C 1
ATOM 2582 O O . LYS A 1 330 ? -1.263 -12.184 -11.506 1.00 94.25 330 LYS A O 1
ATOM 2587 N N . SER A 1 331 ? -2.710 -12.217 -9.786 1.00 93.25 331 SER A N 1
ATOM 2588 C CA . SER A 1 331 ? -1.792 -12.747 -8.784 1.00 93.25 331 SER A CA 1
ATOM 2589 C C . SER A 1 331 ? -2.508 -13.778 -7.918 1.00 93.25 331 SER A C 1
ATOM 2591 O O . SER A 1 331 ? -3.741 -13.803 -7.850 1.00 93.25 331 SER A O 1
ATOM 2593 N N . GLN A 1 332 ? -1.743 -14.645 -7.261 1.00 89.94 332 GLN A N 1
ATOM 2594 C CA . GLN A 1 332 ? -2.296 -15.632 -6.342 1.00 89.94 332 GLN A CA 1
ATOM 2595 C C . GLN A 1 332 ? -1.366 -15.844 -5.154 1.00 89.94 332 GLN A C 1
ATOM 2597 O O . GLN A 1 332 ? -0.176 -16.090 -5.323 1.00 89.94 332 GLN A O 1
ATOM 2602 N N . ARG A 1 333 ? -1.906 -15.769 -3.934 1.00 89.19 333 ARG A N 1
ATOM 2603 C CA . ARG A 1 333 ? -1.149 -16.062 -2.713 1.00 89.19 333 ARG A CA 1
ATOM 2604 C C . ARG A 1 333 ? -0.967 -17.573 -2.562 1.00 89.19 333 ARG A C 1
ATOM 2606 O O . ARG A 1 333 ? -1.950 -18.299 -2.464 1.00 89.19 333 ARG A O 1
ATOM 2613 N N . LEU A 1 334 ? 0.283 -18.020 -2.471 1.00 89.88 334 LEU A N 1
ATOM 2614 C CA . LEU A 1 334 ? 0.686 -19.400 -2.200 1.00 89.88 334 LEU A CA 1
ATOM 2615 C C . LEU A 1 334 ? 1.617 -19.412 -0.979 1.00 89.88 334 LEU A C 1
ATOM 2617 O O . LEU A 1 334 ? 2.837 -19.261 -1.084 1.00 89.88 334 LEU A O 1
ATOM 2621 N N . GLY A 1 335 ? 1.024 -19.519 0.213 1.00 88.56 335 GLY A N 1
ATOM 2622 C CA . GLY A 1 335 ? 1.752 -19.395 1.476 1.00 88.56 335 GLY A CA 1
ATOM 2623 C C . GLY A 1 335 ? 2.457 -18.040 1.581 1.00 88.56 335 GLY A C 1
ATOM 2624 O O . GLY A 1 335 ? 1.822 -16.989 1.528 1.00 88.56 335 GLY A O 1
ATOM 2625 N N . ARG A 1 336 ? 3.788 -18.055 1.698 1.00 91.19 336 ARG A N 1
ATOM 2626 C CA . ARG A 1 336 ? 4.611 -16.835 1.779 1.00 91.19 336 ARG A CA 1
ATOM 2627 C C . ARG A 1 336 ? 4.906 -16.175 0.428 1.00 91.19 336 ARG A C 1
ATOM 2629 O O . ARG A 1 336 ? 5.475 -15.084 0.405 1.00 91.19 336 ARG A O 1
ATOM 2636 N N . HIS A 1 337 ? 4.542 -16.825 -0.674 1.00 95.12 337 HIS A N 1
ATOM 2637 C CA . HIS A 1 337 ? 4.833 -16.380 -2.032 1.00 95.12 337 HIS A CA 1
ATOM 2638 C C . HIS A 1 337 ? 3.585 -15.797 -2.692 1.00 95.12 337 HIS A C 1
ATOM 2640 O O . HIS A 1 337 ? 2.467 -16.262 -2.477 1.00 95.12 337 HIS A O 1
ATOM 2646 N N . LEU A 1 338 ? 3.782 -14.771 -3.506 1.00 94.69 338 LEU A N 1
ATOM 2647 C CA . LEU A 1 338 ? 2.756 -14.135 -4.316 1.00 94.69 338 LEU A CA 1
ATOM 2648 C C . LEU A 1 338 ? 3.266 -14.051 -5.759 1.00 94.69 338 LEU A C 1
ATOM 2650 O O . LEU A 1 338 ? 3.814 -13.015 -6.151 1.00 94.69 338 LEU A O 1
ATOM 2654 N N . PRO A 1 339 ? 3.169 -15.149 -6.531 1.00 96.81 339 PRO A N 1
ATOM 2655 C CA . PRO A 1 339 ? 3.338 -15.093 -7.973 1.00 96.81 339 PRO A CA 1
ATOM 2656 C C . PRO A 1 339 ? 2.294 -14.180 -8.621 1.00 96.81 339 PRO A C 1
ATOM 2658 O O . PRO A 1 339 ? 1.131 -14.142 -8.206 1.00 96.81 339 PRO A O 1
ATOM 2661 N N . PHE A 1 340 ? 2.712 -13.470 -9.661 1.00 96.69 340 PHE A N 1
ATOM 2662 C CA . PHE A 1 340 ? 1.855 -12.641 -10.492 1.00 96.69 340 PHE A CA 1
ATOM 2663 C C . PHE A 1 340 ? 2.280 -12.698 -11.959 1.00 96.69 340 PHE A C 1
ATOM 2665 O O . PHE A 1 340 ? 3.452 -12.891 -12.285 1.00 96.69 340 PHE A O 1
ATOM 2672 N N . ALA A 1 341 ? 1.299 -12.503 -12.831 1.00 97.62 341 ALA A N 1
ATOM 2673 C CA . ALA A 1 341 ? 1.472 -12.375 -14.266 1.00 97.62 341 ALA A CA 1
ATOM 2674 C C . ALA A 1 341 ? 0.581 -11.235 -14.756 1.00 97.62 341 ALA A C 1
ATOM 2676 O O . ALA A 1 341 ? -0.638 -11.272 -14.566 1.00 97.62 341 ALA A O 1
ATOM 2677 N N . ILE A 1 342 ? 1.190 -10.216 -15.354 1.00 97.62 342 ILE A N 1
ATOM 2678 C CA . ILE A 1 342 ? 0.503 -9.038 -15.885 1.00 97.62 342 ILE A CA 1
ATOM 2679 C C . ILE A 1 342 ? 1.008 -8.743 -17.297 1.00 97.62 342 ILE A C 1
ATOM 2681 O O . ILE A 1 342 ? 2.194 -8.884 -17.586 1.00 97.62 342 ILE A O 1
ATOM 2685 N N . ILE A 1 343 ? 0.100 -8.359 -18.188 1.00 97.69 343 ILE A N 1
ATOM 2686 C CA . ILE A 1 343 ? 0.383 -8.067 -19.595 1.00 97.69 343 ILE A CA 1
ATOM 2687 C C . ILE A 1 343 ? -0.267 -6.745 -19.996 1.00 97.69 343 ILE A C 1
ATOM 2689 O O . ILE A 1 343 ? -1.239 -6.306 -19.382 1.00 97.69 343 ILE A O 1
ATOM 2693 N N . GLY A 1 344 ? 0.255 -6.100 -21.029 1.00 96.38 344 GLY A N 1
ATOM 2694 C CA . GLY A 1 344 ? -0.310 -4.860 -21.543 1.00 96.38 344 GLY A CA 1
ATOM 2695 C C . GLY A 1 344 ? 0.618 -4.188 -22.536 1.00 96.38 344 GLY A C 1
ATOM 2696 O O . GLY A 1 344 ? 1.201 -4.858 -23.387 1.00 96.38 344 GLY A O 1
ATOM 2697 N N . GLY A 1 345 ? 0.739 -2.867 -22.443 1.00 93.94 345 GLY A N 1
ATOM 2698 C CA . GLY A 1 345 ? 1.495 -2.069 -23.402 1.00 93.94 345 GLY A CA 1
ATOM 2699 C C . GLY A 1 345 ? 2.404 -1.045 -22.741 1.00 93.94 345 GLY A C 1
ATOM 2700 O O . GLY A 1 345 ? 2.095 -0.495 -21.681 1.00 93.94 345 GLY A O 1
ATOM 2701 N N . ARG A 1 346 ? 3.516 -0.762 -23.416 1.00 92.44 346 ARG A N 1
ATOM 2702 C CA . ARG A 1 346 ? 4.471 0.282 -23.059 1.00 92.44 346 ARG A CA 1
ATOM 2703 C C . ARG A 1 346 ? 4.654 1.248 -24.221 1.00 92.44 346 ARG A C 1
ATOM 2705 O O . ARG A 1 346 ? 5.006 0.845 -25.327 1.00 92.44 346 ARG A O 1
ATOM 2712 N N . LEU A 1 347 ? 4.443 2.528 -23.948 1.00 90.81 347 LEU A N 1
ATOM 2713 C CA . LEU A 1 347 ? 4.789 3.631 -24.828 1.00 90.81 347 LEU A CA 1
ATOM 2714 C C . LEU A 1 347 ? 6.243 4.041 -24.614 1.00 90.81 347 LEU A C 1
ATOM 2716 O O . LEU A 1 347 ? 6.700 4.047 -23.470 1.00 90.81 347 LEU A O 1
ATOM 2720 N N . ARG A 1 348 ? 6.959 4.404 -25.685 1.00 86.94 348 ARG A N 1
ATOM 2721 C CA . ARG A 1 348 ? 8.365 4.854 -25.629 1.00 86.94 348 ARG A CA 1
ATOM 2722 C C . ARG A 1 348 ? 8.587 6.107 -26.477 1.00 86.94 348 ARG A C 1
ATOM 2724 O O . ARG A 1 348 ? 7.954 6.276 -27.519 1.00 86.94 348 ARG A O 1
ATOM 2731 N N . SER A 1 349 ? 9.496 6.983 -26.045 1.00 83.56 349 SER A N 1
ATOM 2732 C CA . SER A 1 349 ? 9.838 8.214 -26.775 1.00 83.56 349 SER A CA 1
ATOM 2733 C C . SER A 1 349 ? 10.654 7.961 -28.049 1.00 83.56 349 SER A C 1
ATOM 2735 O O . SER A 1 349 ? 10.524 8.714 -29.014 1.00 83.56 349 SER A O 1
ATOM 2737 N N . GLU A 1 350 ? 11.472 6.905 -28.093 1.00 70.69 350 GLU A N 1
ATOM 2738 C CA . GLU A 1 350 ? 12.275 6.566 -29.273 1.00 70.69 350 GLU A CA 1
ATOM 2739 C C . GLU A 1 350 ? 11.427 5.938 -30.393 1.00 70.69 350 GLU A C 1
ATOM 2741 O O . GLU A 1 350 ? 11.312 4.720 -30.548 1.00 70.69 350 GLU A O 1
ATOM 2746 N N . ARG A 1 351 ? 10.844 6.803 -31.234 1.00 54.62 351 ARG A N 1
ATOM 2747 C CA . ARG A 1 351 ? 10.014 6.412 -32.389 1.00 54.62 351 ARG A CA 1
ATOM 2748 C C . ARG A 1 351 ? 10.768 5.584 -33.437 1.00 54.62 351 ARG A C 1
ATOM 2750 O O . ARG A 1 351 ? 10.153 4.754 -34.109 1.00 54.62 351 ARG A O 1
ATOM 2757 N N . HIS A 1 352 ? 12.076 5.801 -33.595 1.00 52.16 352 HIS A N 1
ATOM 2758 C CA . HIS A 1 352 ? 12.821 5.274 -34.741 1.00 52.16 352 HIS A CA 1
ATOM 2759 C C . HIS A 1 352 ? 13.117 3.770 -34.665 1.00 52.16 352 HIS A C 1
ATOM 2761 O O . HIS A 1 352 ? 13.055 3.110 -35.701 1.00 52.16 352 HIS A O 1
ATOM 2767 N N . GLN A 1 353 ? 13.298 3.180 -33.479 1.00 52.34 353 GLN A N 1
ATOM 2768 C CA . GLN A 1 353 ? 13.705 1.769 -33.377 1.00 52.34 353 GLN A CA 1
ATOM 2769 C C . GLN A 1 353 ? 12.609 0.801 -32.915 1.00 52.34 353 GLN A C 1
ATOM 2771 O O . GLN A 1 353 ? 12.680 -0.360 -33.286 1.00 52.34 353 GLN A O 1
ATOM 2776 N N . ALA A 1 354 ? 11.545 1.250 -32.228 1.00 56.09 354 ALA A N 1
ATOM 2777 C CA . ALA A 1 354 ? 10.603 0.333 -31.552 1.00 56.09 354 ALA A CA 1
ATOM 2778 C C . ALA A 1 354 ? 9.099 0.567 -31.842 1.00 56.09 354 ALA A C 1
ATOM 2780 O O . ALA A 1 354 ? 8.268 -0.252 -31.478 1.00 56.09 354 ALA A O 1
ATOM 2781 N N . GLY A 1 355 ? 8.721 1.655 -32.528 1.00 60.44 355 GLY A N 1
ATOM 2782 C CA . GLY A 1 355 ? 7.300 2.018 -32.644 1.00 60.44 355 GLY A CA 1
ATOM 2783 C C . GLY A 1 355 ? 6.766 2.625 -31.334 1.00 60.44 355 GLY A C 1
ATOM 2784 O O . GLY A 1 355 ? 7.412 2.523 -30.293 1.00 60.44 355 GLY A O 1
ATOM 2785 N N . PRO A 1 356 ? 5.634 3.348 -31.369 1.00 69.44 356 PRO A N 1
ATOM 2786 C CA . PRO A 1 356 ? 5.192 4.133 -30.223 1.00 69.44 356 PRO A CA 1
ATOM 2787 C C . PRO A 1 356 ? 4.615 3.280 -29.093 1.00 69.44 356 PRO A C 1
ATOM 2789 O O . PRO A 1 356 ? 4.601 3.767 -27.973 1.00 69.44 356 PRO A O 1
ATOM 2792 N N . VAL A 1 357 ? 4.139 2.060 -29.377 1.00 81.00 357 VAL A N 1
ATOM 2793 C CA . VAL A 1 357 ? 3.492 1.137 -28.431 1.00 81.00 357 VAL A CA 1
ATOM 2794 C C . VAL A 1 357 ? 4.087 -0.254 -28.641 1.00 81.00 357 VAL A C 1
ATOM 2796 O O . VAL A 1 357 ? 4.019 -0.773 -29.753 1.00 81.00 357 VAL A O 1
ATOM 2799 N N . ALA A 1 358 ? 4.619 -0.868 -27.589 1.00 87.50 358 ALA A N 1
ATOM 2800 C CA . ALA A 1 358 ? 5.107 -2.244 -27.610 1.00 87.50 358 ALA A CA 1
ATOM 2801 C C . ALA A 1 358 ? 4.344 -3.083 -26.575 1.00 87.50 358 ALA A C 1
ATOM 2803 O O . ALA A 1 358 ? 4.256 -2.660 -25.414 1.00 87.50 358 ALA A O 1
ATOM 2804 N N . PRO A 1 359 ? 3.780 -4.246 -26.950 1.00 92.50 359 PRO A N 1
ATOM 2805 C CA . PRO A 1 359 ? 3.310 -5.214 -25.975 1.00 92.50 359 PRO A CA 1
ATOM 2806 C C . PRO A 1 359 ? 4.386 -5.574 -24.962 1.00 92.50 359 PRO A C 1
ATOM 2808 O O . PRO A 1 359 ? 5.565 -5.725 -25.289 1.00 92.50 359 PRO A O 1
ATOM 2811 N N . MET A 1 360 ? 3.951 -5.713 -23.718 1.00 94.75 360 MET A N 1
ATOM 2812 C CA 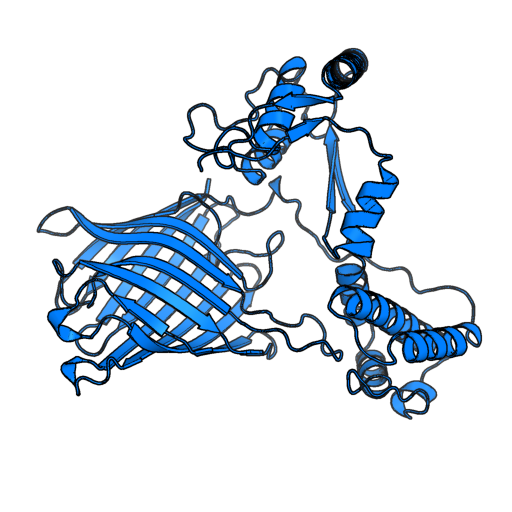. MET A 1 360 ? 4.806 -6.015 -22.586 1.00 94.75 360 MET A CA 1
A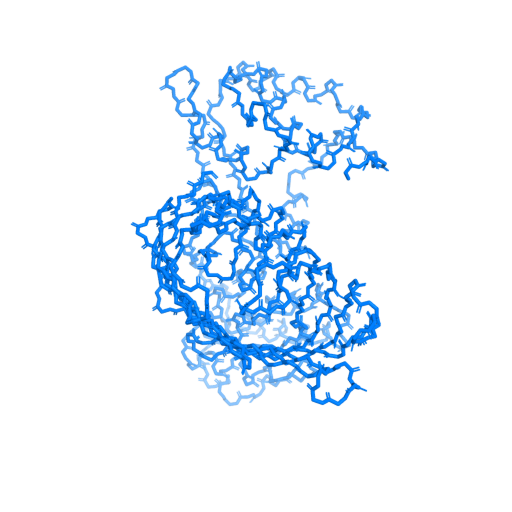TOM 2813 C C . MET A 1 360 ? 4.142 -7.080 -21.724 1.00 94.75 360 MET A C 1
ATOM 2815 O O . MET A 1 360 ? 2.954 -6.990 -21.409 1.00 94.75 360 MET A O 1
ATOM 2819 N N . ALA A 1 361 ? 4.926 -8.071 -21.322 1.00 96.75 361 ALA A N 1
ATOM 2820 C CA . ALA A 1 361 ? 4.557 -9.069 -20.335 1.00 96.75 361 ALA A CA 1
ATOM 2821 C C . ALA A 1 361 ? 5.502 -8.968 -19.139 1.00 96.75 361 ALA A C 1
ATOM 2823 O O . ALA A 1 361 ? 6.703 -8.760 -19.295 1.00 96.75 361 ALA A O 1
ATOM 2824 N N . GLN A 1 362 ? 4.958 -9.124 -17.940 1.00 97.69 362 GLN A N 1
ATOM 2825 C CA . GLN A 1 362 ? 5.713 -9.107 -16.701 1.00 97.69 362 GLN A CA 1
ATOM 2826 C C . GLN A 1 362 ? 5.242 -10.254 -15.812 1.00 97.69 362 GLN A C 1
ATOM 2828 O O . GLN A 1 362 ? 4.064 -10.366 -15.465 1.00 97.69 362 GLN A O 1
ATOM 2833 N N . LEU A 1 363 ? 6.190 -11.102 -15.441 1.00 98.19 363 LEU A N 1
ATOM 2834 C CA . LEU A 1 363 ? 6.012 -12.222 -14.530 1.00 98.19 363 LEU A CA 1
ATOM 2835 C C . LEU A 1 363 ? 6.851 -11.956 -13.289 1.00 98.19 363 LEU A C 1
ATOM 2837 O O . LEU A 1 363 ? 7.963 -11.444 -13.392 1.00 98.19 363 LEU A O 1
ATOM 2841 N N . GLY A 1 364 ? 6.365 -12.313 -12.111 1.00 97.88 364 GLY A N 1
ATOM 2842 C CA . GLY A 1 364 ? 7.180 -12.171 -10.915 1.00 97.88 364 GLY A CA 1
ATOM 2843 C C . GLY A 1 364 ? 6.640 -12.918 -9.719 1.00 97.88 364 GLY A C 1
ATOM 2844 O O . GLY A 1 364 ? 5.526 -13.434 -9.732 1.00 97.88 364 GLY A O 1
ATOM 2845 N N . VAL A 1 365 ? 7.455 -12.981 -8.673 1.00 97.88 365 VAL A N 1
ATOM 2846 C CA . VAL A 1 365 ? 7.109 -13.587 -7.391 1.00 97.88 365 VAL A CA 1
ATOM 2847 C C . VAL A 1 365 ? 7.575 -12.668 -6.275 1.00 97.88 365 VAL A C 1
ATOM 2849 O O . VAL A 1 365 ? 8.770 -12.418 -6.109 1.00 97.88 365 VAL A O 1
ATOM 2852 N N . LEU A 1 366 ? 6.620 -12.195 -5.478 1.00 96.62 366 LEU A N 1
ATOM 2853 C CA . LEU A 1 366 ? 6.883 -11.450 -4.253 1.00 96.62 366 LEU A CA 1
ATOM 2854 C C . LEU A 1 366 ? 6.846 -12.411 -3.061 1.00 96.62 366 LEU A C 1
ATOM 2856 O O . LEU A 1 366 ? 5.831 -13.055 -2.810 1.00 96.62 366 LEU A O 1
ATOM 2860 N N . SER A 1 367 ? 7.945 -12.518 -2.321 1.00 95.88 367 SER A N 1
ATOM 2861 C CA . SER A 1 367 ? 8.089 -13.444 -1.192 1.00 95.88 367 SER A CA 1
ATOM 2862 C C . SER A 1 367 ? 8.242 -12.681 0.120 1.00 95.88 367 SER A C 1
ATOM 2864 O O . SER A 1 367 ? 9.104 -11.809 0.228 1.00 95.88 367 SER A O 1
ATOM 2866 N N . SER A 1 368 ? 7.425 -13.019 1.118 1.00 93.44 368 SER A N 1
ATOM 2867 C CA . SER A 1 368 ? 7.478 -12.439 2.467 1.00 93.44 368 SER A CA 1
ATOM 2868 C C . SER A 1 368 ? 8.023 -13.465 3.459 1.00 93.44 368 SER A C 1
ATOM 2870 O O . SER A 1 368 ? 7.288 -14.325 3.935 1.00 93.44 368 SER A O 1
ATOM 2872 N N . TRP A 1 369 ? 9.317 -13.397 3.762 1.00 94.38 369 TRP A N 1
ATOM 2873 C CA . TRP A 1 369 ? 10.000 -14.386 4.606 1.00 94.38 369 TRP A CA 1
ATOM 2874 C C . TRP A 1 369 ? 9.748 -14.157 6.095 1.00 94.38 369 TRP A C 1
ATOM 2876 O O . TRP A 1 369 ? 9.609 -15.110 6.857 1.00 94.38 369 TRP A O 1
ATOM 2886 N N . SER A 1 370 ? 9.679 -12.889 6.495 1.00 91.12 370 SER A N 1
ATOM 2887 C CA . SER A 1 370 ? 9.354 -12.440 7.847 1.00 91.12 370 SER A CA 1
ATOM 2888 C C . SER A 1 370 ? 8.817 -11.005 7.795 1.00 91.12 370 SER A C 1
ATOM 2890 O O . SER A 1 370 ? 8.742 -10.404 6.722 1.00 91.12 370 SER A O 1
ATOM 2892 N N . ALA A 1 371 ? 8.501 -10.418 8.952 1.00 84.69 371 ALA A N 1
ATOM 2893 C CA . ALA A 1 371 ? 8.170 -8.992 9.049 1.00 84.69 371 ALA A CA 1
ATOM 2894 C C . ALA A 1 371 ? 9.312 -8.064 8.573 1.00 84.69 371 ALA A C 1
ATOM 2896 O O . ALA A 1 371 ? 9.064 -6.915 8.210 1.00 84.69 371 ALA A O 1
ATOM 2897 N N . HIS A 1 372 ? 10.551 -8.568 8.539 1.00 90.94 372 HIS A N 1
ATOM 2898 C CA . HIS A 1 372 ? 11.752 -7.795 8.219 1.00 90.94 372 HIS A CA 1
ATOM 2899 C C . HIS A 1 372 ? 12.361 -8.143 6.858 1.00 90.94 372 HIS A C 1
ATOM 2901 O O . HIS A 1 372 ? 13.212 -7.403 6.378 1.00 90.94 372 HIS A O 1
ATOM 2907 N N . GLN A 1 373 ? 11.956 -9.249 6.228 1.00 94.81 373 GLN A N 1
ATOM 2908 C CA . GLN A 1 373 ? 12.598 -9.751 5.014 1.00 94.81 373 GLN A CA 1
ATOM 2909 C C . GLN A 1 373 ? 11.600 -9.984 3.890 1.00 94.81 373 GLN A C 1
ATOM 2911 O O . GLN A 1 373 ? 10.644 -10.754 4.033 1.00 94.81 373 GLN A O 1
ATOM 2916 N N . ARG A 1 374 ? 11.865 -9.364 2.738 1.00 95.81 374 ARG A N 1
ATOM 2917 C CA . ARG A 1 374 ? 11.069 -9.536 1.519 1.00 95.81 374 ARG A CA 1
ATOM 2918 C C . ARG A 1 374 ? 11.974 -9.656 0.302 1.00 95.81 374 ARG A C 1
ATOM 2920 O O . ARG A 1 374 ? 13.000 -8.985 0.228 1.00 95.81 374 ARG A O 1
ATOM 2927 N N . SER A 1 375 ? 11.572 -10.492 -0.649 1.00 97.81 375 SER A N 1
ATOM 2928 C CA . SER A 1 375 ? 12.239 -10.611 -1.948 1.00 97.81 375 SER A CA 1
ATOM 2929 C C . SER A 1 375 ? 11.254 -10.420 -3.087 1.00 97.81 375 SER A C 1
ATOM 2931 O O . SER A 1 375 ? 10.113 -10.871 -2.993 1.00 97.81 375 SER A O 1
ATOM 2933 N N . LEU A 1 376 ? 11.717 -9.829 -4.180 1.00 98.06 376 LEU A N 1
ATOM 2934 C CA . LEU A 1 376 ? 10.999 -9.733 -5.442 1.00 98.06 376 LEU A CA 1
ATOM 2935 C C . LEU A 1 376 ? 11.886 -10.314 -6.538 1.00 98.06 376 LEU A C 1
ATOM 2937 O O . LEU A 1 376 ? 12.993 -9.833 -6.746 1.00 98.06 376 LEU A O 1
ATOM 2941 N N . LEU A 1 377 ? 11.386 -11.330 -7.233 1.00 98.44 377 LEU A N 1
ATOM 2942 C CA . LEU A 1 377 ? 11.926 -11.779 -8.512 1.00 98.44 377 LEU A CA 1
ATOM 2943 C C . LEU A 1 377 ? 10.953 -11.342 -9.602 1.00 98.44 377 LEU A C 1
ATOM 2945 O O . LEU A 1 377 ? 9.748 -11.543 -9.448 1.00 98.44 377 LEU A O 1
ATOM 2949 N N . GLN A 1 378 ? 11.449 -10.762 -10.686 1.00 98.00 378 GLN A N 1
ATOM 2950 C CA . GLN A 1 378 ? 10.619 -10.320 -11.797 1.00 98.00 378 GLN A CA 1
ATOM 2951 C C . GLN A 1 378 ? 11.341 -10.511 -13.126 1.00 98.00 378 GLN A C 1
ATOM 2953 O O . GLN A 1 378 ? 12.532 -10.246 -13.232 1.00 98.00 378 GLN A O 1
ATOM 2958 N N . VAL A 1 379 ? 10.588 -10.918 -14.140 1.00 98.12 379 VAL A N 1
ATOM 2959 C CA . VAL A 1 379 ? 10.998 -10.973 -15.539 1.00 98.12 379 VAL A CA 1
ATOM 2960 C C . VAL A 1 379 ? 10.022 -10.126 -16.341 1.00 98.12 379 VAL A C 1
ATOM 2962 O O . VAL A 1 379 ? 8.807 -10.286 -16.230 1.00 98.12 379 VAL A O 1
ATOM 2965 N N . THR A 1 380 ? 10.559 -9.223 -17.141 1.00 96.31 380 THR A N 1
ATOM 2966 C CA . THR A 1 380 ? 9.833 -8.354 -18.054 1.00 96.31 380 THR A CA 1
ATOM 2967 C C . THR A 1 380 ? 10.267 -8.688 -19.470 1.00 96.31 380 THR A C 1
ATOM 2969 O O . THR A 1 380 ? 11.458 -8.707 -19.760 1.00 96.31 380 THR A O 1
ATOM 2972 N N . HIS A 1 381 ? 9.309 -8.891 -20.362 1.00 94.94 381 HIS A N 1
ATOM 2973 C CA . HIS A 1 381 ? 9.550 -9.066 -21.784 1.00 94.94 381 HIS A CA 1
ATOM 2974 C C . HIS A 1 381 ? 8.767 -8.016 -22.568 1.00 94.94 381 HIS A C 1
ATOM 2976 O O . HIS A 1 381 ? 7.577 -7.814 -22.318 1.00 94.94 381 HIS A O 1
ATOM 2982 N N . VAL A 1 382 ? 9.428 -7.345 -23.505 1.00 91.19 382 VAL A N 1
ATOM 2983 C CA . VAL A 1 382 ? 8.829 -6.362 -24.413 1.00 91.19 382 VAL A CA 1
ATOM 2984 C C . VAL A 1 382 ? 9.123 -6.798 -25.841 1.00 91.19 382 VAL A C 1
ATOM 2986 O O . VAL A 1 382 ? 10.276 -7.080 -26.156 1.00 91.19 382 VAL A O 1
ATOM 2989 N N . ASP A 1 383 ? 8.109 -6.806 -26.707 1.00 88.56 383 ASP A N 1
ATOM 2990 C CA . ASP A 1 383 ? 8.280 -7.042 -28.145 1.00 88.56 383 ASP A CA 1
ATOM 2991 C C . ASP A 1 383 ? 7.664 -5.877 -28.927 1.00 88.56 383 ASP A C 1
ATOM 2993 O O . ASP A 1 383 ? 6.455 -5.671 -28.924 1.00 88.56 383 ASP A O 1
ATOM 2997 N N . ALA A 1 384 ? 8.505 -5.087 -29.589 1.00 82.81 384 ALA A N 1
ATOM 2998 C CA . ALA A 1 384 ? 8.091 -3.981 -30.451 1.00 82.81 384 ALA A CA 1
ATOM 2999 C C . ALA A 1 384 ? 7.697 -4.413 -31.882 1.00 82.81 384 ALA A C 1
ATOM 3001 O O . ALA A 1 384 ? 7.467 -3.560 -32.740 1.00 82.81 384 ALA A O 1
ATOM 3002 N N . PHE A 1 385 ? 7.653 -5.719 -32.164 1.00 80.31 385 PHE A N 1
ATOM 3003 C CA . PHE A 1 385 ? 7.369 -6.318 -33.473 1.00 80.31 385 PHE A CA 1
ATOM 3004 C C . PHE A 1 385 ? 8.273 -5.811 -34.605 1.00 80.31 385 PHE A C 1
ATOM 3006 O O . PHE A 1 385 ? 7.851 -5.664 -35.752 1.00 80.31 385 PHE A O 1
ATOM 3013 N N . LYS A 1 386 ? 9.544 -5.555 -34.286 1.00 75.19 386 LYS A N 1
ATOM 3014 C CA . LYS A 1 386 ? 10.572 -5.085 -35.232 1.00 75.19 386 LYS A CA 1
ATOM 3015 C C . LYS A 1 386 ? 11.746 -6.061 -35.373 1.00 75.19 386 LYS A C 1
ATOM 3017 O O . LYS A 1 386 ? 12.872 -5.655 -35.642 1.00 75.19 386 LYS A O 1
ATOM 3022 N N . GLY A 1 387 ? 11.478 -7.355 -35.191 1.00 74.06 387 GLY A N 1
ATOM 3023 C CA . GLY A 1 387 ? 12.505 -8.400 -35.168 1.00 74.06 387 GLY A CA 1
ATOM 3024 C C . GLY A 1 387 ? 13.296 -8.407 -33.857 1.00 74.06 387 GLY A C 1
ATOM 3025 O O . GLY A 1 387 ? 12.837 -7.861 -32.855 1.00 74.06 387 GLY A O 1
ATOM 3026 N N . GLU A 1 388 ? 14.480 -9.023 -33.863 1.00 70.94 388 GLU A N 1
ATOM 3027 C CA . GLU A 1 388 ? 15.321 -9.190 -32.664 1.00 70.94 388 GLU A CA 1
ATOM 3028 C C . GLU A 1 388 ? 15.648 -7.857 -31.981 1.00 70.94 388 GLU A C 1
ATOM 3030 O O . GLU A 1 388 ? 15.500 -7.742 -30.772 1.00 70.94 388 GLU A O 1
ATOM 3035 N N . ALA A 1 389 ? 15.941 -6.803 -32.748 1.00 69.31 389 ALA A N 1
ATOM 3036 C CA . ALA A 1 389 ? 16.248 -5.476 -32.203 1.00 69.31 389 ALA A CA 1
ATOM 3037 C C . ALA A 1 389 ? 15.078 -4.808 -31.445 1.00 69.31 389 ALA A C 1
ATOM 3039 O O . ALA A 1 389 ? 15.287 -3.867 -30.673 1.00 69.31 389 ALA A O 1
ATOM 3040 N N . GLY A 1 390 ? 13.841 -5.261 -31.684 1.00 74.94 390 GLY A N 1
ATOM 3041 C CA . GLY A 1 390 ? 12.635 -4.787 -31.004 1.00 74.94 390 GLY A CA 1
ATOM 3042 C C . GLY A 1 390 ? 12.249 -5.616 -29.777 1.00 74.94 390 GLY A C 1
ATOM 3043 O O . GLY A 1 390 ? 11.342 -5.212 -29.048 1.00 74.94 390 GLY A O 1
ATOM 3044 N N . ARG A 1 391 ? 12.909 -6.754 -29.546 1.00 85.19 391 ARG A N 1
ATOM 3045 C CA . ARG A 1 391 ? 12.663 -7.623 -28.395 1.00 85.19 391 ARG A CA 1
ATOM 3046 C C . ARG A 1 391 ? 13.646 -7.294 -27.293 1.00 85.19 391 ARG A C 1
ATOM 3048 O O . ARG A 1 391 ? 14.820 -7.082 -27.567 1.00 85.19 391 ARG A O 1
ATOM 3055 N N . ARG A 1 392 ? 13.154 -7.230 -26.060 1.00 87.12 392 ARG A N 1
ATOM 3056 C CA . ARG A 1 392 ? 14.004 -7.103 -24.875 1.00 87.12 392 ARG A CA 1
ATOM 3057 C C . ARG A 1 392 ? 13.460 -7.929 -23.737 1.00 87.12 392 ARG A C 1
ATOM 3059 O O . ARG A 1 392 ? 12.277 -7.809 -23.403 1.00 87.12 392 ARG A O 1
ATOM 3066 N N . THR A 1 393 ? 14.335 -8.702 -23.111 1.00 93.75 393 THR A N 1
ATOM 3067 C CA . THR A 1 393 ? 14.033 -9.396 -21.861 1.00 93.75 393 THR A CA 1
ATOM 3068 C C . THR A 1 393 ? 14.897 -8.823 -20.756 1.00 93.75 393 THR A C 1
ATOM 3070 O O . THR A 1 393 ? 16.105 -8.717 -20.891 1.00 93.75 393 THR A O 1
ATOM 3073 N N . ARG A 1 394 ? 14.270 -8.440 -19.648 1.00 95.25 394 ARG A N 1
ATOM 3074 C CA . ARG A 1 394 ? 14.954 -7.968 -18.445 1.00 95.25 394 ARG A CA 1
ATOM 3075 C C . ARG A 1 394 ? 14.509 -8.803 -17.270 1.00 95.25 394 ARG A C 1
ATOM 3077 O O . ARG A 1 394 ? 13.313 -9.025 -17.087 1.00 95.25 394 ARG A O 1
ATOM 3084 N N . TRP A 1 395 ? 15.443 -9.222 -16.444 1.00 97.50 395 TRP A N 1
ATOM 3085 C CA . TRP A 1 395 ? 15.152 -9.884 -15.188 1.00 97.50 395 TRP A CA 1
ATOM 3086 C C . TRP A 1 395 ? 15.754 -9.090 -14.037 1.00 97.50 395 TRP A C 1
ATOM 3088 O O . TRP A 1 395 ? 16.775 -8.424 -14.175 1.00 97.50 395 TRP A O 1
ATOM 3098 N N . GLN A 1 396 ? 15.091 -9.133 -12.889 1.00 97.69 396 GLN A N 1
ATOM 3099 C CA . GLN A 1 396 ? 15.577 -8.515 -11.668 1.00 97.69 396 GLN A CA 1
ATOM 3100 C C . GLN A 1 396 ? 15.247 -9.386 -10.464 1.00 97.69 396 GLN A C 1
ATOM 3102 O O . GLN A 1 396 ? 14.151 -9.938 -10.343 1.00 97.69 396 GLN A O 1
ATOM 3107 N N . PHE A 1 397 ? 16.187 -9.452 -9.538 1.00 98.56 397 PHE A N 1
ATOM 3108 C CA . PHE A 1 397 ? 16.004 -9.964 -8.197 1.00 98.56 397 PHE A CA 1
ATOM 3109 C C . PHE A 1 397 ? 16.365 -8.865 -7.206 1.00 98.56 397 PHE A C 1
ATOM 3111 O O . PHE A 1 397 ? 17.427 -8.260 -7.291 1.00 98.56 397 PHE A O 1
ATOM 3118 N N . GLN A 1 398 ? 15.493 -8.614 -6.241 1.00 98.12 398 GLN A N 1
ATOM 3119 C CA . GLN A 1 398 ? 15.738 -7.674 -5.160 1.00 98.12 398 GLN A CA 1
ATOM 3120 C C . GLN A 1 398 ? 15.427 -8.344 -3.831 1.00 98.12 398 GLN A C 1
ATOM 3122 O O . GLN A 1 398 ? 14.405 -9.016 -3.687 1.00 98.12 398 GLN A O 1
ATOM 3127 N N . HIS A 1 399 ? 16.283 -8.121 -2.843 1.00 98.25 399 HIS A N 1
ATOM 3128 C CA . HIS A 1 399 ? 16.073 -8.561 -1.474 1.00 98.25 399 HIS A CA 1
ATOM 3129 C C . HIS A 1 399 ? 16.230 -7.383 -0.523 1.00 98.25 399 HIS A C 1
ATOM 3131 O O . HIS A 1 399 ? 17.196 -6.627 -0.614 1.00 98.25 399 HIS A O 1
ATOM 3137 N N . ARG A 1 400 ? 15.282 -7.243 0.402 1.00 97.00 400 ARG A N 1
ATOM 3138 C CA . ARG A 1 400 ? 15.294 -6.228 1.453 1.00 97.00 400 ARG A CA 1
ATOM 3139 C C . ARG A 1 400 ? 15.361 -6.900 2.816 1.00 97.00 400 ARG A C 1
ATOM 3141 O O . ARG A 1 400 ? 14.526 -7.756 3.116 1.00 97.00 400 ARG A O 1
ATOM 3148 N N . LEU A 1 401 ? 16.277 -6.415 3.649 1.00 96.88 401 LEU A N 1
ATOM 3149 C CA . LEU A 1 401 ? 16.391 -6.725 5.069 1.00 96.88 401 LEU A CA 1
ATOM 3150 C C . LEU A 1 401 ? 16.198 -5.441 5.888 1.00 96.88 401 LEU A C 1
ATOM 3152 O O . LEU A 1 401 ? 17.071 -4.577 5.924 1.00 96.88 401 LEU A O 1
ATOM 3156 N N . ALA A 1 402 ? 15.056 -5.312 6.554 1.00 94.56 402 ALA A N 1
ATOM 3157 C CA . ALA A 1 402 ? 14.786 -4.216 7.473 1.00 94.56 402 ALA A CA 1
ATOM 3158 C C . ALA A 1 402 ? 15.612 -4.380 8.757 1.00 94.56 402 ALA A C 1
ATOM 3160 O O . ALA A 1 402 ? 15.481 -5.388 9.450 1.00 94.56 402 ALA A O 1
ATOM 3161 N N . LEU A 1 403 ? 16.426 -3.374 9.080 1.00 94.31 403 LEU A N 1
ATOM 3162 C CA . LEU A 1 403 ? 17.185 -3.296 10.334 1.00 94.31 403 LEU A CA 1
ATOM 3163 C C . LEU A 1 403 ? 16.411 -2.540 11.425 1.00 94.31 403 LEU A C 1
ATOM 3165 O O . LEU A 1 403 ? 16.733 -2.628 12.605 1.00 94.31 403 LEU A O 1
ATOM 3169 N N . GLY A 1 404 ? 15.377 -1.799 11.029 1.00 90.50 404 GLY A N 1
ATOM 3170 C CA . GLY A 1 404 ? 14.463 -1.098 11.918 1.00 90.50 404 GLY A CA 1
ATOM 3171 C C . GLY A 1 404 ? 13.381 -0.366 11.129 1.00 90.50 404 GLY A C 1
ATOM 3172 O O . GLY A 1 404 ? 13.179 -0.614 9.939 1.00 90.50 404 GLY A O 1
ATOM 3173 N N . LYS A 1 405 ? 12.693 0.576 11.784 1.00 86.38 405 LYS A N 1
ATOM 3174 C CA . LYS A 1 405 ? 11.640 1.386 11.145 1.00 86.38 405 LYS A CA 1
ATOM 3175 C C . LYS A 1 405 ? 12.190 2.317 10.060 1.00 86.38 405 LYS A C 1
ATOM 3177 O O . LYS A 1 405 ? 11.503 2.532 9.066 1.00 86.38 405 LYS A O 1
ATOM 3182 N N . ALA A 1 406 ? 13.406 2.833 10.256 1.00 91.12 406 ALA A N 1
ATOM 3183 C CA . ALA A 1 406 ? 14.009 3.876 9.427 1.00 91.12 406 ALA A CA 1
ATOM 3184 C C . ALA A 1 406 ? 15.247 3.427 8.632 1.00 91.12 406 ALA A C 1
ATOM 3186 O O . ALA A 1 406 ? 15.850 4.250 7.953 1.00 91.12 406 ALA A O 1
ATOM 3187 N N . LEU A 1 407 ? 15.636 2.150 8.708 1.00 95.38 407 LEU A N 1
ATOM 3188 C CA . LEU A 1 407 ? 16.864 1.643 8.093 1.00 95.38 407 LEU A CA 1
ATOM 3189 C C . LEU A 1 407 ? 16.640 0.258 7.477 1.00 95.38 407 LEU A C 1
ATOM 3191 O O . LEU A 1 407 ? 16.100 -0.636 8.136 1.00 95.38 407 LEU A O 1
ATOM 3195 N N . ASP A 1 408 ? 17.089 0.060 6.239 1.00 96.44 408 ASP A N 1
ATOM 3196 C CA . ASP A 1 408 ? 17.185 -1.266 5.627 1.00 96.44 408 ASP A CA 1
ATOM 3197 C C . ASP A 1 408 ? 18.466 -1.461 4.810 1.00 96.44 408 ASP A C 1
ATOM 3199 O O . ASP A 1 408 ? 19.126 -0.503 4.411 1.00 96.44 408 ASP A O 1
ATOM 3203 N N . LEU A 1 409 ? 18.807 -2.730 4.587 1.00 97.88 409 LEU A N 1
ATOM 3204 C CA . LEU A 1 409 ? 19.792 -3.161 3.603 1.00 97.88 409 LEU A CA 1
ATOM 3205 C C . LEU A 1 409 ? 19.064 -3.735 2.393 1.00 97.88 409 LEU A C 1
ATOM 3207 O O . LEU A 1 409 ? 18.069 -4.457 2.537 1.00 97.88 409 LEU A O 1
ATOM 3211 N N . ARG A 1 410 ? 19.573 -3.437 1.200 1.00 97.25 410 ARG A N 1
ATOM 3212 C CA . ARG A 1 410 ? 19.014 -3.913 -0.063 1.00 97.25 410 ARG A CA 1
ATOM 3213 C C . ARG A 1 410 ? 20.105 -4.474 -0.956 1.00 97.25 410 ARG A C 1
ATOM 3215 O O . ARG A 1 410 ? 21.101 -3.807 -1.216 1.00 97.25 410 ARG A O 1
ATOM 3222 N N . ALA A 1 411 ? 19.878 -5.691 -1.430 1.00 98.31 411 ALA A N 1
ATOM 3223 C CA . ALA A 1 411 ? 20.683 -6.330 -2.458 1.00 98.31 411 ALA A CA 1
ATOM 3224 C C . ALA A 1 411 ? 19.849 -6.447 -3.735 1.00 98.31 411 ALA A C 1
ATOM 3226 O O . ALA A 1 411 ? 18.651 -6.742 -3.667 1.00 98.31 411 ALA A O 1
ATOM 3227 N N . GLY A 1 412 ? 20.473 -6.221 -4.883 1.00 98.12 412 GLY A N 1
ATOM 3228 C CA . GLY A 1 412 ? 19.830 -6.311 -6.184 1.00 98.12 412 GLY A CA 1
ATOM 3229 C C . GLY A 1 412 ? 20.721 -7.007 -7.200 1.00 98.12 412 GLY A C 1
ATOM 3230 O O . GLY A 1 412 ? 21.925 -6.775 -7.228 1.00 98.12 412 GLY A O 1
ATOM 3231 N N . LEU A 1 413 ? 20.107 -7.835 -8.033 1.00 98.19 413 LEU A N 1
ATOM 3232 C CA . LEU A 1 413 ? 20.675 -8.384 -9.255 1.00 98.19 413 LEU A CA 1
ATOM 3233 C C . LEU A 1 413 ? 19.735 -8.010 -10.388 1.00 98.19 413 LEU A C 1
ATOM 3235 O O . LEU A 1 413 ? 18.519 -8.134 -10.244 1.00 98.19 413 LEU A O 1
ATOM 3239 N N . GLU A 1 414 ? 20.277 -7.557 -11.496 1.00 97.44 414 GLU A N 1
ATOM 3240 C CA . GLU A 1 414 ? 19.507 -7.158 -12.657 1.00 97.44 414 GLU A CA 1
ATOM 3241 C C . GLU A 1 414 ? 20.267 -7.556 -13.915 1.00 97.44 414 GLU A C 1
ATOM 3243 O O . GLU A 1 414 ? 21.488 -7.484 -13.937 1.00 97.44 414 GLU A O 1
ATOM 3248 N N . GLY A 1 415 ? 19.559 -7.997 -14.945 1.00 96.94 415 GLY A N 1
ATOM 3249 C CA . GLY A 1 415 ? 20.170 -8.321 -16.224 1.00 96.94 415 GLY A CA 1
ATOM 3250 C C . GLY A 1 415 ? 19.201 -8.093 -17.366 1.00 96.94 415 GLY A C 1
ATOM 3251 O O . GLY A 1 415 ? 17.984 -8.215 -17.194 1.00 96.94 415 GLY A O 1
ATOM 3252 N N . ASP A 1 416 ? 19.740 -7.740 -18.518 1.00 93.81 416 ASP A N 1
ATOM 3253 C CA . ASP A 1 416 ? 19.042 -7.766 -19.794 1.00 93.81 416 ASP A CA 1
ATOM 3254 C C . ASP A 1 416 ? 19.797 -8.667 -20.779 1.00 93.81 416 ASP A C 1
ATOM 3256 O O . ASP A 1 416 ? 20.589 -9.512 -20.361 1.00 93.81 416 ASP A O 1
ATOM 3260 N N . ASP A 1 417 ? 19.477 -8.574 -22.067 1.00 87.69 417 ASP A N 1
ATOM 3261 C CA . ASP A 1 417 ? 20.065 -9.445 -23.085 1.00 87.69 417 ASP A CA 1
ATOM 3262 C C . ASP A 1 417 ? 21.578 -9.194 -23.287 1.00 87.69 417 ASP A C 1
ATOM 3264 O O . ASP A 1 417 ? 22.246 -10.036 -23.881 1.00 87.69 417 ASP A O 1
ATOM 3268 N N . GLU A 1 418 ? 22.114 -8.070 -22.793 1.00 90.69 418 GLU A N 1
ATOM 3269 C CA . GLU A 1 418 ? 23.471 -7.597 -23.100 1.00 90.69 418 GLU A CA 1
ATOM 3270 C C . GLU A 1 418 ? 24.346 -7.443 -21.846 1.00 90.69 418 GLU A C 1
ATOM 3272 O O . GLU A 1 418 ? 25.549 -7.670 -21.922 1.00 90.69 418 GLU A O 1
ATOM 3277 N N . ALA A 1 419 ? 23.774 -7.075 -20.693 1.00 95.00 419 ALA A N 1
ATOM 3278 C CA . ALA A 1 419 ? 24.557 -6.788 -19.491 1.00 95.00 419 ALA A CA 1
ATOM 3279 C C . ALA A 1 419 ? 23.885 -7.233 -18.185 1.00 95.00 419 ALA A C 1
ATOM 3281 O O . ALA A 1 419 ? 22.667 -7.403 -18.083 1.00 95.00 419 ALA A O 1
ATOM 3282 N N . HIS A 1 420 ? 24.705 -7.358 -17.144 1.00 97.19 420 HIS A N 1
ATOM 3283 C CA . HIS A 1 420 ? 24.327 -7.705 -15.780 1.00 97.19 420 HIS A CA 1
ATOM 3284 C C . HIS A 1 420 ? 24.779 -6.631 -14.794 1.00 97.19 420 HIS A C 1
ATOM 3286 O O . HIS A 1 420 ? 25.820 -5.998 -14.935 1.00 97.19 420 HIS A O 1
ATOM 3292 N N . GLU A 1 421 ? 24.005 -6.427 -13.738 1.00 97.81 421 GLU A N 1
ATOM 3293 C CA . GLU A 1 421 ? 24.298 -5.467 -12.687 1.00 97.81 421 GLU A CA 1
ATOM 3294 C C . GLU A 1 421 ? 24.031 -6.080 -11.313 1.00 97.81 421 GLU A C 1
ATOM 3296 O O . GLU A 1 421 ? 22.956 -6.617 -11.034 1.00 97.81 421 GLU A O 1
ATOM 3301 N N . VAL A 1 422 ? 25.011 -5.953 -10.424 1.00 98.38 422 VAL A N 1
ATOM 3302 C CA . VAL A 1 422 ? 24.889 -6.287 -9.004 1.00 98.38 422 VAL A CA 1
ATOM 3303 C C . VAL A 1 422 ? 24.873 -4.997 -8.204 1.00 98.38 422 VAL A C 1
ATOM 3305 O O . VAL A 1 422 ? 25.640 -4.078 -8.479 1.00 98.38 422 VAL A O 1
ATOM 3308 N N . SER A 1 423 ? 24.021 -4.929 -7.186 1.00 98.19 423 SER A N 1
ATOM 3309 C CA . SER A 1 423 ? 23.937 -3.789 -6.279 1.00 98.19 423 SER A CA 1
ATOM 3310 C C . SER A 1 423 ? 23.811 -4.228 -4.826 1.00 98.19 423 SER A C 1
ATOM 3312 O O . SER A 1 423 ? 23.107 -5.187 -4.501 1.00 98.19 423 SER A O 1
ATOM 3314 N N . LEU A 1 424 ? 24.473 -3.494 -3.937 1.00 98.56 424 LEU A N 1
ATOM 3315 C CA . LEU A 1 424 ? 24.316 -3.625 -2.493 1.00 98.56 424 LEU A CA 1
ATOM 3316 C C . LEU A 1 424 ? 24.302 -2.235 -1.867 1.00 98.56 424 LEU A C 1
ATOM 3318 O O . LEU A 1 424 ? 25.212 -1.437 -2.089 1.00 98.56 424 LEU A O 1
ATOM 3322 N N . GLY A 1 425 ? 23.275 -1.942 -1.077 1.00 97.88 425 GLY A N 1
ATOM 3323 C CA . GLY A 1 425 ? 23.113 -0.626 -0.482 1.00 97.88 425 GLY A CA 1
ATOM 3324 C C . GLY A 1 425 ? 22.339 -0.611 0.818 1.00 97.88 425 GLY A C 1
ATOM 3325 O O . GLY A 1 425 ? 21.772 -1.609 1.264 1.00 97.88 425 GLY A O 1
ATOM 3326 N N . VAL A 1 426 ? 22.323 0.576 1.405 1.00 98.12 426 VAL A N 1
ATOM 3327 C CA . VAL A 1 426 ? 21.606 0.912 2.629 1.00 98.12 426 VAL A CA 1
ATOM 3328 C C . VAL A 1 426 ? 20.622 2.036 2.331 1.00 98.12 426 VAL A C 1
ATOM 3330 O O . VAL A 1 426 ? 20.923 2.948 1.553 1.00 98.12 426 VAL A O 1
ATOM 3333 N N . SER A 1 427 ? 19.440 1.969 2.938 1.00 96.81 427 SER A N 1
ATOM 3334 C CA . SER A 1 427 ? 18.416 3.002 2.799 1.00 96.81 427 SER A CA 1
ATOM 3335 C C . SER A 1 427 ? 18.000 3.565 4.144 1.00 96.81 427 SER A C 1
ATOM 3337 O O . SER A 1 427 ? 17.744 2.812 5.082 1.00 96.81 427 SER A O 1
ATOM 3339 N N . TRP A 1 428 ? 17.839 4.884 4.190 1.00 95.88 428 TRP A N 1
ATOM 3340 C CA . TRP A 1 428 ? 17.307 5.638 5.318 1.00 95.88 428 TRP A CA 1
ATOM 3341 C C . TRP A 1 428 ? 15.933 6.200 4.969 1.00 95.88 428 TRP A C 1
ATOM 3343 O O . TRP A 1 428 ? 15.759 6.788 3.899 1.00 95.88 428 TRP A O 1
ATOM 3353 N N . TYR A 1 429 ? 14.972 6.034 5.873 1.00 92.00 429 TYR A N 1
ATOM 3354 C CA . TYR A 1 429 ? 13.603 6.526 5.719 1.00 92.00 429 TYR A CA 1
ATOM 3355 C C . TYR A 1 429 ? 13.346 7.713 6.647 1.00 92.00 429 TYR A C 1
ATOM 3357 O O . TYR A 1 429 ? 13.806 7.697 7.790 1.00 92.00 429 TYR A O 1
ATOM 3365 N N . TYR A 1 430 ? 12.595 8.708 6.169 1.00 85.44 430 TYR A N 1
ATOM 3366 C CA . TYR A 1 430 ? 12.259 9.929 6.913 1.00 85.44 430 TYR A CA 1
ATOM 3367 C C . TYR A 1 430 ? 10.874 10.493 6.574 1.00 85.44 430 TYR A C 1
ATOM 3369 O O . TYR A 1 430 ? 10.270 10.085 5.548 1.00 85.44 430 TYR A O 1
#